Protein 7Y8K (pdb70)

Structure (mmCIF, N/CA/C/O backbone):
data_7Y8K
#
_entry.id   7Y8K
#
_cell.length_a   48.195
_cell.length_b   63.731
_cell.length_c   162.975
_cell.angle_alpha   90.000
_cell.angle_beta   90.000
_cell.angle_gamma   90.000
#
_symmetry.space_group_name_H-M   'P 2 21 21'
#
loop_
_entity.id
_entity.type
_entity.pdbx_description
1 polymer 'Beta-hydroxyacid dehydrogenase, 3-hydroxyisobutyrate dehydrogenase'
2 water water
#
loop_
_atom_site.group_PDB
_atom_site.id
_atom_site.type_symbol
_atom_site.label_atom_id
_atom_site.label_alt_id
_atom_site.label_comp_id
_atom_site.label_asym_id
_atom_site.label_entity_id
_atom_site.label_seq_id
_atom_site.pdbx_PDB_ins_code
_atom_site.Cartn_x
_atom_site.Cartn_y
_atom_site.Cartn_z
_atom_site.occupancy
_atom_site.B_iso_or_equiv
_atom_site.auth_seq_id
_atom_site.auth_comp_id
_atom_site.auth_asym_id
_atom_site.auth_atom_id
_atom_site.pdbx_PDB_model_num
ATOM 1 N N . PRO A 1 4 ? 0.455 1.798 69.955 1.00 50.06 4 PRO A N 1
ATOM 2 C CA . PRO A 1 4 ? 1.055 3.032 69.426 1.00 42.12 4 PRO A CA 1
ATOM 3 C C . PRO A 1 4 ? 0.781 4.221 70.335 1.00 35.67 4 PRO A C 1
ATOM 4 O O . PRO A 1 4 ? -0.249 4.290 71.008 1.00 34.25 4 PRO A O 1
ATOM 8 N N . ALA A 1 5 ? 1.736 5.168 70.354 1.00 32.54 5 ALA A N 1
ATOM 9 C CA . ALA A 1 5 ? 1.664 6.250 71.321 1.00 30.59 5 ALA A CA 1
ATOM 10 C C . ALA A 1 5 ? 0.695 7.331 70.844 1.00 29.31 5 ALA A C 1
ATOM 11 O O . ALA A 1 5 ? 0.519 7.531 69.637 1.00 30.72 5 ALA A O 1
ATOM 13 N N . PRO A 1 6 ? 0.019 8.013 71.765 1.00 27.65 6 PRO A N 1
ATOM 14 C CA . PRO A 1 6 ? -0.818 9.149 71.371 1.00 28.34 6 PRO A CA 1
ATOM 15 C C . PRO A 1 6 ? 0.029 10.385 71.098 1.00 27.88 6 PRO A C 1
ATOM 16 O O . PRO A 1 6 ? 1.176 10.499 71.531 1.00 27.19 6 PRO A O 1
ATOM 20 N N . LEU A 1 7 ? -0.555 11.317 70.353 1.00 30.44 7 LEU A N 1
ATOM 21 C CA . LEU A 1 7 ? 0.141 12.564 70.058 1.00 29.04 7 LEU A CA 1
ATOM 22 C C . LEU A 1 7 ? -0.869 13.609 69.601 1.00 31.45 7 LEU A C 1
ATOM 23 O O . LEU A 1 7 ? -2.020 13.305 69.275 1.00 30.27 7 LEU A O 1
ATOM 28 N N . THR A 1 8 ? -0.421 14.853 69.591 1.00 32.82 8 THR A N 1
ATOM 29 C CA . THR A 1 8 ? -1.192 15.959 69.053 1.00 27.19 8 THR A CA 1
ATOM 30 C C . THR A 1 8 ? -0.586 16.328 67.707 1.00 30.43 8 THR A C 1
ATOM 31 O O . THR A 1 8 ? 0.638 16.283 67.550 1.00 28.33 8 THR A O 1
ATOM 35 N N . LEU A 1 9 ? -1.435 16.654 66.726 1.00 25.70 9 LEU A N 1
ATOM 36 C CA . LEU A 1 9 ? -0.959 17.169 65.448 1.00 28.03 9 LEU A CA 1
ATOM 37 C C . LEU A 1 9 ? -1.641 18.497 65.157 1.00 27.07 9 LEU A C 1
ATOM 38 O O . LEU A 1 9 ? -2.860 18.614 65.297 1.00 36.30 9 LEU A O 1
ATOM 43 N N . ILE A 1 10 ? -0.851 19.487 64.781 1.00 27.39 10 ILE A N 1
ATOM 44 C CA . ILE A 1 10 ? -1.381 20.842 64.460 1.00 32.41 10 ILE A CA 1
ATOM 45 C C . ILE A 1 10 ? -0.893 21.228 63.062 1.00 34.66 10 ILE A C 1
ATOM 46 O O . ILE A 1 10 ? 0.330 21.307 62.861 1.00 28.01 10 ILE A O 1
ATOM 51 N N . GLY A 1 11 ? -1.831 21.473 62.149 1.00 35.52 11 GLY A N 1
ATOM 52 C CA . GLY A 1 11 ? -1.488 21.781 60.749 1.00 35.27 11 GLY A CA 1
ATOM 53 C C . GLY A 1 11 ? -2.074 20.740 59.825 1.00 34.55 11 GLY A C 1
ATOM 54 O O . GLY A 1 11 ? -1.556 19.631 59.838 1.00 31.00 11 GLY A O 1
ATOM 55 N N . LEU A 1 12 ? -3.081 21.105 59.031 1.00 37.77 12 LEU A N 1
ATOM 56 C CA . LEU A 1 12 ? -3.822 20.100 58.213 1.00 42.88 12 LEU A CA 1
ATOM 57 C C . LEU A 1 12 ? -3.910 20.466 56.736 1.00 47.28 12 LEU A C 1
ATOM 58 O O . LEU A 1 12 ? -5.016 20.411 56.186 1.00 52.97 12 LEU A O 1
ATOM 63 N N . GLY A 1 13 ? -2.824 20.902 56.114 1.00 43.94 13 GLY A N 1
ATOM 64 C CA . GLY A 1 13 ? -2.837 21.043 54.648 1.00 38.10 13 GLY A CA 1
ATOM 65 C C . GLY A 1 13 ? -2.616 19.656 54.058 1.00 35.43 13 GLY A C 1
ATOM 66 O O . GLY A 1 13 ? -2.644 18.688 54.806 1.00 36.79 13 GLY A O 1
ATOM 67 N N . PRO A 1 14 ? -2.394 19.499 52.742 1.00 36.04 14 PRO A N 1
ATOM 68 C CA . PRO A 1 14 ? -2.247 18.170 52.156 1.00 31.21 14 PRO A CA 1
ATOM 69 C C . PRO A 1 14 ? -1.318 17.244 52.964 1.00 35.24 14 PRO A C 1
ATOM 70 O O . PRO A 1 14 ? -1.726 16.153 53.248 1.00 37.33 14 PRO A O 1
ATOM 74 N N . MET A 1 15 ? -0.121 17.712 53.308 1.00 30.92 15 MET A N 1
ATOM 75 C CA . MET A 1 15 ? 0.845 16.932 54.106 1.00 30.18 15 MET A CA 1
ATOM 76 C C . MET A 1 15 ? 0.263 16.556 55.467 1.00 30.71 15 MET A C 1
ATOM 77 O O . MET A 1 15 ? 0.344 15.389 55.806 1.00 32.05 15 MET A O 1
ATOM 82 N N . GLY A 1 16 ? -0.287 17.515 56.205 1.00 29.77 16 GLY A N 1
ATOM 83 C CA . GLY A 1 16 ? -0.720 17.192 57.557 1.00 31.62 16 GLY A CA 1
ATOM 84 C C . GLY A 1 16 ? -1.958 16.316 57.629 1.00 35.71 16 GLY A C 1
ATOM 85 O O . GLY A 1 16 ? -2.140 15.574 58.601 1.00 33.51 16 GLY A O 1
ATOM 86 N N . GLN A 1 17 ? -2.845 16.413 56.633 1.00 36.61 17 GLN A N 1
ATOM 87 C CA . GLN A 1 17 ? -3.952 15.464 56.547 1.00 32.48 17 GLN A CA 1
ATOM 88 C C . GLN A 1 17 ? -3.440 14.054 56.292 1.00 30.00 17 GLN A C 1
ATOM 89 O O . GLN A 1 17 ? -3.926 13.094 56.899 1.00 33.98 17 GLN A O 1
ATOM 95 N N . ALA A 1 18 ? -2.447 13.910 55.409 1.00 30.93 18 ALA A N 1
ATOM 96 C CA . ALA A 1 18 ? -1.857 12.595 55.165 1.00 29.29 18 ALA A CA 1
ATOM 97 C C . ALA A 1 18 ? -1.157 12.056 56.410 1.00 29.58 18 ALA A C 1
ATOM 98 O O . ALA A 1 18 ? -1.255 10.859 56.715 1.00 27.20 18 ALA A O 1
ATOM 100 N N . MET A 1 19 ? -0.466 12.918 57.157 1.00 28.60 19 MET A N 1
ATOM 101 C CA . MET A 1 19 ? 0.154 12.469 58.400 1.00 30.56 19 MET A CA 1
ATOM 102 C C . MET A 1 19 ? -0.905 12.017 59.398 1.00 27.57 19 MET A C 1
ATOM 103 O O . MET A 1 19 ? -0.781 10.952 60.014 1.00 27.93 19 MET A O 1
ATOM 108 N N . GLY A 1 20 ? -1.964 12.802 59.549 1.00 28.67 20 GLY A N 1
ATOM 109 C CA . GLY A 1 20 ? -3.066 12.449 60.464 1.00 29.41 20 GLY A CA 1
ATOM 110 C C . GLY A 1 20 ? -3.748 11.139 60.109 1.00 30.64 20 GLY A C 1
ATOM 111 O O . GLY A 1 20 ? -3.987 10.340 61.018 1.00 31.16 20 GLY A O 1
ATOM 112 N N . ASN A 1 21 ? -4.010 10.916 58.825 1.00 29.22 21 ASN A N 1
ATOM 113 C CA . ASN A 1 21 ? -4.656 9.656 58.376 1.00 33.14 21 ASN A CA 1
ATOM 114 C C . ASN A 1 21 ? -3.703 8.484 58.602 1.00 27.64 21 ASN A C 1
ATOM 115 O O . ASN A 1 21 ? -4.177 7.455 59.038 1.00 28.61 21 ASN A O 1
ATOM 120 N N . ALA A 1 22 ? -2.408 8.688 58.379 1.00 28.61 22 ALA A N 1
ATOM 121 C CA . ALA A 1 22 ? -1.396 7.640 58.627 1.00 25.74 22 ALA A CA 1
ATOM 122 C C . ALA A 1 22 ? -1.330 7.291 60.111 1.00 26.46 22 ALA A C 1
ATOM 123 O O . ALA A 1 22 ? -1.256 6.111 60.434 1.00 30.30 22 ALA A O 1
ATOM 125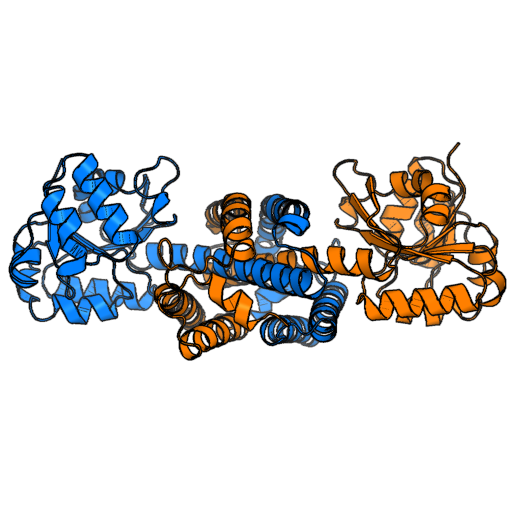 N N . LEU A 1 23 ? -1.339 8.302 60.966 1.00 22.99 23 LEU A N 1
ATOM 126 C CA . LEU A 1 23 ? -1.245 8.072 62.425 1.00 24.78 23 LEU A CA 1
ATOM 127 C C . LEU A 1 23 ? -2.471 7.280 62.890 1.00 28.17 23 LEU A C 1
ATOM 128 O O . LEU A 1 23 ? -2.285 6.263 63.563 1.00 34.46 23 LEU A O 1
ATOM 133 N N . LEU A 1 24 ? -3.668 7.689 62.477 1.00 31.18 24 LEU A N 1
ATOM 134 C CA . LEU A 1 24 ? -4.905 6.945 62.815 1.00 29.20 24 LEU A CA 1
ATOM 135 C C . LEU A 1 24 ? -4.834 5.515 62.253 1.00 32.78 24 LEU A C 1
ATOM 136 O O . LEU A 1 24 ? -5.320 4.609 62.929 1.00 33.83 24 LEU A O 1
ATOM 141 N N . ASP A 1 25 ? -4.213 5.325 61.091 1.00 30.45 25 ASP A N 1
ATOM 142 C CA . ASP A 1 25 ? -4.166 4.000 60.427 1.00 29.00 25 ASP A CA 1
ATOM 143 C C . ASP A 1 25 ? -3.332 2.993 61.232 1.00 37.40 25 ASP A C 1
ATOM 144 O O . ASP A 1 25 ? -3.664 1.803 61.165 1.00 29.66 25 ASP A O 1
ATOM 149 N N . ARG A 1 26 ? -2.314 3.458 61.965 1.00 33.91 26 ARG A N 1
ATOM 150 C CA . ARG A 1 26 ? -1.417 2.551 62.734 1.00 33.32 26 ARG A CA 1
ATOM 151 C C . ARG A 1 26 ? -1.972 2.294 64.139 1.00 35.95 26 ARG A C 1
ATOM 152 O O . ARG A 1 26 ? -1.600 1.287 64.735 1.00 40.68 26 ARG A O 1
ATOM 160 N N . GLY A 1 27 ? -2.872 3.144 64.616 1.00 38.37 27 GLY A N 1
ATOM 161 C CA . GLY A 1 27 ? -3.502 2.925 65.927 1.00 38.21 27 GLY A CA 1
ATOM 162 C C . GLY A 1 27 ? -3.229 4.049 66.902 1.00 39.31 27 GLY A C 1
ATOM 163 O O . GLY A 1 27 ? -3.491 3.860 68.101 1.00 39.82 27 GLY A O 1
ATOM 164 N N . HIS A 1 28 ? -2.769 5.193 66.401 1.00 35.22 28 HIS A N 1
ATOM 165 C CA . HIS A 1 28 ? -2.379 6.307 67.297 1.00 32.41 28 HIS A CA 1
ATOM 166 C C . HIS A 1 28 ? -3.589 7.132 67.714 1.00 28.79 28 HIS A C 1
ATOM 167 O O . HIS A 1 28 ? -4.332 7.567 66.840 1.00 27.95 28 HIS A O 1
ATOM 174 N N . GLY A 1 29 ? -3.774 7.287 69.021 1.00 30.35 29 GLY A N 1
ATOM 175 C CA . GLY A 1 29 ? -4.800 8.215 69.519 1.00 30.57 29 GLY A CA 1
ATOM 176 C C . GLY A 1 29 ? -4.392 9.611 69.108 1.00 29.70 29 GLY A C 1
ATOM 177 O O . GLY A 1 29 ? -3.383 10.081 69.602 1.00 31.91 29 GLY A O 1
ATOM 178 N N . LEU A 1 30 ? -5.154 10.239 68.226 1.00 30.02 30 LEU A N 1
ATOM 179 C CA . LEU A 1 30 ? -4.708 11.530 67.669 1.00 27.51 30 LEU A CA 1
ATOM 180 C C . LEU A 1 30 ? -5.582 12.694 68.114 1.00 33.20 30 LEU A C 1
ATOM 181 O O . LEU A 1 30 ? -6.794 12.600 67.968 1.00 32.93 30 LEU A O 1
ATOM 186 N N . THR A 1 31 ? -4.952 13.730 68.665 1.00 32.89 31 THR A N 1
ATOM 187 C CA . THR A 1 31 ? -5.651 14.982 69.021 1.00 28.19 31 THR A CA 1
ATOM 188 C C . THR A 1 31 ? -5.213 15.979 67.952 1.00 33.38 31 THR A C 1
ATOM 189 O O . THR A 1 31 ? -4.020 16.056 67.681 1.00 31.68 31 THR A O 1
ATOM 193 N N . VAL A 1 32 ? -6.156 16.633 67.293 1.00 31.11 32 VAL A N 1
ATOM 194 C CA . VAL A 1 32 ? -5.846 17.618 66.270 1.00 31.80 32 VAL A CA 1
ATOM 195 C C . VAL A 1 32 ? -6.377 18.970 66.720 1.00 33.86 32 VAL A C 1
ATOM 196 O O . VAL A 1 32 ? -7.208 19.077 67.625 1.00 32.13 32 VAL A O 1
ATOM 200 N N . TRP A 1 33 ? -5.829 20.001 66.088 1.00 36.90 33 TRP A N 1
ATOM 201 C CA . TRP A 1 33 ? -6.310 21.387 66.292 1.00 43.42 33 TRP A CA 1
ATOM 202 C C . TRP A 1 33 ? -5.955 22.166 65.029 1.00 45.32 33 TRP A C 1
ATOM 203 O O . TRP A 1 33 ? -4.818 22.021 64.544 1.00 43.72 33 TRP A O 1
ATOM 214 N N . ASN A 1 34 ? -6.901 22.940 64.513 1.00 48.24 34 ASN A N 1
ATOM 215 C CA . ASN A 1 34 ? -6.618 23.799 63.337 1.00 52.95 34 ASN A CA 1
ATOM 216 C C . ASN A 1 34 ? -7.473 25.057 63.416 1.00 49.88 34 ASN A C 1
ATOM 217 O O . ASN A 1 34 ? -8.616 24.977 63.869 1.00 49.70 34 ASN A O 1
ATOM 222 N N . ARG A 1 35 ? -6.893 26.179 63.025 1.00 57.64 35 ARG A N 1
ATOM 223 C CA . ARG A 1 35 ? -7.643 27.449 62.951 1.00 59.94 35 ARG A CA 1
ATOM 224 C C . ARG A 1 35 ? -8.928 27.203 62.165 1.00 63.38 35 ARG A C 1
ATOM 225 O O . ARG A 1 35 ? -10.008 27.488 62.707 1.00 66.20 35 ARG A O 1
ATOM 233 N N . THR A 1 36 ? -8.807 26.684 60.942 1.00 62.40 36 THR A N 1
ATOM 234 C CA . THR A 1 36 ? -10.017 26.328 60.144 1.00 63.87 36 THR A CA 1
ATOM 235 C C . THR A 1 36 ? -10.524 24.977 60.647 1.00 61.07 36 THR A C 1
ATOM 236 O O . THR A 1 36 ? -9.997 23.948 60.211 1.00 58.76 36 THR A O 1
ATOM 240 N N . ALA A 1 37 ? -11.517 24.992 61.529 1.00 58.02 37 ALA A N 1
ATOM 241 C CA . ALA A 1 37 ? -11.978 23.740 62.168 1.00 58.16 37 ALA A CA 1
ATOM 242 C C . ALA A 1 37 ? -12.529 22.756 61.138 1.00 61.17 37 ALA A C 1
ATOM 243 O O . ALA A 1 37 ? -12.395 21.552 61.379 1.00 62.24 37 ALA A O 1
ATOM 245 N N . SER A 1 38 ? -13.092 23.253 60.035 1.00 62.61 38 SER A N 1
ATOM 246 C CA . SER A 1 38 ? -13.595 22.385 58.943 1.00 61.01 38 SER A CA 1
ATOM 247 C C . SER A 1 38 ? -12.514 21.397 58.515 1.00 59.55 38 SER A C 1
ATOM 248 O O . SER A 1 38 ? -12.867 20.245 58.246 1.00 58.13 38 SER A O 1
ATOM 251 N N . ARG A 1 39 ? -11.249 21.831 58.493 1.00 63.58 39 ARG A N 1
ATOM 252 C CA . ARG A 1 39 ? -10.147 20.975 57.960 1.00 59.38 39 ARG A CA 1
ATOM 253 C C . ARG A 1 39 ? -9.865 19.746 58.838 1.00 57.24 39 ARG A C 1
ATOM 254 O O . ARG A 1 39 ? -9.145 18.850 58.368 1.00 54.59 39 ARG A O 1
ATOM 262 N N . ALA A 1 40 ? -10.430 19.689 60.038 1.00 54.03 40 ALA A N 1
ATOM 263 C CA . ALA A 1 40 ? -10.198 18.545 60.947 1.00 52.72 40 ALA A CA 1
ATOM 264 C C . ALA A 1 40 ? -11.431 17.635 61.015 1.00 54.97 40 ALA A C 1
ATOM 265 O O . ALA A 1 40 ? -11.314 16.546 61.573 1.00 48.59 40 ALA A O 1
ATOM 267 N N . ASP A 1 41 ? -12.560 18.063 60.449 1.00 55.23 41 ASP A N 1
ATOM 268 C CA . ASP A 1 41 ? -13.830 17.290 60.532 1.00 53.53 41 ASP A CA 1
ATOM 269 C C . ASP A 1 41 ? -13.654 15.825 60.116 1.00 51.36 41 ASP A C 1
ATOM 270 O O . ASP A 1 41 ? -14.067 14.949 60.876 1.00 48.97 41 ASP A O 1
ATOM 275 N N . ALA A 1 42 ? -13.077 15.584 58.947 1.00 51.18 42 ALA A N 1
ATOM 276 C CA . ALA A 1 42 ? -12.884 14.211 58.439 1.00 48.87 42 ALA A CA 1
ATOM 277 C C . ALA A 1 42 ? -12.011 13.382 59.377 1.00 54.30 42 ALA A C 1
ATOM 278 O O . ALA A 1 42 ? -12.339 12.213 59.597 1.00 51.50 42 ALA A O 1
ATOM 280 N N . LEU A 1 43 ? -10.919 13.963 59.867 1.00 52.86 43 LEU A N 1
ATOM 281 C CA . LEU A 1 43 ? -10.027 13.270 60.820 1.00 47.63 43 LEU A CA 1
ATOM 282 C C . LEU A 1 43 ? -10.825 12.926 62.078 1.00 46.20 43 LEU A C 1
ATOM 283 O O . LEU A 1 43 ? -10.692 11.807 62.540 1.00 43.30 43 LEU A O 1
ATOM 288 N N . VAL A 1 44 ? -11.640 13.853 62.572 1.00 46.91 44 VAL A N 1
ATOM 289 C CA . VAL A 1 44 ? -12.492 13.628 63.776 1.00 46.64 44 VAL A CA 1
ATOM 290 C C . VAL A 1 44 ? -13.417 12.426 63.548 1.00 45.05 44 VAL A C 1
ATOM 291 O O . VAL A 1 44 ? -13.492 11.576 64.440 1.00 38.96 44 VAL A O 1
ATOM 295 N N . GLU A 1 45 ? -14.050 12.344 62.373 1.00 51.53 45 GLU A N 1
ATOM 296 C CA . GLU A 1 45 ? -14.941 11.196 62.027 1.00 54.59 45 GLU A CA 1
ATOM 297 C C . GLU A 1 45 ? -14.099 9.940 61.870 1.00 50.10 45 GLU A C 1
ATOM 298 O O . GLU A 1 45 ? -14.597 8.871 62.224 1.00 51.38 45 GLU A O 1
ATOM 304 N N . ARG A 1 46 ? -12.850 10.086 61.428 1.00 48.81 46 ARG A N 1
ATOM 305 C CA . ARG A 1 46 ? -11.925 8.923 61.347 1.00 46.98 46 ARG A CA 1
ATOM 306 C C . ARG A 1 46 ? -11.445 8.550 62.760 1.00 43.21 46 ARG A C 1
ATOM 307 O O . ARG A 1 46 ? -10.772 7.536 62.885 1.00 46.75 46 ARG A O 1
ATOM 315 N N . GLY A 1 47 ? -11.812 9.312 63.794 1.00 47.01 47 GLY A N 1
ATOM 316 C CA . GLY A 1 47 ? -11.463 8.968 65.187 1.00 42.34 47 GLY A CA 1
ATOM 317 C C . GLY A 1 47 ? -10.654 10.027 65.928 1.00 44.56 47 GLY A C 1
ATOM 318 O O . GLY A 1 47 ? -10.442 9.833 67.130 1.00 40.00 47 GLY A O 1
ATOM 319 N N . ALA A 1 48 ? -10.251 11.114 65.272 1.00 39.12 48 ALA A N 1
ATOM 320 C CA . ALA A 1 48 ? -9.382 12.117 65.931 1.00 39.79 48 ALA A CA 1
ATOM 321 C C . ALA A 1 48 ? -10.140 12.904 67.004 1.00 40.17 48 ALA A C 1
ATOM 322 O O . ALA A 1 48 ? -11.315 13.196 66.801 1.00 39.22 48 ALA A O 1
ATOM 324 N N . VAL A 1 49 ? -9.469 13.217 68.111 1.00 37.55 49 VAL A N 1
ATOM 325 C CA . VAL A 1 49 ? -10.090 14.055 69.175 1.00 38.14 49 VAL A CA 1
ATOM 326 C C . VAL A 1 49 ? -9.872 15.524 68.832 1.00 39.25 49 VAL A C 1
ATOM 327 O O . VAL A 1 49 ? -8.728 15.976 68.881 1.00 36.00 49 VAL A O 1
ATOM 331 N N . ARG A 1 50 ? -10.938 16.222 68.468 1.00 37.33 50 ARG A N 1
ATOM 332 C CA . ARG A 1 50 ? -10.813 17.671 68.222 1.00 37.82 50 ARG A CA 1
ATOM 333 C C . ARG A 1 50 ? -10.527 18.336 69.559 1.00 40.98 50 ARG A C 1
ATOM 334 O O . ARG A 1 50 ? -11.294 18.129 70.508 1.00 40.93 50 ARG A O 1
ATOM 342 N N . ALA A 1 51 ? -9.447 19.101 69.606 1.00 38.53 51 ALA A N 1
ATOM 343 C CA . ALA A 1 51 ? -9.067 19.798 70.845 1.00 38.40 51 ALA A CA 1
ATOM 344 C C . ALA A 1 51 ? -9.848 21.104 70.960 1.00 42.02 51 ALA A C 1
ATOM 345 O O . ALA A 1 51 ? -10.032 21.774 69.927 1.00 42.54 51 ALA A O 1
ATOM 347 N N . PRO A 1 52 ? -10.302 21.473 72.177 1.00 40.16 52 PRO A N 1
ATOM 348 C CA . PRO A 1 52 ? -11.028 22.713 72.394 1.00 43.81 52 PRO A CA 1
ATOM 349 C C . PRO A 1 52 ? -10.253 23.908 71.833 1.00 46.80 52 PRO A C 1
ATOM 350 O O . PRO A 1 52 ? -10.793 24.589 70.995 1.00 46.46 52 PRO A O 1
ATOM 354 N N . ASP A 1 53 ? -9.033 24.116 72.318 1.00 40.84 53 ASP A N 1
ATOM 355 C CA . ASP A 1 53 ? -8.167 25.229 71.848 1.00 41.34 53 ASP A CA 1
ATOM 356 C C . ASP A 1 53 ? -6.716 24.740 71.705 1.00 40.12 53 ASP A C 1
ATOM 357 O O . ASP A 1 53 ? -6.462 23.573 71.992 1.00 36.69 53 ASP A O 1
ATOM 362 N N . VAL A 1 54 ? -5.805 25.625 71.301 1.00 39.93 54 VAL A N 1
ATOM 363 C CA . VAL A 1 54 ? -4.381 25.245 71.072 1.00 37.35 54 VAL A CA 1
ATOM 364 C C . VAL A 1 54 ? -3.715 24.885 72.406 1.00 34.42 54 VAL A C 1
ATOM 365 O O . VAL A 1 54 ? -2.961 23.925 72.412 1.00 39.20 54 VAL A O 1
ATOM 369 N N . ALA A 1 55 ? -4.035 25.579 73.490 1.00 31.95 55 ALA A N 1
ATOM 370 C CA . ALA A 1 55 ? -3.499 25.214 74.821 1.00 33.30 55 ALA A CA 1
ATOM 371 C C . ALA A 1 55 ? -3.941 23.802 75.206 1.00 36.24 55 ALA A C 1
ATOM 372 O O . ALA A 1 55 ? -3.095 23.041 75.659 1.00 35.85 55 ALA A O 1
ATOM 374 N N . ALA A 1 56 ? -5.215 23.480 75.037 1.00 35.06 56 ALA A N 1
ATOM 375 C CA . ALA A 1 56 ? -5.717 22.113 75.278 1.00 36.92 56 ALA A CA 1
ATOM 376 C C . ALA A 1 56 ? -4.993 21.100 74.383 1.00 31.18 56 ALA A C 1
ATOM 377 O O . ALA A 1 56 ? -4.614 20.056 74.898 1.00 31.85 56 ALA A O 1
ATOM 379 N N . ALA A 1 57 ? -4.813 21.415 73.101 1.00 34.45 57 ALA A N 1
ATOM 380 C CA . ALA A 1 57 ? -4.122 20.520 72.137 1.00 33.75 57 ALA A CA 1
ATOM 381 C C . ALA A 1 57 ? -2.687 20.237 72.587 1.00 30.33 57 ALA A C 1
ATOM 382 O O . ALA A 1 57 ? -2.291 19.085 72.578 1.00 27.81 57 ALA A O 1
ATOM 384 N N . VAL A 1 58 ? -1.976 21.271 73.015 1.00 30.77 58 VAL A N 1
ATOM 385 C CA . VAL A 1 58 ? -0.579 21.110 73.498 1.00 31.79 58 VAL A CA 1
ATOM 386 C C . VAL A 1 58 ? -0.589 20.243 74.760 1.00 33.43 58 VAL A C 1
ATOM 387 O O . VAL A 1 58 ? 0.211 19.317 74.813 1.00 31.48 58 VAL A O 1
ATOM 391 N N . ALA A 1 59 ? -1.539 20.464 75.663 1.00 35.13 59 ALA A N 1
ATOM 392 C CA . ALA A 1 59 ? -1.592 19.763 76.967 1.00 31.28 59 ALA A CA 1
ATOM 393 C C . ALA A 1 59 ? -1.944 18.281 76.843 1.00 31.12 59 ALA A C 1
ATOM 394 O O . ALA A 1 59 ? -1.473 17.518 77.678 1.00 30.34 59 ALA A O 1
ATOM 396 N N . ALA A 1 60 ? -2.724 17.904 75.835 1.00 37.39 60 ALA A N 1
ATOM 397 C CA . ALA A 1 60 ? -3.234 16.523 75.682 1.00 27.41 60 ALA A CA 1
ATOM 398 C C . ALA A 1 60 ? -2.119 15.480 75.647 1.00 35.50 60 ALA A C 1
ATOM 399 O O . ALA A 1 60 ? -2.307 14.408 76.239 1.00 32.47 60 ALA A O 1
ATOM 401 N N . ASN A 1 61 ? -1.019 15.779 74.961 1.00 35.13 61 ASN A N 1
ATOM 402 C CA . ASN A 1 61 ? 0.046 14.759 74.788 1.00 32.81 61 ASN A CA 1
ATOM 403 C C . ASN A 1 61 ? 1.448 15.344 74.982 1.00 31.79 61 ASN A C 1
ATOM 404 O O . ASN A 1 61 ? 1.620 16.550 74.803 1.00 32.54 61 ASN A O 1
ATOM 409 N N . GLU A 1 62 ? 2.413 14.487 75.277 1.00 33.06 62 GLU A N 1
ATOM 410 C CA . GLU A 1 62 ? 3.829 14.913 75.409 1.00 30.70 62 GLU A CA 1
ATOM 411 C C . GLU A 1 62 ? 4.406 15.194 74.025 1.00 29.85 62 GLU A C 1
ATOM 412 O O . GLU A 1 62 ? 5.261 16.056 73.922 1.00 37.76 62 GLU A O 1
ATOM 418 N N . LEU A 1 63 ? 3.910 14.512 73.002 1.00 29.48 63 LEU A N 1
ATOM 419 C CA . LEU A 1 63 ? 4.489 14.672 71.675 1.00 29.82 63 LEU A CA 1
ATOM 420 C C . LEU A 1 63 ? 3.535 15.502 70.830 1.00 31.31 63 LEU A C 1
ATOM 421 O O . LEU A 1 63 ? 2.369 15.127 70.644 1.00 29.49 63 LEU A O 1
ATOM 426 N N . VAL A 1 64 ? 4.027 16.638 70.343 1.00 26.18 64 VAL A N 1
ATOM 427 C CA . VAL A 1 64 ? 3.279 17.521 69.458 1.00 28.34 64 VAL A CA 1
ATOM 428 C C . VAL A 1 64 ? 4.003 17.538 68.122 1.00 27.68 64 VAL A C 1
ATOM 429 O O . VAL A 1 64 ? 5.187 17.900 68.060 1.00 25.79 64 VAL A O 1
ATOM 433 N N . VAL A 1 65 ? 3.301 17.160 67.059 1.00 21.44 65 VAL A N 1
ATOM 434 C CA . VAL A 1 65 ? 3.831 17.248 65.701 1.00 25.58 65 VAL A CA 1
ATOM 435 C C . VAL A 1 65 ? 3.214 18.465 65.024 1.00 29.99 65 VAL A C 1
ATOM 436 O O . VAL A 1 65 ? 1.989 18.674 65.084 1.00 32.58 65 VAL A O 1
ATOM 440 N N . LEU A 1 66 ? 4.061 19.284 64.401 1.00 24.29 66 LEU A N 1
ATOM 441 C CA . LEU A 1 66 ? 3.630 20.507 63.745 1.00 25.11 66 LEU A CA 1
ATOM 442 C C . LEU A 1 66 ? 3.887 20.419 62.251 1.00 26.95 66 LEU A C 1
ATOM 443 O O . LEU A 1 66 ? 4.943 19.949 61.823 1.00 23.83 66 LEU A O 1
ATOM 448 N N . SER A 1 67 ? 2.931 20.921 61.462 1.00 26.66 67 SER A N 1
ATOM 449 C CA . SER A 1 67 ? 3.022 20.913 60.000 1.00 24.90 67 SER A CA 1
ATOM 450 C C . SER A 1 67 ? 2.400 22.224 59.510 1.00 23.51 67 SER A C 1
ATOM 451 O O . SER A 1 67 ? 1.199 22.279 59.225 1.00 22.84 67 SER A O 1
ATOM 454 N N . LEU A 1 68 ? 3.221 23.277 59.423 1.00 24.68 68 LEU A N 1
ATOM 455 C CA . LEU A 1 68 ? 2.762 24.631 59.104 1.00 26.16 68 LEU A CA 1
ATOM 456 C C . LEU A 1 68 ? 3.603 25.221 57.974 1.00 26.43 68 LEU A C 1
ATOM 457 O O . LEU A 1 68 ? 4.477 24.564 57.405 1.00 26.42 68 LEU A O 1
ATOM 462 N N . THR A 1 69 ? 3.319 26.480 57.637 1.00 28.22 69 THR A N 1
ATOM 463 C CA . THR A 1 69 ? 3.969 27.101 56.486 1.00 30.38 69 THR A CA 1
ATOM 464 C C . THR A 1 69 ? 5.433 27.412 56.773 1.00 27.24 69 THR A C 1
ATOM 465 O O . THR A 1 69 ? 6.291 27.267 55.890 1.00 24.25 69 THR A O 1
ATOM 469 N N . ASP A 1 70 ? 5.737 27.814 58.004 1.00 27.66 70 ASP A N 1
ATOM 470 C CA . ASP A 1 70 ? 7.095 28.173 58.393 1.00 27.13 70 ASP A CA 1
ATOM 471 C C . ASP A 1 70 ? 7.159 28.198 59.916 1.00 26.72 70 ASP A C 1
ATOM 472 O O . ASP A 1 70 ? 6.165 27.926 60.603 1.00 25.02 70 ASP A O 1
ATOM 477 N N . TYR A 1 71 ? 8.343 28.532 60.444 1.00 25.60 71 TYR A N 1
ATOM 478 C CA . TYR A 1 71 ? 8.498 28.581 61.896 1.00 25.27 71 TYR A CA 1
ATOM 479 C C . TYR A 1 71 ? 7.833 29.813 62.500 1.00 23.84 71 TYR A C 1
ATOM 480 O O . TYR A 1 71 ? 7.427 29.768 63.664 1.00 23.77 71 TYR A O 1
ATOM 489 N N . ASP A 1 72 ? 7.675 30.897 61.738 1.00 24.05 72 ASP A N 1
ATOM 490 C CA . ASP A 1 72 ? 6.871 32.009 62.242 1.00 22.30 72 ASP A CA 1
ATOM 491 C C . ASP A 1 72 ? 5.441 31.563 62.563 1.00 31.27 72 ASP A C 1
ATOM 492 O O . ASP A 1 72 ? 4.798 32.134 63.457 1.00 28.39 72 ASP A O 1
ATOM 497 N N . ALA A 1 73 ? 4.927 30.534 61.871 1.00 28.71 73 ALA A N 1
ATOM 498 C CA . ALA A 1 73 ? 3.585 30.050 62.190 1.00 28.03 73 ALA A CA 1
ATOM 499 C C . ALA A 1 73 ? 3.547 29.276 63.504 1.00 30.04 73 ALA A C 1
ATOM 500 O O . ALA A 1 73 ? 2.486 29.198 64.129 1.00 31.99 73 ALA A O 1
ATOM 502 N N . MET A 1 74 ? 4.684 28.726 63.944 1.00 26.06 74 MET A N 1
ATOM 503 C CA . MET A 1 74 ? 4.776 28.115 65.269 1.00 21.03 74 MET A CA 1
ATOM 504 C C . MET A 1 74 ? 4.731 29.157 66.382 1.00 29.93 74 MET A C 1
ATOM 505 O O . MET A 1 74 ? 4.197 28.890 67.464 1.00 31.27 74 MET A O 1
ATOM 510 N N . TYR A 1 75 ? 5.333 30.330 66.154 1.00 31.91 75 TYR A N 1
ATOM 511 C CA . TYR A 1 75 ? 5.279 31.412 67.141 1.00 32.21 75 TYR A CA 1
ATOM 512 C C . TYR A 1 75 ? 3.869 31.977 67.260 1.00 31.27 75 TYR A C 1
ATOM 513 O O . TYR A 1 75 ? 3.412 32.302 68.363 1.00 30.32 75 TYR A O 1
ATOM 522 N N . ALA A 1 76 ? 3.171 32.106 66.131 1.00 31.27 76 ALA A N 1
ATOM 523 C CA . ALA A 1 76 ? 1.796 32.596 66.135 1.00 32.36 76 ALA A CA 1
ATOM 524 C C . ALA A 1 76 ? 0.862 31.677 66.923 1.00 34.46 76 ALA A C 1
ATOM 525 O O . ALA A 1 76 ? 0.072 32.145 67.750 1.00 36.67 76 ALA A O 1
ATOM 527 N N . LEU A 1 77 ? 0.921 30.361 66.675 1.00 34.12 77 LEU A N 1
ATOM 528 C CA . LEU A 1 77 ? -0.063 29.476 67.301 1.00 34.53 77 LEU A CA 1
ATOM 529 C C . LEU A 1 77 ? 0.320 29.091 68.720 1.00 35.27 77 LEU A C 1
ATOM 530 O O . LEU A 1 77 ? -0.546 29.012 69.596 1.00 35.35 77 LEU A O 1
ATOM 535 N N . LEU A 1 78 ? 1.596 28.838 68.977 1.00 32.85 78 LEU A N 1
ATOM 536 C CA . LEU A 1 78 ? 1.971 28.315 70.282 1.00 35.87 78 LEU A CA 1
ATOM 537 C C . LEU A 1 78 ? 2.243 29.406 71.306 1.00 39.03 78 LEU A C 1
ATOM 538 O O . LEU A 1 78 ? 2.224 29.123 72.509 1.00 38.82 78 LEU A O 1
ATOM 543 N N . GLY A 1 79 ? 2.482 30.638 70.855 1.00 37.84 79 GLY A N 1
ATOM 544 C CA . GLY A 1 79 ? 2.809 31.749 71.722 1.00 37.24 79 GLY A CA 1
ATOM 545 C C . GLY A 1 79 ? 1.813 31.977 72.841 1.00 43.92 79 GLY A C 1
ATOM 546 O O . GLY A 1 79 ? 2.187 32.088 74.016 1.00 40.46 79 GLY A O 1
ATOM 547 N N . PRO A 1 80 ? 0.503 32.063 72.495 1.00 42.35 80 PRO A N 1
ATOM 548 C CA . PRO A 1 80 ? -0.522 32.215 73.536 1.00 44.25 80 PRO A CA 1
ATOM 549 C C . PRO A 1 80 ? -0.775 30.935 74.320 1.00 44.45 80 PRO A C 1
ATOM 550 O O . PRO A 1 80 ? -1.732 30.868 75.095 1.00 46.82 80 PRO A O 1
ATOM 554 N N . ALA A 1 81 ? 0.050 29.906 74.121 1.00 39.64 81 ALA A N 1
ATOM 555 C CA . ALA A 1 81 ? -0.006 28.712 74.954 1.00 36.81 81 ALA A CA 1
ATOM 556 C C . ALA A 1 81 ? 1.384 28.321 75.422 1.00 40.63 81 ALA A C 1
ATOM 557 O O . ALA A 1 81 ? 1.636 27.146 75.694 1.00 42.42 81 ALA A O 1
ATOM 559 N N . ALA A 1 82 ? 2.284 29.308 75.531 1.00 37.03 82 ALA A N 1
ATOM 560 C CA . ALA A 1 82 ? 3.715 29.039 75.646 1.00 40.09 82 ALA A CA 1
ATOM 561 C C . ALA A 1 82 ? 4.070 28.338 76.949 1.00 46.15 82 ALA A C 1
ATOM 562 O O . ALA A 1 82 ? 5.015 27.537 76.988 1.00 39.62 82 ALA A O 1
ATOM 564 N N . ASP A 1 83 ? 3.340 28.637 78.027 1.00 50.11 83 ASP A N 1
ATOM 565 C CA . ASP A 1 83 ? 3.590 27.964 79.297 1.00 47.34 83 ASP A CA 1
ATOM 566 C C . ASP A 1 83 ? 3.154 26.507 79.245 1.00 43.73 83 ASP A C 1
ATOM 567 O O . ASP A 1 83 ? 3.713 25.671 79.960 1.00 46.38 83 ASP A O 1
ATOM 572 N N . ALA A 1 84 ? 2.171 26.180 78.405 1.00 40.62 84 ALA A N 1
ATOM 573 C CA . ALA A 1 84 ? 1.762 24.791 78.248 1.00 42.77 84 ALA A CA 1
ATOM 574 C C . ALA A 1 84 ? 2.855 23.911 77.650 1.00 37.65 84 ALA A C 1
ATOM 575 O O . ALA A 1 84 ? 2.663 22.691 77.562 1.00 37.21 84 ALA A O 1
ATOM 577 N N . LEU A 1 85 ? 3.987 24.490 77.245 1.00 37.33 85 LEU A N 1
ATOM 578 C CA . LEU A 1 85 ? 5.021 23.766 76.513 1.00 34.31 85 LEU A CA 1
ATOM 579 C C . LEU A 1 85 ? 6.051 23.106 77.416 1.00 31.55 85 LEU A C 1
ATOM 580 O O . LEU A 1 85 ? 6.907 22.365 76.917 1.00 30.46 85 LEU A O 1
ATOM 585 N N . ALA A 1 86 ? 6.018 23.382 78.715 1.00 31.10 86 ALA A N 1
ATOM 586 C CA . ALA A 1 86 ? 6.961 22.748 79.617 1.00 31.49 86 ALA A CA 1
ATOM 587 C C . ALA A 1 86 ? 6.772 21.242 79.551 1.00 30.77 86 ALA A C 1
ATOM 588 O O . ALA A 1 86 ? 5.644 20.753 79.627 1.00 27.73 86 ALA A O 1
ATOM 590 N N . GLY A 1 87 ? 7.877 20.515 79.355 1.00 31.70 87 GLY A N 1
ATOM 591 C CA . GLY A 1 87 ? 7.857 19.066 79.310 1.00 29.89 87 GLY A CA 1
ATOM 592 C C . GLY A 1 87 ? 7.406 18.456 77.998 1.00 30.12 87 GLY A C 1
ATOM 593 O O . GLY A 1 87 ? 7.314 17.223 77.909 1.00 28.64 87 GLY A O 1
ATOM 594 N N . LYS A 1 88 ? 7.105 19.269 76.990 1.00 27.87 88 LYS A N 1
ATOM 595 C CA . LYS A 1 88 ? 6.579 18.800 75.718 1.00 29.25 88 LYS A CA 1
ATOM 596 C C . LYS A 1 88 ? 7.709 18.628 74.712 1.00 29.02 88 LYS A C 1
ATOM 597 O O . LYS A 1 88 ? 8.751 19.282 74.805 1.00 28.83 88 LYS A O 1
ATOM 603 N N . VAL A 1 89 ? 7.498 17.734 73.754 1.00 25.86 89 VAL A N 1
ATOM 604 C CA . VAL A 1 89 ? 8.440 17.504 72.666 1.00 24.99 89 VAL A CA 1
ATOM 605 C C . VAL A 1 89 ? 7.744 17.948 71.393 1.00 27.27 89 VAL A C 1
ATOM 606 O O . VAL A 1 89 ? 6.716 17.376 71.005 1.00 26.18 89 VAL A O 1
ATOM 610 N N . VAL A 1 90 ? 8.282 18.989 70.765 1.00 25.86 90 VAL A N 1
ATOM 611 C CA . VAL A 1 90 ? 7.697 19.601 69.578 1.00 26.25 90 VAL A CA 1
ATOM 612 C C . VAL A 1 90 ? 8.513 19.111 68.384 1.00 28.02 90 VAL A C 1
ATOM 613 O O . VAL A 1 90 ? 9.669 19.506 68.196 1.00 26.39 90 VAL A O 1
ATOM 617 N N . VAL A 1 91 ? 7.952 18.205 67.598 1.00 24.77 91 VAL A N 1
ATOM 618 C CA . VAL A 1 91 ? 8.584 17.786 66.358 1.00 22.31 91 VAL A CA 1
ATOM 619 C C . VAL A 1 91 ? 8.007 18.660 65.257 1.00 23.49 91 VAL A C 1
ATOM 620 O O . VAL A 1 91 ? 6.840 18.512 64.883 1.00 23.11 91 VAL A O 1
ATOM 624 N N . ASN A 1 92 ? 8.814 19.601 64.767 1.00 21.29 92 ASN A N 1
ATOM 625 C CA . ASN A 1 92 ? 8.369 20.585 63.792 1.00 24.16 92 ASN A CA 1
ATOM 626 C C . ASN A 1 92 ? 8.832 20.176 62.398 1.00 25.36 92 ASN A C 1
ATOM 627 O O . ASN A 1 92 ? 10.035 20.110 62.125 1.00 22.09 92 ASN A O 1
ATOM 632 N N . LEU A 1 93 ? 7.871 19.910 61.520 1.00 23.02 93 LEU A N 1
ATOM 633 C CA . LEU A 1 93 ? 8.150 19.403 60.191 1.00 23.24 93 LEU A CA 1
ATOM 634 C C . LEU A 1 93 ? 7.981 20.472 59.144 1.00 23.21 93 LEU A C 1
ATOM 635 O O . LEU A 1 93 ? 8.092 20.181 57.954 1.00 23.94 93 LEU A O 1
ATOM 640 N N . SER A 1 94 ? 7.719 21.702 59.571 1.00 20.19 94 SER A N 1
ATOM 641 C CA . SER A 1 94 ? 7.581 22.824 58.661 1.00 21.51 94 SER A CA 1
ATOM 642 C C . SER A 1 94 ? 8.928 23.171 58.046 1.00 21.96 94 SER A C 1
ATOM 643 O O . SER A 1 94 ? 9.959 23.141 58.725 1.00 19.72 94 SER A O 1
ATOM 646 N N . SER A 1 95 ? 8.911 23.493 56.754 1.00 20.25 95 SER A N 1
ATOM 647 C CA . SER A 1 95 ? 10.091 24.015 56.082 1.00 22.31 95 SER A CA 1
ATOM 648 C C . SER A 1 95 ? 10.441 25.389 56.639 1.00 20.37 95 SER A C 1
ATOM 649 O O . SER A 1 95 ? 9.554 26.161 57.006 1.00 23.84 95 SER A O 1
ATOM 652 N N . ASP A 1 96 ? 11.741 25.663 56.760 1.00 18.24 96 ASP A N 1
ATOM 653 C CA . ASP A 1 96 ? 12.277 26.990 57.069 1.00 19.07 96 ASP A CA 1
ATOM 654 C C . ASP A 1 96 ? 13.798 26.920 56.944 1.00 19.53 96 ASP A C 1
ATOM 655 O O . ASP A 1 96 ? 14.370 25.843 56.770 1.00 18.45 96 ASP A O 1
ATOM 660 N N . THR A 1 97 ? 14.451 28.078 57.040 1.00 18.06 97 THR A N 1
ATOM 661 C CA . THR A 1 97 ? 15.910 28.095 56.997 1.00 22.30 97 THR A CA 1
ATOM 662 C C . THR A 1 97 ? 16.500 27.411 58.227 1.00 20.07 97 THR A C 1
ATOM 663 O O . THR A 1 97 ? 15.843 27.306 59.268 1.00 18.95 97 THR A O 1
ATOM 667 N N . PRO A 1 98 ? 17.747 26.923 58.118 1.00 20.86 98 PRO A N 1
ATOM 668 C CA . PRO A 1 98 ? 18.416 26.370 59.304 1.00 19.63 98 PRO A CA 1
ATOM 669 C C . PRO A 1 98 ? 18.543 27.366 60.438 1.00 21.58 98 PRO A C 1
ATOM 670 O O . PRO A 1 98 ? 18.447 26.977 61.610 1.00 23.35 98 PRO A O 1
ATOM 674 N N . GLU A 1 99 ? 18.745 28.650 60.128 1.00 23.45 99 GLU A N 1
ATOM 675 C CA . GLU A 1 99 ? 18.886 29.639 61.192 1.00 21.33 99 GLU A CA 1
ATOM 676 C C . GLU A 1 99 ? 17.558 29.873 61.907 1.00 20.30 99 GLU A C 1
ATOM 677 O O . GLU A 1 99 ? 17.522 29.961 63.140 1.00 22.23 99 GLU A O 1
ATOM 683 N N . LYS A 1 100 ? 16.456 29.984 61.157 1.00 19.69 100 LYS A N 1
ATOM 684 C CA . LYS A 1 100 ? 15.155 30.142 61.817 1.00 23.54 100 LYS A CA 1
ATOM 685 C C . LYS A 1 100 ? 14.770 28.895 62.615 1.00 20.26 100 LYS A C 1
ATOM 686 O O . LYS A 1 100 ? 14.138 29.007 63.672 1.00 19.60 100 LYS A O 1
ATOM 692 N N . THR A 1 101 ? 15.145 27.710 62.126 1.00 20.22 101 THR A N 1
ATOM 693 C CA . THR A 1 101 ? 14.900 26.471 62.863 1.00 22.20 101 THR A CA 1
ATOM 694 C C . THR A 1 101 ? 15.683 26.434 64.169 1.00 21.79 101 THR A C 1
ATOM 695 O O . THR A 1 101 ? 15.201 25.915 65.186 1.00 18.82 101 THR A O 1
ATOM 699 N N . ARG A 1 102 ? 16.923 26.934 64.141 1.00 25.27 102 ARG A N 1
ATOM 700 C CA . ARG A 1 102 ? 17.748 26.989 65.343 1.00 22.68 102 ARG A CA 1
ATOM 701 C C . ARG A 1 102 ? 17.180 27.972 66.355 1.00 21.25 102 ARG A C 1
ATOM 702 O O . ARG A 1 102 ? 17.257 27.740 67.565 1.00 26.53 102 ARG A O 1
ATOM 710 N N . ALA A 1 103 ? 16.623 29.085 65.877 1.00 22.43 103 ALA A N 1
ATOM 711 C CA . ALA A 1 103 ? 15.983 30.042 66.775 1.00 26.43 103 ALA A CA 1
ATOM 712 C C . ALA A 1 103 ? 14.678 29.484 67.346 1.00 23.72 103 ALA A C 1
ATOM 713 O O . ALA A 1 103 ? 14.411 29.615 68.548 1.00 23.74 103 ALA A O 1
ATOM 715 N N . GLY A 1 104 ? 13.844 28.876 66.497 1.00 20.18 104 GLY A N 1
ATOM 716 C CA . GLY A 1 104 ? 12.669 28.184 67.005 1.00 20.94 104 GLY A CA 1
ATOM 717 C C . GLY A 1 104 ? 13.021 27.167 68.074 1.00 22.40 104 GLY A C 1
ATOM 718 O O . GLY A 1 104 ? 12.342 27.076 69.095 1.00 20.96 104 GLY A O 1
ATOM 719 N N . ALA A 1 105 ? 14.116 26.419 67.862 1.00 23.16 105 ALA A N 1
ATOM 720 C CA . ALA A 1 105 ? 14.612 25.454 68.844 1.00 22.51 105 ALA A CA 1
ATOM 721 C C . ALA A 1 105 ? 15.005 26.118 70.160 1.00 27.14 105 ALA A C 1
ATOM 722 O O . ALA A 1 105 ? 14.736 25.574 71.239 1.00 29.00 105 ALA A O 1
ATOM 724 N N . ARG A 1 106 ? 15.674 27.272 70.097 1.00 28.20 106 ARG A N 1
ATOM 725 C CA . ARG A 1 106 ? 15.981 28.002 71.324 1.00 27.42 106 ARG A CA 1
ATOM 726 C C . ARG A 1 106 ? 14.707 28.534 71.972 1.00 29.95 106 ARG A C 1
ATOM 727 O O . ARG A 1 106 ? 14.551 28.480 73.197 1.00 28.16 106 ARG A O 1
ATOM 735 N N . TRP A 1 107 ? 13.785 29.053 71.160 1.00 25.96 107 TRP A N 1
ATOM 736 C CA . TRP A 1 107 ? 12.518 29.557 71.683 1.00 27.18 107 TRP A CA 1
ATOM 737 C C . TRP A 1 107 ? 11.705 28.457 72.364 1.00 29.93 107 TRP A C 1
ATOM 738 O O . TRP A 1 107 ? 11.076 28.695 73.399 1.00 31.92 107 TRP A O 1
ATOM 749 N N . ILE A 1 108 ? 11.689 27.252 71.791 1.00 26.21 108 ILE A N 1
ATOM 750 C CA . ILE A 1 108 ? 10.985 26.143 72.428 1.00 26.83 108 ILE A CA 1
ATOM 751 C C . ILE A 1 108 ? 11.654 25.770 73.749 1.00 28.91 108 ILE A C 1
ATOM 752 O O . ILE A 1 108 ? 10.976 25.490 74.745 1.00 27.61 108 ILE A O 1
ATOM 757 N N . ALA A 1 109 ? 12.991 25.757 73.785 1.00 31.56 109 ALA A N 1
ATOM 758 C CA . ALA A 1 109 ? 13.679 25.445 75.036 1.00 32.36 109 ALA A CA 1
ATOM 759 C C . ALA A 1 109 ? 13.426 26.513 76.100 1.00 34.09 109 ALA A C 1
ATOM 760 O O . ALA A 1 109 ? 13.411 26.199 77.298 1.00 34.74 109 ALA A O 1
ATOM 762 N N . GLU A 1 110 ? 13.228 27.768 75.675 1.00 30.55 110 GLU A N 1
ATOM 763 C CA . GLU A 1 110 ? 12.748 28.848 76.533 1.00 34.76 110 GLU A CA 1
ATOM 764 C C . GLU A 1 110 ? 11.562 28.472 77.398 1.00 36.02 110 GLU A C 1
ATOM 765 O O . GLU A 1 110 ? 11.496 28.882 78.564 1.00 37.41 110 GLU A O 1
ATOM 771 N N . HIS A 1 111 ? 10.576 27.802 76.817 1.00 33.05 111 HIS A N 1
ATOM 772 C CA . HIS A 1 111 ? 9.340 27.479 77.499 1.00 33.67 111 HIS A CA 1
ATOM 773 C C . HIS A 1 111 ? 9.364 26.049 78.030 1.00 31.77 111 HIS A C 1
ATOM 774 O O . HIS A 1 111 ? 8.312 25.466 78.297 1.00 34.13 111 HIS A O 1
ATOM 781 N N . GLY A 1 112 ? 10.559 25.489 78.212 1.00 33.72 112 GLY A N 1
ATOM 782 C CA . GLY A 1 112 ? 10.737 24.186 78.819 1.00 35.54 112 GLY A CA 1
ATOM 783 C C . GLY A 1 112 ? 10.429 23.007 77.923 1.00 34.82 112 GLY A C 1
ATOM 784 O O . GLY A 1 112 ? 10.379 21.872 78.416 1.00 37.38 112 GLY A O 1
ATOM 785 N N . GLY A 1 113 ? 10.192 23.235 76.636 1.00 32.20 113 GLY A N 1
ATOM 786 C CA . GLY A 1 113 ? 9.982 22.164 75.691 1.00 30.49 113 GLY A CA 1
ATOM 787 C C . GLY A 1 113 ? 11.279 21.723 75.040 1.00 31.91 113 GLY A C 1
ATOM 788 O O . GLY A 1 113 ? 12.377 22.147 75.404 1.00 32.25 113 GLY A O 1
ATOM 789 N N . THR A 1 114 ? 11.138 20.835 74.060 1.00 35.55 114 THR A N 1
ATOM 790 C CA . THR A 1 114 ? 12.273 20.341 73.293 1.00 29.79 114 THR A CA 1
ATOM 791 C C . THR A 1 114 ? 11.832 20.187 71.847 1.00 29.97 114 THR A C 1
ATOM 792 O O . THR A 1 114 ? 10.878 19.452 71.568 1.00 24.46 114 THR A O 1
ATOM 796 N N . LEU A 1 115 ? 12.522 20.870 70.936 1.00 28.45 115 LEU A N 1
ATOM 797 C CA . LEU A 1 115 ? 12.181 20.830 69.521 1.00 25.47 115 LEU A CA 1
ATOM 798 C C . LEU A 1 115 ? 13.079 19.843 68.775 1.00 25.33 115 LEU A C 1
ATOM 799 O O . LEU A 1 115 ? 14.305 19.865 68.917 1.00 21.86 115 LEU A O 1
ATOM 804 N N . ILE A 1 116 ? 12.450 18.963 68.007 1.00 25.20 116 ILE A N 1
ATOM 805 C CA . ILE A 1 116 ? 13.116 18.134 67.012 1.00 23.05 116 ILE A CA 1
ATOM 806 C C . ILE A 1 116 ? 12.717 18.692 65.653 1.00 26.08 116 ILE A C 1
ATOM 807 O O . ILE A 1 116 ? 11.519 18.818 65.352 1.00 22.20 116 ILE A O 1
ATOM 812 N N . ALA A 1 117 ? 13.708 19.059 64.844 1.00 21.27 117 ALA A N 1
ATOM 813 C CA . ALA A 1 117 ? 13.440 19.556 63.503 1.00 23.60 117 ALA A CA 1
ATOM 814 C C . ALA A 1 117 ? 13.302 18.383 62.537 1.00 24.37 117 ALA A C 1
ATOM 815 O O . ALA A 1 117 ? 14.101 17.447 62.577 1.00 21.93 117 ALA A O 1
ATOM 817 N N . GLY A 1 118 ? 12.306 18.448 61.667 1.00 25.64 118 GLY A N 1
ATOM 818 C CA . GLY A 1 118 ? 12.138 17.445 60.628 1.00 25.17 118 GLY A CA 1
ATOM 819 C C . GLY A 1 118 ? 11.898 18.057 59.259 1.00 25.20 118 GLY A C 1
ATOM 820 O O . GLY A 1 118 ? 11.208 19.070 59.130 1.00 24.29 118 GLY A O 1
ATOM 821 N N . GLY A 1 119 ? 12.495 17.431 58.246 1.00 25.16 119 GLY A N 1
ATOM 822 C CA . GLY A 1 119 ? 12.237 17.738 56.853 1.00 23.61 119 GLY A CA 1
ATOM 823 C C . GLY A 1 119 ? 11.808 16.477 56.122 1.00 25.19 119 GLY A C 1
ATOM 824 O O . GLY A 1 119 ? 12.607 15.560 55.903 1.00 25.37 119 GLY A O 1
ATOM 825 N N . VAL A 1 120 ? 10.537 16.414 55.765 1.00 23.54 120 VAL A N 1
ATOM 826 C CA . VAL A 1 120 ? 9.953 15.230 55.154 1.00 24.67 120 VAL A CA 1
ATOM 827 C C . VAL A 1 120 ? 10.210 15.291 53.657 1.00 27.95 120 VAL A C 1
ATOM 828 O O . VAL A 1 120 ? 9.741 16.213 52.981 1.00 26.52 120 VAL A O 1
ATOM 832 N N . THR A 1 121 ? 10.943 14.308 53.131 1.00 28.27 121 THR A N 1
ATOM 833 C CA . THR A 1 121 ? 11.397 14.362 51.745 1.00 29.17 121 THR A CA 1
ATOM 834 C C . THR A 1 121 ? 10.504 13.582 50.791 1.00 31.32 121 THR A C 1
ATOM 835 O O . THR A 1 121 ? 10.983 13.051 49.787 1.00 34.03 121 THR A O 1
ATOM 839 N N . VAL A 1 122 ? 9.209 13.497 51.069 1.00 26.47 122 VAL A N 1
ATOM 840 C CA . VAL A 1 122 ? 8.302 12.875 50.106 1.00 32.74 122 VAL A CA 1
ATOM 841 C C . VAL A 1 122 ? 7.011 13.689 50.051 1.00 30.27 122 VAL A C 1
ATOM 842 O O . VAL A 1 122 ? 6.671 14.416 50.983 1.00 30.28 122 VAL A O 1
ATOM 846 N N . PRO A 1 123 ? 6.306 13.622 48.925 1.00 31.46 123 PRO A N 1
ATOM 847 C CA . PRO A 1 123 ? 4.993 14.275 48.848 1.00 34.74 123 PRO A CA 1
ATOM 848 C C . PRO A 1 123 ? 4.019 13.635 49.824 1.00 35.80 123 PRO A C 1
ATOM 849 O O . PRO A 1 123 ? 4.326 12.579 50.405 1.00 32.30 123 PRO A O 1
ATOM 853 N N . PRO A 1 124 ? 2.845 14.245 50.061 1.00 36.13 124 PRO A N 1
ATOM 854 C CA . PRO A 1 124 ? 1.914 13.657 51.043 1.00 38.09 124 PRO A CA 1
ATOM 855 C C . PRO A 1 124 ? 1.534 12.213 50.735 1.00 38.50 124 PRO A C 1
ATOM 856 O O . PRO A 1 124 ? 1.389 11.402 51.665 1.00 34.77 124 PRO A O 1
ATOM 860 N N . SER A 1 125 ? 1.409 11.855 49.454 1.00 38.00 125 SER A N 1
ATOM 861 C CA . SER A 1 125 ? 1.110 10.475 49.097 1.00 33.33 125 SER A CA 1
ATOM 862 C C . SER A 1 125 ? 2.182 9.513 49.589 1.00 35.92 125 SER A C 1
ATOM 863 O O . SER A 1 125 ? 1.918 8.309 49.700 1.00 33.56 125 SER A O 1
ATOM 866 N N . GLY A 1 126 ? 3.383 10.020 49.888 1.00 37.74 126 GLY A N 1
ATOM 867 C CA . GLY A 1 126 ? 4.463 9.191 50.387 1.00 32.56 126 GLY A CA 1
ATOM 868 C C . GLY A 1 126 ? 4.428 8.956 51.879 1.00 34.24 126 GLY A C 1
ATOM 869 O O . GLY A 1 126 ? 5.062 8.013 52.357 1.00 32.89 126 GLY A O 1
ATOM 870 N N . ILE A 1 127 ? 3.691 9.777 52.622 1.00 34.95 127 ILE A N 1
ATOM 871 C CA . ILE A 1 127 ? 3.509 9.554 54.052 1.00 34.49 127 ILE A CA 1
ATOM 872 C C . ILE A 1 127 ? 2.999 8.141 54.287 1.00 34.92 127 ILE A C 1
ATOM 873 O O . ILE A 1 127 ? 1.943 7.757 53.767 1.00 34.04 127 ILE A O 1
ATOM 878 N N . GLY A 1 128 ? 3.741 7.365 55.075 1.00 35.71 128 GLY A N 1
ATOM 879 C CA . GLY A 1 128 ? 3.326 6.022 55.433 1.00 38.08 128 GLY A CA 1
ATOM 880 C C . GLY A 1 128 ? 3.806 4.934 54.503 1.00 38.37 128 GLY A C 1
ATOM 881 O O . GLY A 1 128 ? 3.280 3.818 54.552 1.00 43.08 128 GLY A O 1
ATOM 882 N N . SER A 1 129 ? 4.789 5.218 53.660 1.00 38.64 129 SER A N 1
ATOM 883 C CA . SER A 1 129 ? 5.221 4.292 52.631 1.00 36.05 129 SER A CA 1
ATOM 884 C C . SER A 1 129 ? 6.704 3.987 52.788 1.00 34.48 129 SER A C 1
ATOM 885 O O . SER A 1 129 ? 7.463 4.830 53.275 1.00 33.67 129 SER A O 1
ATOM 888 N N . PRO A 1 130 ? 7.145 2.789 52.394 1.00 35.45 130 PRO A N 1
ATOM 889 C CA . PRO A 1 130 ? 8.548 2.414 52.634 1.00 34.42 130 PRO A CA 1
ATOM 890 C C . PRO A 1 130 ? 9.524 3.387 52.017 1.00 31.57 130 PRO A C 1
ATOM 891 O O . PRO A 1 130 ? 10.624 3.574 52.547 1.00 31.84 130 PRO A O 1
ATOM 895 N N . GLU A 1 131 ? 9.133 4.026 50.915 1.00 30.31 131 GLU A N 1
ATOM 896 C CA . GLU A 1 131 ? 9.980 5.016 50.262 1.00 33.00 131 GLU A CA 1
ATOM 897 C C . GLU A 1 131 ? 10.099 6.286 51.084 1.00 34.55 131 GLU A C 1
ATOM 898 O O . GLU A 1 131 ? 11.089 7.019 50.953 1.00 35.02 131 GLU A O 1
ATOM 904 N N . SER A 1 132 ? 9.101 6.571 51.915 1.00 33.55 132 SER A N 1
ATOM 905 C CA . SER A 1 132 ? 9.069 7.825 52.651 1.00 30.23 132 SER A CA 1
ATOM 906 C C . SER A 1 132 ? 10.297 7.959 53.538 1.00 34.47 132 SER A C 1
ATOM 907 O O . SER A 1 132 ? 10.799 6.978 54.104 1.00 29.59 132 SER A O 1
ATOM 910 N N . SER A 1 133 ? 10.803 9.186 53.625 1.00 32.88 133 SER A N 1
ATOM 911 C CA . SER A 1 133 ? 11.909 9.487 54.513 1.00 28.91 133 SER A CA 1
ATOM 912 C C . SER A 1 133 ? 11.752 10.911 55.017 1.00 27.10 133 SER A C 1
ATOM 913 O O . SER A 1 133 ? 10.914 11.680 54.535 1.00 29.44 133 SER A O 1
ATOM 916 N N . ALA A 1 134 ? 12.567 11.242 56.013 1.00 27.53 134 ALA A N 1
ATOM 917 C CA . ALA A 1 134 ? 12.608 12.573 56.588 1.00 25.44 134 ALA A CA 1
ATOM 918 C C . ALA A 1 134 ? 13.903 12.715 57.374 1.00 28.19 134 ALA A C 1
ATOM 919 O O . ALA A 1 134 ? 14.315 11.792 58.089 1.00 30.53 134 ALA A O 1
ATOM 921 N N . PHE A 1 135 ? 14.557 13.857 57.195 1.00 28.19 135 PHE A N 1
ATOM 922 C CA . PHE A 1 135 ? 15.700 14.211 58.022 1.00 23.99 135 PHE A CA 1
ATOM 923 C C . PHE A 1 135 ? 15.200 14.642 59.390 1.00 25.10 135 PHE A C 1
ATOM 924 O O . PHE A 1 135 ? 14.130 15.252 59.508 1.00 26.24 135 PHE A O 1
ATOM 932 N N . TYR A 1 136 ? 15.958 14.299 60.427 1.00 20.78 136 TYR A N 1
ATOM 933 C CA . TYR A 1 136 ? 15.628 14.716 61.782 1.00 22.75 136 TYR A CA 1
ATOM 934 C C . TYR A 1 136 ? 16.897 15.178 62.474 1.00 21.82 136 TYR A C 1
ATOM 935 O O . TYR A 1 136 ? 17.964 14.599 62.265 1.00 26.36 136 TYR A O 1
ATOM 944 N N . SER A 1 137 ? 16.781 16.233 63.278 1.00 21.52 137 SER A N 1
ATOM 945 C CA . SER A 1 137 ? 17.910 16.716 64.060 1.00 26.91 137 SER A CA 1
ATOM 946 C C . SER A 1 137 ? 17.379 17.524 65.236 1.00 24.27 137 SER A C 1
ATOM 947 O O . SER A 1 137 ? 16.217 17.941 65.258 1.00 27.03 137 SER A O 1
ATOM 950 N N . GLY A 1 138 ? 18.262 17.754 66.203 1.00 25.28 138 GLY A N 1
ATOM 951 C CA . GLY A 1 138 ? 17.884 18.172 67.533 1.00 24.16 138 GLY A CA 1
ATOM 952 C C . GLY A 1 138 ? 18.356 17.147 68.549 1.00 27.08 138 GLY A C 1
ATOM 953 O O . GLY A 1 138 ? 19.013 16.155 68.202 1.00 26.41 138 GLY A O 1
ATOM 954 N N . PRO A 1 139 ? 18.014 17.359 69.821 1.00 27.86 139 PRO A N 1
ATOM 955 C CA . PRO A 1 139 ? 18.493 16.474 70.895 1.00 33.63 139 PRO A CA 1
ATOM 956 C C . PRO A 1 139 ? 18.171 15.000 70.650 1.00 29.35 139 PRO A C 1
ATOM 957 O O . PRO A 1 139 ? 17.018 14.625 70.448 1.00 26.51 139 PRO A O 1
ATOM 961 N N . SER A 1 140 ? 19.211 14.162 70.714 1.00 31.20 140 SER A N 1
ATOM 962 C CA . SER A 1 140 ? 19.093 12.762 70.312 1.00 30.54 140 SER A CA 1
ATOM 963 C C . SER A 1 140 ? 18.135 11.999 71.210 1.00 31.47 140 SER A C 1
ATOM 964 O O . SER A 1 140 ? 17.306 11.227 70.721 1.00 33.69 140 SER A O 1
ATOM 967 N N . ALA A 1 141 ? 18.255 12.172 72.533 1.00 36.24 141 ALA A N 1
ATOM 968 C CA . ALA A 1 141 ? 17.381 11.434 73.447 1.00 34.42 141 ALA A CA 1
ATOM 969 C C . ALA A 1 141 ? 15.916 11.761 73.185 1.00 31.87 141 ALA A C 1
ATOM 970 O O . ALA A 1 141 ? 15.057 10.868 73.191 1.00 34.22 141 ALA A O 1
ATOM 972 N N . ALA A 1 142 ? 15.617 13.039 72.937 1.00 34.30 142 ALA A N 1
ATOM 973 C CA . ALA A 1 142 ? 14.253 13.443 72.607 1.00 33.05 142 ALA A CA 1
ATOM 974 C C . ALA A 1 142 ? 13.772 12.775 71.326 1.00 28.51 142 ALA A C 1
ATOM 975 O O . ALA A 1 142 ? 12.586 12.464 71.189 1.00 31.29 142 ALA A O 1
ATOM 977 N N . PHE A 1 143 ? 14.673 12.563 70.372 1.00 29.04 143 PHE A N 1
ATOM 978 C CA . PHE A 1 143 ? 14.311 11.924 69.112 1.00 26.85 143 PHE A CA 1
ATOM 979 C C . PHE A 1 143 ? 14.172 10.413 69.279 1.00 29.58 143 PHE A C 1
ATOM 980 O O . PHE A 1 143 ? 13.221 9.804 68.779 1.00 31.16 143 PHE A O 1
ATOM 988 N N . GLU A 1 144 ? 15.128 9.782 69.950 1.00 30.82 144 GLU A N 1
ATOM 989 C CA . GLU A 1 144 ? 15.020 8.347 70.152 1.00 30.81 144 GLU A CA 1
ATOM 990 C C . GLU A 1 144 ? 13.746 8.003 70.912 1.00 31.50 144 GLU A C 1
ATOM 991 O O . GLU A 1 144 ? 13.082 7.003 70.608 1.00 28.36 144 GLU A O 1
ATOM 997 N N . ARG A 1 145 ? 13.358 8.852 71.867 1.00 32.44 145 ARG A N 1
ATOM 998 C CA . ARG A 1 145 ? 12.156 8.581 72.654 1.00 35.29 145 ARG A CA 1
ATOM 999 C C . ARG A 1 145 ? 10.920 8.441 71.769 1.00 32.55 145 ARG A C 1
ATOM 1000 O O . ARG A 1 145 ? 10.100 7.535 71.972 1.00 32.15 145 ARG A O 1
ATOM 1008 N N . HIS A 1 146 ? 10.777 9.313 70.771 1.00 28.29 146 HIS A N 1
ATOM 1009 C CA . HIS A 1 146 ? 9.582 9.339 69.935 1.00 30.65 146 HIS A CA 1
ATOM 1010 C C . HIS A 1 146 ? 9.835 8.849 68.512 1.00 30.66 146 HIS A C 1
ATOM 1011 O O . HIS A 1 146 ? 8.981 9.040 67.641 1.00 30.30 146 HIS A O 1
ATOM 1018 N N . ARG A 1 147 ? 10.986 8.223 68.260 1.00 30.43 147 ARG A N 1
ATOM 1019 C CA . ARG A 1 147 ? 11.320 7.740 66.922 1.00 31.38 147 ARG A CA 1
ATOM 1020 C C . ARG A 1 147 ? 10.264 6.775 66.385 1.00 35.09 147 ARG A C 1
ATOM 1021 O O . ARG A 1 147 ? 9.853 6.874 65.223 1.00 32.03 147 ARG A O 1
ATOM 1029 N N . GLU A 1 148 ? 9.837 5.813 67.214 1.00 32.04 148 GLU A N 1
ATOM 1030 C CA . GLU A 1 148 ? 8.880 4.811 66.759 1.00 31.56 148 GLU A CA 1
ATOM 1031 C C . GLU A 1 148 ? 7.580 5.454 66.295 1.00 32.84 148 GLU A C 1
ATOM 1032 O O . GLU A 1 148 ? 6.967 4.991 65.327 1.00 35.94 148 GLU A O 1
ATOM 1038 N N . THR A 1 149 ? 7.137 6.523 66.965 1.00 31.49 149 THR A N 1
ATOM 1039 C CA . THR A 1 149 ? 6.010 7.277 66.433 1.00 31.19 149 THR A CA 1
ATOM 1040 C C . THR A 1 149 ? 6.358 7.859 65.072 1.00 32.73 149 THR A C 1
ATOM 1041 O O . THR A 1 149 ? 5.570 7.763 64.126 1.00 28.47 149 THR A O 1
ATOM 1045 N N . LEU A 1 150 ? 7.551 8.442 64.948 1.00 28.97 150 LEU A N 1
ATOM 1046 C CA . LEU A 1 150 ? 7.931 9.083 63.697 1.00 29.60 150 LEU A CA 1
ATOM 1047 C C . LEU A 1 150 ? 8.017 8.084 62.550 1.00 30.56 150 LEU A C 1
ATOM 1048 O O . LEU A 1 150 ? 7.685 8.425 61.409 1.00 33.42 150 LEU A O 1
ATOM 1053 N N . ARG A 1 151 ? 8.446 6.848 62.830 1.00 32.38 151 ARG A N 1
ATOM 1054 C CA . ARG A 1 151 ? 8.531 5.818 61.796 1.00 33.05 151 ARG A CA 1
ATOM 1055 C C . ARG A 1 151 ? 7.170 5.472 61.218 1.00 31.51 151 ARG A C 1
ATOM 1056 O O . ARG A 1 151 ? 7.093 4.887 60.132 1.00 33.39 151 ARG A O 1
ATOM 1064 N N . THR A 1 152 ? 6.095 5.809 61.922 1.00 30.98 152 THR A N 1
ATOM 1065 C CA . THR A 1 152 ? 4.774 5.658 61.337 1.00 33.08 152 THR A CA 1
ATOM 1066 C C . THR A 1 152 ? 4.606 6.566 60.120 1.00 32.19 152 THR A C 1
ATOM 1067 O O . THR A 1 152 ? 3.961 6.176 59.139 1.00 33.34 152 THR A O 1
ATOM 1071 N N . LEU A 1 153 ? 5.212 7.757 60.140 1.00 32.35 153 LEU A N 1
ATOM 1072 C CA . LEU A 1 153 ? 5.066 8.675 59.015 1.00 29.30 153 LEU A CA 1
ATOM 1073 C C . LEU A 1 153 ? 6.080 8.378 57.916 1.00 30.92 153 LEU A C 1
ATOM 1074 O O . LEU A 1 153 ? 5.703 8.198 56.756 1.00 30.93 153 LEU A O 1
ATOM 1079 N N . THR A 1 154 ? 7.372 8.338 58.260 1.00 33.52 154 THR A N 1
ATOM 1080 C CA . THR A 1 154 ? 8.451 8.060 57.313 1.00 30.53 154 THR A CA 1
ATOM 1081 C C . THR A 1 154 ? 9.557 7.257 57.995 1.00 30.26 154 THR A C 1
ATOM 1082 O O . THR A 1 154 ? 9.652 7.225 59.222 1.00 32.28 154 THR A O 1
ATOM 1086 N N . ARG A 1 155 ? 10.414 6.622 57.183 1.00 27.59 155 ARG A N 1
ATOM 1087 C CA . ARG A 1 155 ? 11.713 6.173 57.682 1.00 33.22 155 ARG A CA 1
ATOM 1088 C C . ARG A 1 155 ? 12.490 7.371 58.224 1.00 29.74 155 ARG A C 1
ATOM 1089 O O . ARG A 1 155 ? 12.444 8.458 57.651 1.00 29.82 155 ARG A O 1
ATOM 1097 N N . THR A 1 156 ? 13.213 7.178 59.328 1.00 29.86 156 THR A N 1
ATOM 1098 C CA . THR A 1 156 ? 13.918 8.273 59.979 1.00 25.76 156 THR A CA 1
ATOM 1099 C C . THR A 1 156 ? 15.377 8.293 59.557 1.00 28.81 156 THR A C 1
ATOM 1100 O O . THR A 1 156 ? 15.990 7.243 59.353 1.00 37.27 156 THR A O 1
ATOM 1104 N N . ASP A 1 157 ? 15.928 9.507 59.420 1.00 26.36 157 ASP A N 1
ATOM 1105 C CA . ASP A 1 157 ? 17.322 9.752 59.014 1.00 28.93 157 ASP A CA 1
ATOM 1106 C C . ASP A 1 157 ? 17.817 10.855 59.950 1.00 29.40 157 ASP A C 1
ATOM 1107 O O . ASP A 1 157 ? 17.772 12.043 59.626 1.00 25.15 157 ASP A O 1
ATOM 1112 N N . TYR A 1 158 ? 18.264 10.439 61.139 1.00 25.96 158 TYR A N 1
ATOM 1113 C CA . TYR A 1 158 ? 18.758 11.397 62.156 1.00 26.47 158 TYR A CA 1
ATOM 1114 C C . TYR A 1 158 ? 20.098 11.966 61.689 1.00 31.47 158 TYR A C 1
ATOM 1115 O O . TYR A 1 158 ? 21.040 11.211 61.450 1.00 27.66 158 TYR A O 1
ATOM 1124 N N . ARG A 1 159 ? 20.163 13.280 61.589 1.00 28.69 159 ARG A N 1
ATOM 1125 C CA . ARG A 1 159 ? 21.377 13.898 61.019 1.00 26.30 159 ARG A CA 1
ATOM 1126 C C . ARG A 1 159 ? 22.332 14.328 62.131 1.00 29.56 159 ARG A C 1
ATOM 1127 O O . ARG A 1 159 ? 23.528 14.438 61.852 1.00 28.65 159 ARG A O 1
ATOM 1135 N N . GLY A 1 160 ? 21.819 14.514 63.343 1.00 28.12 160 GLY A N 1
ATOM 1136 C CA . GLY A 1 160 ? 22.673 14.991 64.442 1.00 30.19 160 GLY A CA 1
ATOM 1137 C C . GLY A 1 160 ? 22.022 15.953 65.424 1.00 30.01 160 GLY A C 1
ATOM 1138 O O . GLY A 1 160 ? 20.831 16.174 65.325 1.00 25.70 160 GLY A O 1
ATOM 1139 N N . GLU A 1 161 ? 22.817 16.534 66.327 1.00 32.27 161 GLU A N 1
ATOM 1140 C CA . GLU A 1 161 ? 22.282 17.399 67.420 1.00 32.50 161 GLU A CA 1
ATOM 1141 C C . GLU A 1 161 ? 21.856 18.780 66.933 1.00 27.76 161 GLU A C 1
ATOM 1142 O O . GLU A 1 161 ? 20.983 19.353 67.565 1.00 31.28 161 GLU A O 1
ATOM 1148 N N . ASP A 1 162 ? 22.468 19.282 65.871 1.00 25.90 162 ASP A N 1
ATOM 1149 C CA . ASP A 1 162 ? 22.169 20.641 65.359 1.00 22.20 162 ASP A CA 1
ATOM 1150 C C . ASP A 1 162 ? 20.745 20.663 64.797 1.00 26.14 162 ASP A C 1
ATOM 1151 O O . ASP A 1 162 ? 20.527 20.045 63.775 1.00 23.62 162 ASP A O 1
ATOM 1156 N N . PRO A 1 163 ? 19.818 21.443 65.394 1.00 23.58 163 PRO A N 1
ATOM 1157 C CA . PRO A 1 163 ? 18.447 21.544 64.887 1.00 24.96 163 PRO A CA 1
ATOM 1158 C C . PRO A 1 163 ? 18.394 22.015 63.419 1.00 23.67 163 PRO A C 1
ATOM 1159 O O . PRO A 1 163 ? 17.483 21.660 62.755 1.00 22.51 163 PRO A O 1
ATOM 1163 N N . GLY A 1 164 ? 19.416 22.718 62.946 1.00 20.25 164 GLY A N 1
ATOM 1164 C CA . GLY A 1 164 ? 19.455 23.210 61.561 1.00 18.42 164 GLY A CA 1
ATOM 1165 C C . GLY A 1 164 ? 19.802 22.159 60.521 1.00 18.49 164 GLY A C 1
ATOM 1166 O O . GLY A 1 164 ? 19.496 22.410 59.376 1.00 22.00 164 GLY A O 1
ATOM 1167 N N . LEU A 1 165 ? 20.438 21.047 60.892 1.00 19.67 165 LEU A N 1
ATOM 1168 C CA . LEU A 1 165 ? 20.880 20.033 59.925 1.00 22.86 165 LEU A CA 1
ATOM 1169 C C . LEU A 1 165 ? 19.720 19.460 59.112 1.00 19.03 165 LEU A C 1
ATOM 1170 O O . LEU A 1 165 ? 19.820 19.315 57.888 1.00 19.22 165 LEU A O 1
ATOM 1175 N N . ALA A 1 166 ? 18.627 19.079 59.782 1.00 19.94 166 ALA A N 1
ATOM 1176 C CA . ALA A 1 166 ? 17.458 18.592 59.049 1.00 19.55 166 ALA A CA 1
ATOM 1177 C C . ALA A 1 166 ? 16.945 19.652 58.077 1.00 20.24 166 ALA A C 1
ATOM 1178 O O . ALA A 1 166 ? 16.582 19.350 56.929 1.00 18.78 166 ALA A O 1
ATOM 1180 N N . ALA A 1 167 ? 16.928 20.907 58.522 1.00 19.58 167 ALA A N 1
ATOM 1181 C CA . ALA A 1 167 ? 16.489 22.001 57.667 1.00 19.14 167 ALA A CA 1
ATOM 1182 C C . ALA A 1 167 ? 17.451 22.205 56.496 1.00 20.95 167 ALA A C 1
ATOM 1183 O O . ALA A 1 167 ? 17.020 22.337 55.340 1.00 21.52 167 ALA A O 1
ATOM 1185 N N . LEU A 1 168 ? 18.764 22.203 56.766 1.00 15.87 168 LEU A N 1
ATOM 1186 C CA . LEU A 1 168 ? 19.730 22.409 55.687 1.00 16.47 168 LEU A CA 1
ATOM 1187 C C . LEU A 1 168 ? 19.573 21.349 54.606 1.00 16.52 168 LEU A C 1
ATOM 1188 O O . LEU A 1 168 ? 19.520 21.671 53.412 1.00 16.23 168 LEU A O 1
ATOM 1193 N N . MET A 1 169 ? 19.505 20.069 55.013 1.00 16.24 169 MET A N 1
ATOM 1194 C CA . MET A 1 169 ? 19.402 18.979 54.044 1.00 14.80 169 MET A CA 1
ATOM 1195 C C . MET A 1 169 ? 18.058 18.977 53.319 1.00 16.92 169 MET A C 1
ATOM 1196 O O . MET A 1 169 ? 18.001 18.644 52.131 1.00 19.75 169 MET A O 1
ATOM 1201 N N . TYR A 1 170 ? 16.963 19.304 54.015 1.00 12.47 170 TYR A N 1
ATOM 1202 C CA . TYR A 1 170 ? 15.682 19.481 53.331 1.00 15.93 170 TYR A CA 1
ATOM 1203 C C . TYR A 1 170 ? 15.729 20.597 52.280 1.00 17.52 170 TYR A C 1
ATOM 1204 O O . TYR A 1 170 ? 15.155 20.455 51.191 1.00 17.98 170 TYR A O 1
ATOM 1213 N N . GLN A 1 171 ? 16.367 21.731 52.585 1.00 16.34 171 GLN A N 1
ATOM 1214 C CA . GLN A 1 171 ? 16.431 22.794 51.575 1.00 15.19 171 GLN A CA 1
ATOM 1215 C C . GLN A 1 171 ? 17.311 22.384 50.401 1.00 14.64 171 GLN A C 1
ATOM 1216 O O . GLN A 1 171 ? 16.978 22.660 49.243 1.00 14.44 171 GLN A O 1
ATOM 1222 N N . ILE A 1 172 ? 18.461 21.765 50.695 1.00 13.85 172 ILE A N 1
ATOM 1223 C CA . ILE A 1 172 ? 19.365 21.268 49.660 1.00 16.71 172 ILE A CA 1
ATOM 1224 C C . ILE A 1 172 ? 18.629 20.366 48.669 1.00 18.43 172 ILE A C 1
ATOM 1225 O O . ILE A 1 172 ? 18.854 20.436 47.452 1.00 19.26 172 ILE A O 1
ATOM 1230 N N . GLY A 1 173 ? 17.738 19.504 49.163 1.00 14.41 173 GLY A N 1
ATOM 1231 C CA . GLY A 1 173 ? 16.9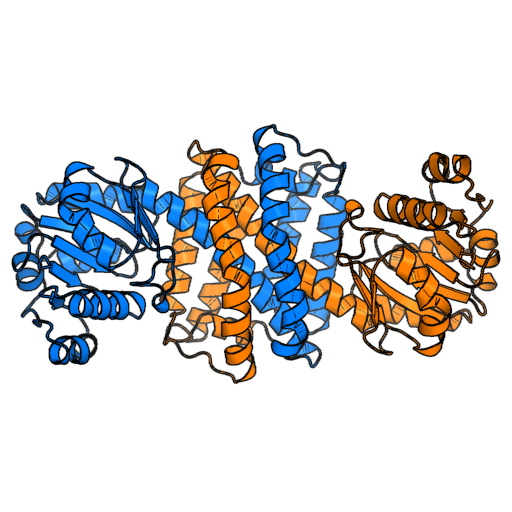68 18.680 48.248 1.00 14.94 173 GLY A CA 1
ATOM 1232 C C . GLY A 1 173 ? 15.917 19.458 47.489 1.00 19.86 173 GLY A C 1
ATOM 1233 O O . GLY A 1 173 ? 15.677 19.189 46.305 1.00 18.43 173 GLY A O 1
ATOM 1234 N N . MET A 1 174 ? 15.300 20.451 48.148 1.00 16.91 174 MET A N 1
ATOM 1235 C CA . MET A 1 174 ? 14.197 21.185 47.556 1.00 13.22 174 MET A CA 1
ATOM 1236 C C . MET A 1 174 ? 14.681 22.040 46.404 1.00 15.20 174 MET A C 1
ATOM 1237 O O . MET A 1 174 ? 14.001 22.152 45.380 1.00 16.16 174 MET A O 1
ATOM 1242 N N . VAL A 1 175 ? 15.862 22.645 46.540 1.00 13.83 175 VAL A N 1
ATOM 1243 C CA . VAL A 1 175 ? 16.323 23.497 45.447 1.00 16.91 175 VAL A CA 1
ATOM 1244 C C . VAL A 1 175 ? 16.648 22.671 44.200 1.00 15.70 175 VAL A C 1
ATOM 1245 O O . VAL A 1 175 ? 16.511 23.153 43.072 1.00 16.02 175 VAL A O 1
ATOM 1249 N N . MET A 1 176 ? 17.046 21.412 44.363 1.00 17.99 176 MET A N 1
ATOM 1250 C CA . MET A 1 176 ? 17.144 20.539 43.201 1.00 14.06 176 MET A CA 1
ATOM 1251 C C . MET A 1 176 ? 15.750 20.235 42.635 1.00 13.96 176 MET A C 1
ATOM 1252 O O . MET A 1 176 ? 15.527 20.266 41.417 1.00 9.81 176 MET A O 1
ATOM 1257 N N . PHE A 1 177 ? 14.789 19.961 43.508 1.00 16.34 177 PHE A N 1
ATOM 1258 C CA . PHE A 1 177 ? 13.456 19.608 43.024 1.00 13.77 177 PHE A CA 1
ATOM 1259 C C . PHE A 1 177 ? 12.862 20.740 42.217 1.00 13.45 177 PHE A C 1
ATOM 1260 O O . PHE A 1 177 ? 12.495 20.566 41.045 1.00 14.76 177 PHE A O 1
ATOM 1268 N N . TRP A 1 178 ? 12.745 21.916 42.847 1.00 14.71 178 TRP A N 1
ATOM 1269 C CA . TRP A 1 178 ? 12.071 23.044 42.209 1.00 16.82 178 TRP A CA 1
ATOM 1270 C C . TRP A 1 178 ? 12.715 23.381 40.878 1.00 16.18 178 TRP A C 1
ATOM 1271 O O . TRP A 1 178 ? 12.023 23.585 39.872 1.00 17.37 178 TRP A O 1
ATOM 1282 N N . ASN A 1 179 ? 14.042 23.419 40.844 1.00 13.64 179 ASN A N 1
ATOM 1283 C CA . ASN A 1 179 ? 14.760 23.823 39.607 1.00 13.61 179 ASN A CA 1
ATOM 1284 C C . ASN A 1 179 ? 14.487 22.811 38.489 1.00 15.31 179 ASN A C 1
ATOM 1285 O O . ASN A 1 179 ? 14.189 23.244 37.391 1.00 22.98 179 ASN A O 1
ATOM 1290 N N . ALA A 1 180 ? 14.577 21.529 38.782 1.00 13.75 180 ALA A N 1
ATOM 1291 C CA . ALA A 1 180 ? 14.278 20.478 37.786 1.00 17.35 180 ALA A CA 1
ATOM 1292 C C . ALA A 1 180 ? 12.839 20.613 37.270 1.00 15.43 180 ALA A C 1
ATOM 1293 O O . ALA A 1 180 ? 12.639 20.534 36.078 1.00 17.39 180 ALA A O 1
ATOM 1295 N N . MET A 1 181 ? 11.894 20.809 38.177 1.00 16.54 181 MET A N 1
ATOM 1296 C CA . MET A 1 181 ? 10.464 20.928 37.805 1.00 17.67 181 MET A CA 1
ATOM 1297 C C . MET A 1 181 ? 10.219 22.203 36.998 1.00 16.27 181 MET A C 1
ATOM 1298 O O . MET A 1 181 ? 9.356 22.181 36.141 1.00 18.38 181 MET A O 1
ATOM 1303 N N . LEU A 1 182 ? 10.964 23.253 37.292 1.00 14.89 182 LEU A N 1
ATOM 1304 C CA . LEU A 1 182 ? 10.829 24.521 36.541 1.00 18.12 182 LEU A CA 1
ATOM 1305 C C . LEU A 1 182 ? 11.359 24.291 35.122 1.00 17.83 182 LEU A C 1
ATOM 1306 O O . LEU A 1 182 ? 10.739 24.786 34.202 1.00 16.41 182 LEU A O 1
ATOM 1311 N N . GLY A 1 183 ? 12.449 23.543 34.974 1.00 17.31 183 GLY A N 1
ATOM 1312 C CA . GLY A 1 183 ? 12.913 23.188 33.621 1.00 17.58 183 GLY A CA 1
ATOM 1313 C C . GLY A 1 183 ? 11.823 22.443 32.868 1.00 15.42 183 GLY A C 1
ATOM 1314 O O . GLY A 1 183 ? 11.606 22.774 31.719 1.00 17.35 183 GLY A O 1
ATOM 1315 N N . TYR A 1 184 ? 11.152 21.501 33.523 1.00 14.94 184 TYR A N 1
ATOM 1316 C CA . TYR A 1 184 ? 10.043 20.714 32.924 1.00 14.80 184 TYR A CA 1
ATOM 1317 C C . TYR A 1 184 ? 8.863 21.627 32.552 1.00 17.54 184 TYR A C 1
ATOM 1318 O O . TYR A 1 184 ? 8.352 21.472 31.473 1.00 16.09 184 TYR A O 1
ATOM 1327 N N . TRP A 1 185 ? 8.479 22.537 33.448 1.00 15.55 185 TRP A N 1
ATOM 1328 C CA . TRP A 1 185 ? 7.397 23.517 33.166 1.00 17.58 185 TRP A CA 1
ATOM 1329 C C . TRP A 1 185 ? 7.736 24.277 31.875 1.00 18.84 185 TRP A C 1
ATOM 1330 O O . TRP A 1 185 ? 6.865 24.413 31.038 1.00 18.07 185 TRP A O 1
ATOM 1341 N N . GLN A 1 186 ? 8.994 24.701 31.743 1.00 14.35 186 GLN A N 1
ATOM 1342 C CA . GLN A 1 186 ? 9.432 25.480 30.565 1.00 15.41 186 GLN A CA 1
ATOM 1343 C C . GLN A 1 186 ? 9.309 24.607 29.319 1.00 13.76 186 GLN A C 1
ATOM 1344 O O . GLN A 1 186 ? 8.821 25.096 28.319 1.00 17.73 186 GLN A O 1
ATOM 1350 N N . ALA A 1 187 ? 9.735 23.360 29.417 1.00 18.80 187 ALA A N 1
ATOM 1351 C CA . ALA A 1 187 ? 9.664 22.414 28.289 1.00 16.86 187 ALA A CA 1
ATOM 1352 C C . ALA A 1 187 ? 8.203 22.184 27.888 1.00 15.01 187 ALA A C 1
ATOM 1353 O O . ALA A 1 187 ? 7.945 22.168 26.696 1.00 16.79 187 ALA A O 1
ATOM 1355 N N . VAL A 1 188 ? 7.308 22.067 28.863 1.00 16.38 188 VAL A N 1
ATOM 1356 C CA . VAL A 1 188 ? 5.857 21.831 28.602 1.00 16.97 188 VAL A CA 1
ATOM 1357 C C . VAL A 1 188 ? 5.261 23.066 27.915 1.00 16.49 188 VAL A C 1
ATOM 1358 O O . VAL A 1 188 ? 4.554 22.899 26.948 1.00 17.53 188 VAL A O 1
ATOM 1362 N N . ALA A 1 189 ? 5.635 24.254 28.371 1.00 17.76 189 ALA A N 1
ATOM 1363 C CA . ALA A 1 189 ? 5.196 25.509 27.730 1.00 17.91 189 ALA A CA 1
ATOM 1364 C C . ALA A 1 189 ? 5.695 25.567 26.278 1.00 22.47 189 ALA A C 1
ATOM 1365 O O . ALA A 1 189 ? 4.881 25.808 25.408 1.00 21.60 189 ALA A O 1
ATOM 1367 N N . LEU A 1 190 ? 6.983 25.312 26.055 1.00 18.09 190 LEU A N 1
ATOM 1368 C CA . LEU A 1 190 ? 7.581 25.304 24.694 1.00 19.00 190 LEU A CA 1
ATOM 1369 C C . LEU A 1 190 ? 6.879 24.271 23.817 1.00 19.90 190 LEU A C 1
ATOM 1370 O O . LEU A 1 190 ? 6.590 24.584 22.669 1.00 23.78 190 LEU A O 1
ATOM 1375 N N . ALA A 1 191 ? 6.609 23.092 24.363 1.00 15.96 191 ALA A N 1
ATOM 1376 C CA . ALA A 1 191 ? 5.913 22.033 23.608 1.00 19.66 191 ALA A CA 1
ATOM 1377 C C . ALA A 1 191 ? 4.486 22.477 23.263 1.00 20.97 191 ALA A C 1
ATOM 1378 O O . ALA A 1 191 ? 4.100 22.321 22.112 1.00 16.19 191 ALA A O 1
ATOM 1380 N N . ASP A 1 192 ? 3.759 22.998 24.253 1.00 21.52 192 ASP A N 1
ATOM 1381 C CA . ASP A 1 192 ? 2.373 23.495 24.035 1.00 25.19 192 ASP A CA 1
ATOM 1382 C C . ASP A 1 192 ? 2.416 24.552 22.947 1.00 25.28 192 ASP A C 1
ATOM 1383 O O . ASP A 1 192 ? 1.574 24.498 22.054 1.00 29.09 192 ASP A O 1
ATOM 1388 N N . ALA A 1 193 ? 3.379 25.464 23.057 1.00 23.06 193 ALA A N 1
ATOM 1389 C CA . ALA A 1 193 ? 3.479 26.548 22.087 1.00 25.90 193 ALA A CA 1
ATOM 1390 C C . ALA A 1 193 ? 3.643 26.023 20.675 1.00 25.43 193 ALA A C 1
ATOM 1391 O O . ALA A 1 193 ? 3.315 26.717 19.703 1.00 26.55 193 ALA A O 1
ATOM 1393 N N . ASN A 1 194 ? 4.186 24.825 20.536 1.00 20.20 194 ASN A N 1
ATOM 1394 C CA . ASN A 1 194 ? 4.429 24.253 19.227 1.00 25.10 194 ASN A CA 1
ATOM 1395 C C . ASN A 1 194 ? 3.539 23.047 18.961 1.00 22.92 194 ASN A C 1
ATOM 1396 O O . ASN A 1 194 ? 3.885 22.189 18.144 1.00 25.45 194 ASN A O 1
ATOM 1401 N N . GLY A 1 195 ? 2.390 22.969 19.629 1.00 25.69 195 GLY A N 1
ATOM 1402 C CA . GLY A 1 195 ? 1.400 21.960 19.302 1.00 20.55 195 GLY A CA 1
ATOM 1403 C C . GLY A 1 195 ? 1.662 20.580 19.862 1.00 25.66 195 GLY A C 1
ATOM 1404 O O . GLY A 1 195 ? 1.166 19.593 19.312 1.00 21.14 195 GLY A O 1
ATOM 1405 N N . LEU A 1 196 ? 2.425 20.480 20.949 1.00 22.16 196 LEU A N 1
ATOM 1406 C CA . LEU A 1 196 ? 2.739 19.211 21.588 1.00 20.54 196 LEU A CA 1
ATOM 1407 C C . LEU A 1 196 ? 2.232 19.230 23.018 1.00 20.82 196 LEU A C 1
ATOM 1408 O O . LEU A 1 196 ? 2.417 20.220 23.733 1.00 24.69 196 LEU A O 1
ATOM 1413 N N . LYS A 1 197 ? 1.586 18.146 23.429 1.00 24.97 197 LYS A N 1
ATOM 1414 C CA . LYS A 1 197 ? 1.172 18.020 24.815 1.00 22.60 197 LYS A CA 1
ATOM 1415 C C . LYS A 1 197 ? 2.359 17.613 25.674 1.00 21.73 197 LYS A C 1
ATOM 1416 O O . LYS A 1 197 ? 3.415 17.228 25.175 1.00 21.06 197 LYS A O 1
ATOM 1422 N N . ALA A 1 198 ? 2.180 17.710 26.990 1.00 19.31 198 ALA A N 1
ATOM 1423 C CA . ALA A 1 198 ? 3.185 17.154 27.886 1.00 24.27 198 ALA A CA 1
ATOM 1424 C C . ALA A 1 198 ? 3.412 15.679 27.575 1.00 26.44 198 ALA A C 1
ATOM 1425 O O . ALA A 1 198 ? 4.551 15.194 27.624 1.00 21.61 198 ALA A O 1
ATOM 1427 N N . ALA A 1 199 ? 2.335 14.966 27.222 1.00 20.72 199 ALA A N 1
ATOM 1428 C CA . ALA A 1 199 ? 2.433 13.547 26.908 1.00 24.75 199 ALA A CA 1
ATOM 1429 C C . ALA A 1 199 ? 3.380 13.287 25.744 1.00 22.72 199 ALA A C 1
ATOM 1430 O O . ALA A 1 199 ? 4.015 12.229 25.691 1.00 22.82 199 ALA A O 1
ATOM 1432 N N . ASP A 1 200 ? 3.483 14.227 24.801 1.00 20.30 200 ASP A N 1
ATOM 1433 C CA . ASP A 1 200 ? 4.341 14.009 23.645 1.00 21.92 200 ASP A CA 1
ATOM 1434 C C . ASP A 1 200 ? 5.817 14.161 23.984 1.00 22.73 200 ASP A C 1
ATOM 1435 O O . ASP A 1 200 ? 6.649 13.460 23.403 1.00 26.98 200 ASP A O 1
ATOM 1440 N N . ILE A 1 201 ? 6.169 15.066 24.903 1.00 23.24 201 ILE A N 1
ATOM 1441 C CA . ILE A 1 201 ? 7.574 15.226 25.280 1.00 24.18 201 ILE A CA 1
ATOM 1442 C C . ILE A 1 201 ? 7.941 14.391 26.496 1.00 21.20 201 ILE A C 1
ATOM 1443 O O . ILE A 1 201 ? 9.124 14.337 26.865 1.00 19.76 201 ILE A O 1
ATOM 1448 N N . LEU A 1 202 ? 6.970 13.721 27.115 1.00 21.84 202 LEU A N 1
ATOM 1449 C CA . LEU A 1 202 ? 7.262 12.938 28.312 1.00 23.32 202 LEU A CA 1
ATOM 1450 C C . LEU A 1 202 ? 8.352 11.887 28.103 1.00 21.55 202 LEU A C 1
ATOM 1451 O O . LEU A 1 202 ? 9.180 11.718 29.014 1.00 23.95 202 LEU A O 1
ATOM 1456 N N . PRO A 1 203 ? 8.433 11.175 26.973 1.00 21.58 203 PRO A N 1
ATOM 1457 C CA . PRO A 1 203 ? 9.549 10.216 26.813 1.00 23.06 203 PRO A CA 1
ATOM 1458 C C . PRO A 1 203 ? 10.940 10.853 26.825 1.00 19.66 203 PRO A C 1
ATOM 1459 O O . PRO A 1 203 ? 11.846 10.362 27.517 1.00 18.89 203 PRO A O 1
ATOM 1463 N N . HIS A 1 204 ? 11.145 11.930 26.076 1.00 20.13 204 HIS A N 1
ATOM 1464 C CA . HIS A 1 204 ? 12.441 12.608 26.125 1.00 20.93 204 HIS A CA 1
ATOM 1465 C C . HIS A 1 204 ? 12.688 13.224 27.501 1.00 18.35 204 HIS A C 1
ATOM 1466 O O . HIS A 1 204 ? 13.794 13.116 28.052 1.00 19.63 204 HIS A O 1
ATOM 1473 N N . ALA A 1 205 ? 11.663 13.857 28.077 1.00 18.94 205 ALA A N 1
ATOM 1474 C CA . ALA A 1 205 ? 11.794 14.474 29.395 1.00 22.54 205 ALA A CA 1
ATOM 1475 C C . ALA A 1 205 ? 12.212 13.452 30.445 1.00 22.05 205 ALA A C 1
ATOM 1476 O O . ALA A 1 205 ? 13.116 13.710 31.255 1.00 22.99 205 ALA A O 1
ATOM 1478 N N . SER A 1 206 ? 11.562 12.281 30.445 1.00 21.81 206 SER A N 1
ATOM 1479 C CA . SER A 1 206 ? 11.924 11.208 31.371 1.00 20.64 206 SER A CA 1
ATOM 1480 C C . SER A 1 206 ? 13.335 10.696 31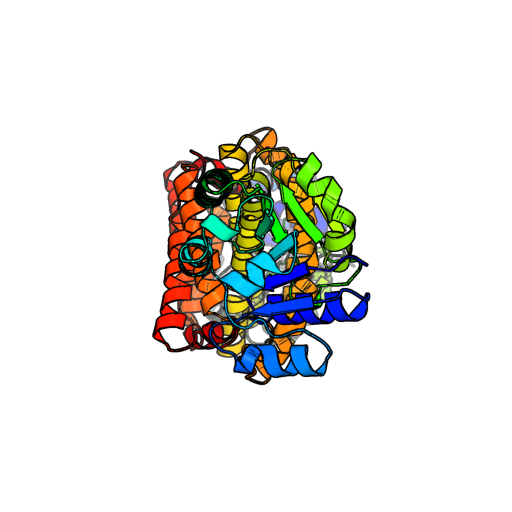.112 1.00 21.16 206 SER A C 1
ATOM 1481 O O . SER A 1 206 ? 14.089 10.435 32.056 1.00 21.44 206 SER A O 1
ATOM 1484 N N . ASP A 1 207 ? 13.682 10.489 29.840 1.00 21.31 207 ASP A N 1
ATOM 1485 C CA . ASP A 1 207 ? 15.047 10.131 29.463 1.00 20.85 207 ASP A CA 1
ATOM 1486 C C . ASP A 1 207 ? 16.048 11.110 30.052 1.00 21.27 207 ASP A C 1
ATOM 1487 O O . ASP A 1 207 ? 17.015 10.717 30.710 1.00 22.08 207 ASP A O 1
ATOM 1492 N N . THR A 1 208 ? 15.801 12.402 29.847 1.00 23.11 208 THR A N 1
ATOM 1493 C CA . THR A 1 208 ? 16.697 13.441 30.339 1.00 18.52 208 THR A CA 1
ATOM 1494 C C . THR A 1 208 ? 16.852 13.366 31.849 1.00 19.68 208 THR A C 1
ATOM 1495 O O . THR A 1 208 ? 17.974 13.358 32.364 1.00 19.35 208 THR A O 1
ATOM 1499 N N . VAL A 1 209 ? 15.741 13.280 32.585 1.00 18.70 209 VAL A N 1
ATOM 1500 C CA . VAL A 1 209 ? 15.907 13.268 34.035 1.00 18.55 209 VAL A CA 1
ATOM 1501 C C . VAL A 1 209 ? 16.522 11.963 34.494 1.00 19.13 209 VAL A C 1
ATOM 1502 O O . VAL A 1 209 ? 17.135 11.916 35.560 1.00 19.54 209 VAL A O 1
ATOM 1506 N N . ALA A 1 210 ? 16.338 10.876 33.739 1.00 21.23 210 ALA A N 1
ATOM 1507 C CA . ALA A 1 210 ? 16.881 9.586 34.152 1.00 21.27 210 ALA A CA 1
ATOM 1508 C C . ALA A 1 210 ? 18.397 9.522 33.983 1.00 21.96 210 ALA A C 1
ATOM 1509 O O . ALA A 1 210 ? 19.043 8.663 34.589 1.00 25.00 210 ALA A O 1
ATOM 1511 N N . SER A 1 211 ? 18.978 10.406 33.171 1.00 22.34 211 SER A N 1
ATOM 1512 C CA . SER A 1 211 ? 20.428 10.451 33.019 1.00 22.94 211 SER A CA 1
ATOM 1513 C C . SER A 1 211 ? 21.101 11.275 34.102 1.00 23.55 211 SER A C 1
ATOM 1514 O O . SER A 1 211 ? 22.327 11.216 34.227 1.00 22.36 211 SER A O 1
ATOM 1517 N N . LEU A 1 212 ? 20.327 12.002 34.905 1.00 20.88 212 LEU A N 1
ATOM 1518 C CA . LEU A 1 212 ? 20.918 12.922 35.873 1.00 23.09 212 LEU A CA 1
ATOM 1519 C C . LEU A 1 212 ? 21.795 12.261 36.933 1.00 21.44 212 LEU A C 1
ATOM 1520 O O . LEU A 1 212 ? 22.862 12.830 37.236 1.00 19.20 212 LEU A O 1
ATOM 1525 N N . PRO A 1 213 ? 21.431 11.111 37.540 1.00 24.72 213 PRO A N 1
ATOM 1526 C CA . PRO A 1 213 ? 22.333 10.515 38.549 1.00 18.74 213 PRO A CA 1
ATOM 1527 C C . PRO A 1 213 ? 23.761 10.348 38.074 1.00 18.19 213 PRO A C 1
ATOM 1528 O O . PRO A 1 213 ? 24.683 10.670 38.830 1.00 18.71 213 PRO A O 1
ATOM 1532 N N . GLY A 1 214 ? 23.972 9.872 36.844 1.00 17.64 214 GLY A N 1
ATOM 1533 C CA . GLY A 1 214 ? 25.327 9.731 36.337 1.00 17.61 214 GLY A CA 1
ATOM 1534 C C . GLY A 1 214 ? 26.046 11.063 36.260 1.00 22.77 214 GLY A C 1
ATOM 1535 O O . GLY A 1 214 ? 27.247 11.150 36.534 1.00 18.13 214 GLY A O 1
ATOM 1536 N N . PHE A 1 215 ? 25.313 12.123 35.893 1.00 18.24 215 PHE A N 1
ATOM 1537 C CA . PHE A 1 215 ? 25.883 13.465 35.841 1.00 16.59 215 PHE A CA 1
ATOM 1538 C C . PHE A 1 215 ? 26.170 13.994 37.241 1.00 20.16 215 PHE A C 1
ATOM 1539 O O . PHE A 1 215 ? 27.202 14.649 37.470 1.00 18.73 215 PHE A O 1
ATOM 1547 N N . LEU A 1 216 ? 25.256 13.731 38.183 1.00 16.20 216 LEU A N 1
ATOM 1548 C CA . LEU A 1 216 ? 25.489 14.059 39.588 1.00 17.73 216 LEU A CA 1
ATOM 1549 C C . LEU A 1 216 ? 26.787 13.449 40.090 1.00 17.12 216 LEU A C 1
ATOM 1550 O O . LEU A 1 216 ? 27.574 14.106 40.775 1.00 19.42 216 LEU A O 1
ATOM 1555 N N . ARG A 1 217 ? 26.995 12.168 39.822 1.00 19.99 217 ARG A N 1
ATOM 1556 C CA . ARG A 1 217 ? 28.182 11.441 40.343 1.00 22.17 217 ARG A CA 1
ATOM 1557 C C . ARG A 1 217 ? 29.463 11.968 39.684 1.00 19.30 217 ARG A C 1
ATOM 1558 O O . ARG A 1 217 ? 30.436 12.195 40.390 1.00 21.18 217 ARG A O 1
ATOM 1566 N N . PHE A 1 218 ? 29.423 12.163 38.382 1.00 19.39 218 PHE A N 1
ATOM 1567 C CA . PHE A 1 218 ? 30.591 12.681 37.632 1.00 22.15 218 PHE A CA 1
ATOM 1568 C C . PHE A 1 218 ? 31.056 14.015 38.206 1.00 24.46 218 PHE A C 1
ATOM 1569 O O . PHE A 1 218 ? 32.235 14.126 38.554 1.00 20.69 218 PHE A O 1
ATOM 1577 N N . TYR A 1 219 ? 30.129 14.959 38.336 1.00 15.37 219 TYR A N 1
ATOM 1578 C CA . TYR A 1 219 ? 30.496 16.327 38.753 1.00 16.97 219 TYR A CA 1
ATOM 1579 C C . TYR A 1 219 ? 30.761 16.391 40.254 1.00 17.52 219 TYR A C 1
ATOM 1580 O O . TYR A 1 219 ? 31.461 17.267 40.661 1.00 22.06 219 TYR A O 1
ATOM 1589 N N . ALA A 1 220 ? 30.279 15.422 41.012 1.00 20.98 220 ALA A N 1
ATOM 1590 C CA . ALA A 1 220 ? 30.552 15.388 42.466 1.00 22.58 220 ALA A CA 1
ATOM 1591 C C . ALA A 1 220 ? 32.046 15.186 42.732 1.00 23.78 220 ALA A C 1
ATOM 1592 O O . ALA A 1 220 ? 32.608 15.953 43.506 1.00 25.72 220 ALA A O 1
ATOM 1594 N N . ASP A 1 221 ? 32.643 14.179 42.100 1.00 25.33 221 ASP A N 1
ATOM 1595 C CA . ASP A 1 221 ? 34.077 13.868 42.345 1.00 24.94 221 ASP A CA 1
ATOM 1596 C C . ASP A 1 221 ? 34.924 15.023 41.809 1.00 27.26 221 ASP A C 1
ATOM 1597 O O . ASP A 1 221 ? 35.808 15.465 42.523 1.00 27.35 221 ASP A O 1
ATOM 1602 N N . ARG A 1 222 ? 34.560 15.543 40.648 1.00 23.58 222 ARG A N 1
ATOM 1603 C CA . ARG A 1 222 ? 35.306 16.663 40.033 1.00 18.80 222 ARG A CA 1
ATOM 1604 C C . ARG A 1 222 ? 35.216 17.904 40.921 1.00 23.13 222 ARG A C 1
ATOM 1605 O O . ARG A 1 222 ? 36.267 18.434 41.245 1.00 27.76 222 ARG A O 1
ATOM 1613 N N . ILE A 1 223 ? 34.014 18.317 41.315 1.00 21.47 223 ILE A N 1
ATOM 1614 C CA . ILE A 1 223 ? 33.867 19.565 42.119 1.00 21.46 223 ILE A CA 1
ATOM 1615 C C . ILE A 1 223 ? 34.654 19.409 43.426 1.00 22.57 223 ILE A C 1
ATOM 1616 O O . ILE A 1 223 ? 35.393 20.323 43.767 1.00 22.65 223 ILE A O 1
ATOM 1621 N N . ASP A 1 224 ? 34.537 18.257 44.079 1.00 21.39 224 ASP A N 1
ATOM 1622 C CA . ASP A 1 224 ? 35.200 18.037 45.389 1.00 23.16 224 ASP A CA 1
ATOM 1623 C C . ASP A 1 224 ? 36.726 18.096 45.257 1.00 28.37 224 ASP A C 1
ATOM 1624 O O . ASP A 1 224 ? 37.364 18.447 46.241 1.00 26.03 224 ASP A O 1
ATOM 1629 N N . THR A 1 225 ? 37.271 17.715 44.100 1.00 28.14 225 THR A N 1
ATOM 1630 C CA . THR A 1 225 ? 38.733 17.753 43.825 1.00 25.98 225 THR A CA 1
ATOM 1631 C C . THR A 1 225 ? 39.133 19.107 43.206 1.00 24.36 225 THR A C 1
ATOM 1632 O O . THR A 1 225 ? 40.322 19.293 42.964 1.00 24.38 225 THR A O 1
ATOM 1636 N N . GLY A 1 226 ? 38.173 20.001 42.942 1.00 25.37 226 GLY A N 1
ATOM 1637 C CA . GLY A 1 226 ? 38.451 21.296 42.293 1.00 21.35 226 GLY A CA 1
ATOM 1638 C C . GLY A 1 226 ? 38.699 21.173 40.797 1.00 24.39 226 GLY A C 1
ATOM 1639 O O . GLY A 1 226 ? 39.244 22.112 40.224 1.00 21.19 226 GLY A O 1
ATOM 1640 N N . HIS A 1 227 ? 38.298 20.052 40.199 1.00 20.12 227 HIS A N 1
ATOM 1641 C CA . HIS A 1 227 ? 38.469 19.819 38.751 1.00 17.08 227 HIS A CA 1
ATOM 1642 C C . HIS A 1 227 ? 37.322 20.469 37.981 1.00 20.76 227 HIS A C 1
ATOM 1643 O O . HIS A 1 227 ? 36.275 19.841 37.871 1.00 21.55 227 HIS A O 1
ATOM 1650 N N . HIS A 1 228 ? 37.537 21.678 37.492 1.00 19.44 228 HIS A N 1
ATOM 1651 C CA . HIS A 1 228 ? 36.560 22.332 36.591 1.00 19.46 228 HIS A CA 1
ATOM 1652 C C . HIS A 1 228 ? 37.190 22.418 35.183 1.00 22.82 228 HIS A C 1
ATOM 1653 O O . HIS A 1 228 ? 36.876 23.349 34.479 1.00 18.71 228 HIS A O 1
ATOM 1660 N N . GLY A 1 229 ? 38.016 21.437 34.785 1.00 22.35 229 GLY A N 1
ATOM 1661 C CA . GLY A 1 229 ? 38.638 21.488 33.478 1.00 19.43 229 GLY A CA 1
ATOM 1662 C C . GLY A 1 229 ? 37.648 21.229 32.366 1.00 20.89 229 GLY A C 1
ATOM 1663 O O . GLY A 1 229 ? 36.624 20.580 32.554 1.00 23.13 229 GLY A O 1
ATOM 1664 N N . GLY A 1 230 ? 37.973 21.732 31.174 1.00 21.15 230 GLY A N 1
ATOM 1665 C CA . GLY A 1 230 ? 37.044 21.684 30.055 1.00 23.13 230 GLY A CA 1
ATOM 1666 C C . GLY A 1 230 ? 37.127 20.471 29.150 1.00 23.56 230 GLY A C 1
ATOM 1667 O O . GLY A 1 230 ? 36.902 20.586 27.946 1.00 23.23 230 GLY A O 1
ATOM 1668 N N . ASP A 1 231 ? 37.429 19.295 29.696 1.00 22.98 231 ASP A N 1
ATOM 1669 C CA . ASP A 1 231 ? 37.713 18.163 28.822 1.00 23.21 231 ASP A CA 1
ATOM 1670 C C . ASP A 1 231 ? 36.453 17.490 28.294 1.00 25.57 231 ASP A C 1
ATOM 1671 O O . ASP A 1 231 ? 36.510 16.827 27.256 1.00 26.57 231 ASP A O 1
ATOM 1676 N N . VAL A 1 232 ? 35.315 17.650 28.956 1.00 23.16 232 VAL A N 1
ATOM 1677 C CA . VAL A 1 232 ? 34.083 17.075 28.438 1.00 26.88 232 VAL A CA 1
ATOM 1678 C C . VAL A 1 232 ? 33.046 18.123 28.074 1.00 23.83 232 VAL A C 1
ATOM 1679 O O . VAL A 1 232 ? 32.138 17.813 27.288 1.00 25.06 232 VAL A O 1
ATOM 1683 N N . ASP A 1 233 ? 33.152 19.348 28.584 1.00 22.00 233 ASP A N 1
ATOM 1684 C CA . ASP A 1 233 ? 32.216 20.418 28.256 1.00 22.93 233 ASP A CA 1
ATOM 1685 C C . ASP A 1 233 ? 32.911 21.751 28.477 1.00 23.94 233 ASP A C 1
ATOM 1686 O O . ASP A 1 233 ? 33.883 21.847 29.232 1.00 26.07 233 ASP A O 1
ATOM 1691 N N . ARG A 1 234 ? 32.422 22.777 27.786 1.00 17.61 234 ARG A N 1
ATOM 1692 C CA . ARG A 1 234 ? 32.973 24.115 27.892 1.00 21.91 234 ARG A CA 1
ATOM 1693 C C . ARG A 1 234 ? 31.849 25.099 28.181 1.00 18.47 234 ARG A C 1
ATOM 1694 O O . ARG A 1 234 ? 30.874 25.154 27.431 1.00 17.85 234 ARG A O 1
ATOM 1702 N N . LEU A 1 235 ? 31.994 25.870 29.261 1.00 17.18 235 LEU A N 1
ATOM 1703 C CA . LEU A 1 235 ? 31.095 26.981 29.569 1.00 21.79 235 LEU A CA 1
ATOM 1704 C C . LEU A 1 235 ? 30.686 27.777 28.338 1.00 22.29 235 LEU A C 1
ATOM 1705 O O . LEU A 1 235 ? 29.510 28.129 28.181 1.00 23.50 235 LEU A O 1
ATOM 1710 N N . ALA A 1 236 ? 31.652 28.074 27.463 1.00 21.52 236 ALA A N 1
ATOM 1711 C CA . ALA A 1 236 ? 31.342 28.778 26.219 1.00 21.07 236 ALA A CA 1
ATOM 1712 C C . ALA A 1 236 ? 30.226 28.086 25.439 1.00 22.37 236 ALA A C 1
ATOM 1713 O O . ALA A 1 236 ? 29.350 28.746 24.867 1.00 22.31 236 ALA A O 1
ATOM 1715 N N . MET A 1 237 ? 30.249 26.753 25.397 1.00 24.43 237 MET A N 1
ATOM 1716 C CA . MET A 1 237 ? 29.186 26.006 24.734 1.00 22.34 237 MET A CA 1
ATOM 1717 C C . MET A 1 237 ? 27.921 25.982 25.582 1.00 25.46 237 MET A C 1
ATOM 1718 O O . MET A 1 237 ? 26.806 26.004 25.048 1.00 21.75 237 MET A O 1
ATOM 1723 N N . GLY A 1 238 ? 28.070 25.884 26.901 1.00 25.37 238 GLY A N 1
ATOM 1724 C CA . GLY A 1 238 ? 26.897 25.940 27.754 1.00 22.78 238 GLY A CA 1
ATOM 1725 C C . GLY A 1 238 ? 26.163 27.257 27.607 1.00 23.00 238 GLY A C 1
ATOM 1726 O O . GLY A 1 238 ? 24.933 27.287 27.488 1.00 22.66 238 GLY A O 1
ATOM 1727 N N . THR A 1 239 ? 26.914 28.366 27.590 1.00 22.64 239 THR A N 1
ATOM 1728 C CA . THR A 1 239 ? 26.309 29.685 27.407 1.00 18.72 239 THR A CA 1
ATOM 1729 C C . THR A 1 239 ? 25.580 29.783 26.075 1.00 22.58 239 THR A C 1
ATOM 1730 O O . THR A 1 239 ? 24.453 30.296 26.009 1.00 19.60 239 THR A O 1
ATOM 1734 N N . ALA A 1 240 ? 26.212 29.309 25.002 1.00 20.60 240 ALA A N 1
ATOM 1735 C CA . ALA A 1 240 ? 25.544 29.279 23.712 1.00 18.39 240 ALA A CA 1
ATOM 1736 C C . ALA A 1 240 ? 24.230 28.519 23.812 1.00 22.97 240 ALA A C 1
ATOM 1737 O O . ALA A 1 240 ? 23.207 28.935 23.251 1.00 23.12 240 ALA A O 1
ATOM 1739 N N . SER A 1 241 ? 24.232 27.428 24.574 1.00 20.90 241 SER A N 1
ATOM 1740 C CA . SER A 1 241 ? 23.063 26.565 24.640 1.00 21.43 241 SER A CA 1
ATOM 1741 C C . SER A 1 241 ? 21.927 27.224 25.416 1.00 20.18 241 SER A C 1
ATOM 1742 O O . SER A 1 241 ? 20.758 27.133 25.016 1.00 19.26 241 SER A O 1
ATOM 1745 N N . VAL A 1 242 ? 22.237 27.867 26.546 1.00 17.38 242 VAL A N 1
ATOM 1746 C CA . VAL A 1 242 ? 21.175 28.519 27.301 1.00 18.67 242 VAL A CA 1
ATOM 1747 C C . VAL A 1 242 ? 20.687 29.768 26.582 1.00 20.11 242 VAL A C 1
ATOM 1748 O O . VAL A 1 242 ? 19.545 30.186 26.787 1.00 16.94 242 VAL A O 1
ATOM 1752 N N . GLU A 1 243 ? 21.504 30.346 25.699 1.00 17.42 243 GLU A N 1
ATOM 1753 C CA . GLU A 1 243 ? 21.027 31.446 24.866 1.00 21.90 243 GLU A CA 1
ATOM 1754 C C . GLU A 1 243 ? 20.054 30.950 23.806 1.00 22.12 243 GLU A C 1
ATOM 1755 O O . GLU A 1 243 ? 19.012 31.578 23.565 1.00 21.87 243 GLU A O 1
ATOM 1761 N N . HIS A 1 244 ? 20.367 29.818 23.174 1.00 22.04 244 HIS A N 1
ATOM 1762 C CA . HIS A 1 244 ? 19.450 29.235 22.191 1.00 21.19 244 HIS A CA 1
ATOM 1763 C C . HIS A 1 244 ? 18.126 28.822 22.824 1.00 21.00 244 HIS A C 1
ATOM 1764 O O . HIS A 1 244 ? 17.090 28.843 22.149 1.00 22.15 244 HIS A O 1
ATOM 1771 N N . ILE A 1 245 ? 18.139 28.393 24.087 1.00 20.14 245 ILE A N 1
ATOM 1772 C CA . ILE A 1 245 ? 16.886 28.058 24.761 1.00 24.55 245 ILE A CA 1
ATOM 1773 C C . ILE A 1 245 ? 16.070 29.322 25.019 1.00 20.06 245 ILE A C 1
ATOM 1774 O O . ILE A 1 245 ? 14.853 29.363 24.797 1.00 18.41 245 ILE A O 1
ATOM 1779 N N . LEU A 1 246 ? 16.736 30.361 25.516 1.00 20.75 246 LEU A N 1
ATOM 1780 C CA . LEU A 1 246 ? 16.093 31.652 25.723 1.00 21.22 246 LEU A CA 1
ATOM 1781 C C . LEU A 1 246 ? 15.434 32.142 24.446 1.00 21.46 246 LEU A C 1
ATOM 1782 O O . LEU A 1 246 ? 14.266 32.549 24.456 1.00 26.22 246 LEU A O 1
ATOM 1787 N N . HIS A 1 247 ? 16.147 32.073 23.322 1.00 21.08 247 HIS A N 1
ATOM 1788 C CA . HIS A 1 247 ? 15.582 32.648 22.105 1.00 23.97 247 HIS A CA 1
ATOM 1789 C C . HIS A 1 247 ? 14.563 31.723 21.464 1.00 24.29 247 HIS A C 1
ATOM 1790 O O . HIS A 1 247 ? 13.597 32.203 20.853 1.00 21.80 247 HIS A O 1
ATOM 1797 N N . THR A 1 248 ? 14.744 30.407 21.625 1.00 24.62 248 THR A N 1
ATOM 1798 C CA . THR A 1 248 ? 13.708 29.444 21.247 1.00 20.73 248 THR A CA 1
ATOM 1799 C C . THR A 1 248 ? 12.404 29.728 21.974 1.00 18.11 248 THR A C 1
ATOM 1800 O O . THR A 1 248 ? 11.331 29.748 21.364 1.00 21.77 248 THR A O 1
ATOM 1804 N N . MET A 1 249 ? 12.476 29.886 23.296 1.00 15.85 249 MET A N 1
ATOM 1805 C CA . MET A 1 249 ? 11.284 30.180 24.083 1.00 24.30 249 MET A CA 1
ATOM 1806 C C . MET A 1 249 ? 10.660 31.515 23.680 1.00 26.01 249 MET A C 1
ATOM 1807 O O . MET A 1 249 ? 9.432 31.629 23.562 1.00 24.69 249 MET A O 1
ATOM 1812 N N . ALA A 1 250 ? 11.486 32.546 23.500 1.00 24.82 250 ALA A N 1
ATOM 1813 C CA . ALA A 1 250 ? 10.965 33.834 23.054 1.00 27.72 250 ALA A CA 1
ATOM 1814 C C . ALA A 1 250 ? 10.266 33.709 21.704 1.00 30.69 250 ALA A C 1
ATOM 1815 O O . ALA A 1 250 ? 9.191 34.292 21.494 1.00 27.80 250 ALA A O 1
ATOM 1817 N N . ASP A 1 251 ? 10.856 32.940 20.780 1.00 30.01 251 ASP A N 1
ATOM 1818 C CA . ASP A 1 251 ? 10.283 32.821 19.445 1.00 29.22 251 ASP A CA 1
ATOM 1819 C C . ASP A 1 251 ? 8.920 32.158 19.482 1.00 27.04 251 ASP A C 1
ATOM 1820 O O . ASP A 1 251 ? 8.063 32.460 18.646 1.00 29.27 251 ASP A O 1
ATOM 1825 N N . SER A 1 252 ? 8.699 31.257 20.437 1.00 26.95 252 SER A N 1
ATOM 1826 C CA . SER A 1 252 ? 7.444 30.526 20.535 1.00 30.94 252 SER A CA 1
ATOM 1827 C C . SER A 1 252 ? 6.415 31.196 21.442 1.00 29.66 252 SER A C 1
ATOM 1828 O O . SER A 1 252 ? 5.340 30.618 21.657 1.00 25.92 252 SER A O 1
ATOM 1831 N N . GLY A 1 253 ? 6.721 32.370 21.997 1.00 24.85 253 GLY A N 1
ATOM 1832 C CA . GLY A 1 253 ? 5.771 33.095 22.821 1.00 28.67 253 GLY A CA 1
ATOM 1833 C C . GLY A 1 253 ? 5.752 32.720 24.287 1.00 27.17 253 GLY A C 1
ATOM 1834 O O . GLY A 1 253 ? 4.850 33.162 25.014 1.00 28.20 253 GLY A O 1
ATOM 1835 N N . VAL A 1 254 ? 6.716 31.936 24.743 1.00 24.13 254 VAL A N 1
ATOM 1836 C CA . VAL A 1 254 ? 6.794 31.498 26.132 1.00 20.84 254 VAL A CA 1
ATOM 1837 C C . VAL A 1 254 ? 7.412 32.610 26.974 1.00 19.84 254 VAL A C 1
ATOM 1838 O O . VAL A 1 254 ? 8.310 33.326 26.512 1.00 21.98 254 VAL A O 1
ATOM 1842 N N . ASP A 1 255 ? 6.918 32.785 28.204 1.00 17.89 255 ASP A N 1
ATOM 1843 C CA . ASP A 1 255 ? 7.562 33.710 29.135 1.00 22.68 255 ASP A CA 1
ATOM 1844 C C . ASP A 1 255 ? 9.058 33.427 29.222 1.00 21.60 255 ASP A C 1
ATOM 1845 O O . ASP A 1 255 ? 9.479 32.269 29.216 1.00 22.11 255 ASP A O 1
ATOM 1850 N N . THR A 1 256 ? 9.873 34.492 29.303 1.00 21.14 256 THR A N 1
ATOM 1851 C CA . THR A 1 256 ? 11.325 34.329 29.250 1.00 25.63 256 THR A CA 1
ATOM 1852 C C . THR A 1 256 ? 12.053 34.748 30.527 1.00 24.81 256 THR A C 1
ATOM 1853 O O . THR A 1 256 ? 13.284 34.691 30.551 1.00 23.12 256 THR A O 1
ATOM 1857 N N . ALA A 1 257 ? 11.340 35.131 31.598 1.00 22.17 257 ALA A N 1
ATOM 1858 C CA . ALA A 1 257 ? 12.015 35.542 32.828 1.00 20.23 257 ALA A CA 1
ATOM 1859 C C . ALA A 1 257 ? 12.977 34.463 33.344 1.00 20.56 257 ALA A C 1
ATOM 1860 O O . ALA A 1 257 ? 14.092 34.772 33.786 1.00 19.29 257 ALA A O 1
ATOM 1862 N N . LEU A 1 258 ? 12.559 33.189 33.303 1.00 21.08 258 LEU A N 1
ATOM 1863 C CA . LEU A 1 258 ? 13.407 32.117 33.829 1.00 20.89 258 LEU A CA 1
ATOM 1864 C C . LEU A 1 258 ? 14.621 31.853 32.945 1.00 15.62 258 LEU A C 1
ATOM 1865 O O . LEU A 1 258 ? 15.741 31.734 33.483 1.00 17.17 258 LEU A O 1
ATOM 1870 N N . PRO A 1 259 ? 14.496 31.726 31.617 1.00 17.59 259 PRO A N 1
ATOM 1871 C CA . PRO A 1 259 ? 15.711 31.551 30.809 1.00 18.96 259 PRO A CA 1
ATOM 1872 C C . PRO A 1 259 ? 16.612 32.766 30.820 1.00 21.13 259 PRO A C 1
ATOM 1873 O O . PRO A 1 259 ? 17.829 32.598 30.677 1.00 18.76 259 PRO A O 1
ATOM 1877 N N . GLU A 1 260 ? 16.061 33.981 30.988 1.00 19.38 260 GLU A N 1
ATOM 1878 C CA . GLU A 1 260 ? 16.915 35.171 31.069 1.00 24.24 260 GLU A CA 1
ATOM 1879 C C . GLU A 1 260 ? 17.844 35.101 32.274 1.00 22.21 260 GLU A C 1
ATOM 1880 O O . GLU A 1 260 ? 19.042 35.394 32.171 1.00 24.54 260 GLU A O 1
ATOM 1886 N N . ALA A 1 261 ? 17.298 34.736 33.436 1.00 21.90 261 ALA A N 1
ATOM 1887 C CA . ALA A 1 261 ? 18.125 34.543 34.619 1.00 18.29 261 ALA A CA 1
ATOM 1888 C C . ALA A 1 261 ? 19.198 33.496 34.373 1.00 19.14 261 ALA A C 1
ATOM 1889 O O . ALA A 1 261 ? 20.348 33.660 34.809 1.00 15.60 261 ALA A O 1
ATOM 1891 N N . VAL A 1 262 ? 18.845 32.414 33.669 1.00 20.33 262 VAL A N 1
ATOM 1892 C CA . VAL A 1 262 ? 19.819 31.362 33.377 1.00 20.43 262 VAL A CA 1
ATOM 1893 C C . VAL A 1 262 ? 20.941 31.903 32.493 1.00 22.27 262 VAL A C 1
ATOM 1894 O O . VAL A 1 262 ? 22.130 31.747 32.803 1.00 19.95 262 VAL A O 1
ATOM 1898 N N . VAL A 1 263 ? 20.578 32.562 31.389 1.00 19.74 263 VAL A N 1
ATOM 1899 C CA . VAL A 1 263 ? 21.583 33.196 30.543 1.00 23.02 263 VAL A CA 1
ATOM 1900 C C . VAL A 1 263 ? 22.415 34.175 31.358 1.00 23.91 263 VAL A C 1
ATOM 1901 O O . VAL A 1 263 ? 23.646 34.196 31.256 1.00 24.16 263 VAL A O 1
ATOM 1905 N N . ALA A 1 264 ? 21.763 34.976 32.207 1.00 23.86 264 ALA A N 1
ATOM 1906 C CA . ALA A 1 264 ? 22.493 35.958 33.004 1.00 21.56 264 ALA A CA 1
ATOM 1907 C C . ALA A 1 264 ? 23.580 35.298 33.839 1.00 23.13 264 ALA A C 1
ATOM 1908 O O . ALA A 1 264 ? 24.665 35.866 34.032 1.00 22.41 264 ALA A O 1
ATOM 1910 N N . PHE A 1 265 ? 23.311 34.093 34.333 1.00 20.56 265 PHE A N 1
ATOM 1911 C CA . PHE A 1 265 ? 24.242 33.426 35.234 1.00 23.46 265 PHE A CA 1
ATOM 1912 C C . PHE A 1 265 ? 25.437 32.856 34.471 1.00 23.90 265 PHE A C 1
ATOM 1913 O O . PHE A 1 265 ? 26.576 32.897 34.958 1.00 21.81 265 PHE A O 1
ATOM 1921 N N . PHE A 1 266 ? 25.200 32.338 33.265 1.00 22.14 266 PHE A N 1
ATOM 1922 C CA . PHE A 1 266 ? 26.298 31.800 32.474 1.00 22.87 266 PHE A CA 1
ATOM 1923 C C . PHE A 1 266 ? 27.216 32.915 32.004 1.00 23.14 266 PHE A C 1
ATOM 1924 O O . PHE A 1 266 ? 28.447 32.792 32.070 1.00 20.02 266 PHE A O 1
ATOM 1932 N N . ARG A 1 267 ? 26.631 34.018 31.542 1.00 22.61 267 ARG A N 1
ATOM 1933 C CA . ARG A 1 267 ? 27.437 35.157 31.124 1.00 22.81 267 ARG A CA 1
ATOM 1934 C C . ARG A 1 267 ? 28.308 35.662 32.266 1.00 19.13 267 ARG A C 1
ATOM 1935 O O . ARG A 1 267 ? 29.414 36.157 32.030 1.00 19.47 267 ARG A O 1
ATOM 1943 N N . ARG A 1 268 ? 27.841 35.519 33.511 1.00 15.10 268 ARG A N 1
ATOM 1944 C CA . ARG A 1 268 ? 28.682 35.857 34.649 1.00 18.87 268 ARG A CA 1
ATOM 1945 C C . ARG A 1 268 ? 29.903 34.945 34.726 1.00 23.92 268 ARG A C 1
ATOM 1946 O O . ARG A 1 268 ? 31.011 35.408 35.028 1.00 16.83 268 ARG A O 1
ATOM 1954 N N . GLY A 1 269 ? 29.724 33.650 34.456 1.00 20.90 269 GLY A N 1
ATOM 1955 C CA . GLY A 1 269 ? 30.867 32.753 34.405 1.00 19.82 269 GLY A CA 1
ATOM 1956 C C . GLY A 1 269 ? 31.800 33.073 33.255 1.00 19.90 269 GLY A C 1
ATOM 1957 O O . GLY A 1 269 ? 33.024 32.967 33.388 1.00 21.97 269 GLY A O 1
ATOM 1958 N N . MET A 1 270 ? 31.239 33.472 32.110 1.00 22.05 270 MET A N 1
ATOM 1959 C CA . MET A 1 270 ? 32.069 33.974 31.018 1.00 24.11 270 MET A CA 1
ATOM 1960 C C . MET A 1 270 ? 32.873 35.194 31.464 1.00 25.56 270 MET A C 1
ATOM 1961 O O . MET A 1 270 ? 34.068 35.299 31.171 1.00 21.01 270 MET A O 1
ATOM 1966 N N . ALA A 1 271 ? 32.232 36.121 32.183 1.00 25.27 271 ALA A N 1
ATOM 1967 C CA . ALA A 1 271 ? 32.942 37.298 32.666 1.00 19.62 271 ALA A CA 1
ATOM 1968 C C . ALA A 1 271 ? 34.029 36.919 33.650 1.00 25.32 271 ALA A C 1
ATOM 1969 O O . ALA A 1 271 ? 35.065 37.591 33.719 1.00 23.37 271 ALA A O 1
ATOM 1971 N N . ALA A 1 272 ? 33.824 35.844 34.410 1.00 20.75 272 ALA A N 1
ATOM 1972 C CA . ALA A 1 272 ? 34.821 35.437 35.387 1.00 20.54 272 ALA A CA 1
ATOM 1973 C C . ALA A 1 272 ? 36.025 34.762 34.750 1.00 21.44 272 ALA A C 1
ATOM 1974 O O . ALA A 1 272 ? 36.966 34.419 35.471 1.00 22.78 272 ALA A O 1
ATOM 1976 N N . GLY A 1 273 ? 36.023 34.566 33.435 1.00 20.91 273 GLY A N 1
ATOM 1977 C CA . GLY A 1 273 ? 37.125 33.906 32.773 1.00 25.89 273 GLY A CA 1
ATOM 1978 C C . GLY A 1 273 ? 36.978 32.415 32.552 1.00 25.08 273 GLY A C 1
ATOM 1979 O O . GLY A 1 273 ? 37.972 31.762 32.236 1.00 19.14 273 GLY A O 1
ATOM 1980 N N . TYR A 1 274 ? 35.770 31.854 32.674 1.00 22.82 274 TYR A N 1
ATOM 1981 C CA . TYR A 1 274 ? 35.598 30.404 32.742 1.00 22.83 274 TYR A CA 1
ATOM 1982 C C . TYR A 1 274 ? 35.235 29.769 31.398 1.00 20.58 274 TYR A C 1
ATOM 1983 O O . TYR A 1 274 ? 34.915 28.572 31.357 1.00 20.14 274 TYR A O 1
ATOM 1992 N N . ALA A 1 275 ? 35.335 30.534 30.303 1.00 20.99 275 ALA A N 1
ATOM 1993 C CA . ALA A 1 275 ? 34.907 30.085 28.977 1.00 19.47 275 ALA A CA 1
ATOM 1994 C C . ALA A 1 275 ? 35.388 28.684 28.644 1.00 21.62 275 ALA A C 1
ATOM 1995 O O . ALA A 1 275 ? 34.642 27.882 28.068 1.00 19.26 275 ALA A O 1
ATOM 1997 N N . GLU A 1 276 ? 36.644 28.390 28.948 1.00 17.99 276 GLU A N 1
ATOM 1998 C CA . GLU A 1 276 ? 37.238 27.119 28.568 1.00 25.60 276 GLU A CA 1
ATOM 1999 C C . GLU A 1 276 ? 37.049 26.055 29.628 1.00 24.78 276 GLU A C 1
ATOM 2000 O O . GLU A 1 276 ? 37.334 24.882 29.367 1.00 23.17 276 GLU A O 1
ATOM 2006 N N . ASN A 1 277 ? 36.605 26.445 30.816 1.00 21.93 277 ASN A N 1
ATOM 2007 C CA . ASN A 1 277 ? 36.396 25.497 31.886 1.00 19.02 277 ASN A CA 1
ATOM 2008 C C . ASN A 1 277 ? 35.069 24.779 31.693 1.00 23.97 277 ASN A C 1
ATOM 2009 O O . ASN A 1 277 ? 34.282 25.068 30.784 1.00 21.58 277 ASN A O 1
ATOM 2014 N N . SER A 1 278 ? 34.825 23.821 32.571 1.00 25.44 278 SER A N 1
ATOM 2015 C CA . SER A 1 278 ? 33.514 23.217 32.653 1.00 21.73 278 SER A CA 1
ATOM 2016 C C . SER A 1 278 ? 32.504 24.224 33.189 1.00 20.45 278 SER A C 1
ATOM 2017 O O . SER A 1 278 ? 32.842 25.151 33.939 1.00 18.88 278 SER A O 1
ATOM 2020 N N . PHE A 1 279 ? 31.245 24.041 32.798 1.00 18.50 279 PHE A N 1
ATOM 2021 C CA . PHE A 1 279 ? 30.210 24.833 33.449 1.00 17.95 279 PHE A CA 1
ATOM 2022 C C . PHE A 1 279 ? 30.102 24.528 34.934 1.00 16.41 279 PHE A C 1
ATOM 2023 O O . PHE A 1 279 ? 29.511 25.324 35.659 1.00 17.45 279 PHE A O 1
ATOM 2031 N N . SER A 1 280 ? 30.712 23.443 35.424 1.00 17.02 280 SER A N 1
ATOM 2032 C CA . SER A 1 280 ? 30.826 23.263 36.870 1.00 16.17 280 SER A CA 1
ATOM 2033 C C . SER A 1 280 ? 31.605 24.388 37.532 1.00 16.88 280 SER A C 1
ATOM 2034 O O . SER A 1 280 ? 31.498 24.579 38.748 1.00 14.62 280 SER A O 1
ATOM 2037 N N . SER A 1 281 ? 32.408 25.118 36.768 1.00 16.61 281 SER A N 1
ATOM 2038 C CA . SER A 1 281 ? 33.173 26.280 37.282 1.00 18.26 281 SER A CA 1
ATOM 2039 C C . SER A 1 281 ? 32.253 27.305 37.962 1.00 20.76 281 SER A C 1
ATOM 2040 O O . SER A 1 281 ? 32.735 28.040 38.802 1.00 22.35 281 SER A O 1
ATOM 2043 N N . MET A 1 282 ? 30.972 27.307 37.618 1.00 17.91 282 MET A N 1
ATOM 2044 C CA . MET A 1 282 ? 30.024 28.313 38.168 1.00 22.75 282 MET A CA 1
ATOM 2045 C C . MET A 1 282 ? 29.667 28.033 39.641 1.00 22.00 282 MET A C 1
ATOM 2046 O O . MET A 1 282 ? 29.167 28.951 40.278 1.00 20.35 282 MET A O 1
ATOM 2051 N N . VAL A 1 283 ? 29.941 26.831 40.163 1.00 19.04 283 VAL A N 1
ATOM 2052 C CA . VAL A 1 283 ? 29.798 26.558 41.625 1.00 17.39 283 VAL A CA 1
ATOM 2053 C C . VAL A 1 283 ? 30.732 27.513 42.388 1.00 19.92 283 VAL A C 1
ATOM 2054 O O . VAL A 1 283 ? 30.351 27.982 43.435 1.00 21.09 283 VAL A O 1
ATOM 2058 N N . GLU A 1 284 ? 31.908 27.799 41.834 1.00 22.87 284 GLU A N 1
ATOM 2059 C CA . GLU A 1 284 ? 32.880 28.729 42.463 1.00 22.86 284 GLU A CA 1
ATOM 2060 C C . GLU A 1 284 ? 32.280 30.133 42.526 1.00 24.98 284 GLU A C 1
ATOM 2061 O O . GLU A 1 284 ? 32.532 30.827 43.502 1.00 26.03 284 GLU A O 1
ATOM 2067 N N . LEU A 1 285 ? 31.501 30.505 41.523 1.00 23.23 285 LEU A N 1
ATOM 2068 C CA . LEU A 1 285 ? 30.811 31.814 41.547 1.00 26.74 285 LEU A CA 1
ATOM 2069 C C . LEU A 1 285 ? 29.744 31.817 42.648 1.00 24.18 285 LEU A C 1
ATOM 2070 O O . LEU A 1 285 ? 29.590 32.846 43.295 1.00 21.22 285 LEU A O 1
ATOM 2075 N N . LEU A 1 286 ? 29.074 30.685 42.848 1.00 22.68 286 LEU A N 1
ATOM 2076 C CA . LEU A 1 286 ? 27.969 30.581 43.835 1.00 27.01 286 LEU A CA 1
ATOM 2077 C C . LEU A 1 286 ? 28.531 30.504 45.257 1.00 24.51 286 LEU A C 1
ATOM 2078 O O . LEU A 1 286 ? 27.833 30.877 46.162 1.00 22.20 286 LEU A O 1
ATOM 2083 N N . LYS A 1 287 ? 29.776 30.067 45.422 1.00 26.79 287 LYS A N 1
ATOM 2084 C CA . LYS A 1 287 ? 30.346 29.839 46.775 1.00 26.74 287 LYS A CA 1
ATOM 2085 C C . LYS A 1 287 ? 30.533 31.141 47.563 1.00 27.40 287 LYS A C 1
ATOM 2086 O O . LYS A 1 287 ? 30.587 32.213 46.953 1.00 25.08 287 LYS A O 1
ATOM 2092 N N . LYS A 1 288 ? 30.632 31.019 48.887 1.00 28.98 288 LYS A N 1
ATOM 2093 C CA . LYS A 1 288 ? 30.857 32.202 49.761 1.00 34.24 288 LYS A CA 1
ATOM 2094 C C . LYS A 1 288 ? 32.247 32.809 49.493 1.00 31.32 288 LYS A C 1
ATOM 2095 O O . LYS A 1 288 ? 32.312 34.005 49.215 1.00 28.02 288 LYS A O 1
ATOM 2101 N N . ARG B 1 3 ? 27.417 -1.724 2.809 1.00 36.22 3 ARG B N 1
ATOM 2102 C CA . ARG B 1 3 ? 28.786 -1.168 2.912 1.00 39.28 3 ARG B CA 1
ATOM 2103 C C . ARG B 1 3 ? 28.688 0.288 3.393 1.00 36.08 3 ARG B C 1
ATOM 2104 O O . ARG B 1 3 ? 27.939 1.063 2.786 1.00 35.73 3 ARG B O 1
ATOM 2112 N N . PRO B 1 4 ? 29.415 0.664 4.463 1.00 36.18 4 PRO B N 1
ATOM 2113 C CA . PRO B 1 4 ? 29.352 2.009 5.012 1.00 30.01 4 PRO B CA 1
ATOM 2114 C C . PRO B 1 4 ? 29.572 3.061 3.919 1.00 32.69 4 PRO B C 1
ATOM 2115 O O . PRO B 1 4 ? 30.477 2.912 3.145 1.00 33.76 4 PRO B O 1
ATOM 2119 N N . ALA B 1 5 ? 28.714 4.072 3.883 1.00 30.54 5 ALA B N 1
ATOM 2120 C CA . ALA B 1 5 ? 28.795 5.131 2.860 1.00 30.14 5 ALA B CA 1
ATOM 2121 C C . ALA B 1 5 ? 29.902 6.131 3.178 1.00 27.32 5 ALA B C 1
ATOM 2122 O O . ALA B 1 5 ? 30.300 6.255 4.333 1.00 25.94 5 ALA B O 1
ATOM 2124 N N . PRO B 1 6 ? 30.461 6.805 2.164 1.00 29.58 6 PRO B N 1
ATOM 2125 C CA . PRO B 1 6 ? 31.438 7.850 2.431 1.00 28.82 6 PRO B CA 1
ATOM 2126 C C . PRO B 1 6 ? 30.761 9.183 2.792 1.00 30.41 6 PRO B C 1
ATOM 2127 O O . PRO B 1 6 ? 29.642 9.399 2.407 1.00 30.81 6 PRO B O 1
ATOM 2131 N N . LEU B 1 7 ? 31.476 10.045 3.501 1.00 30.13 7 LEU B N 1
ATOM 2132 C CA . LEU B 1 7 ? 30.864 11.322 3.954 1.00 29.42 7 LEU B CA 1
ATOM 2133 C C . LEU B 1 7 ? 31.893 12.397 4.308 1.00 29.76 7 LEU B C 1
ATOM 2134 O O . LEU B 1 7 ? 33.062 12.076 4.535 1.00 28.01 7 LEU B O 1
ATOM 2139 N N . THR B 1 8 ? 31.428 13.635 4.332 1.00 27.78 8 THR B N 1
ATOM 2140 C CA . THR B 1 8 ? 32.292 14.761 4.729 1.00 27.82 8 THR B CA 1
ATOM 2141 C C . THR B 1 8 ? 31.905 15.204 6.141 1.00 28.87 8 THR B C 1
ATOM 2142 O O . THR B 1 8 ? 30.705 15.245 6.428 1.00 31.55 8 THR B O 1
ATOM 2146 N N . LEU B 1 9 ? 32.889 15.496 6.983 1.00 27.88 9 LEU B N 1
ATOM 2147 C CA . LEU B 1 9 ? 32.637 16.023 8.342 1.00 28.48 9 LEU B CA 1
ATOM 2148 C C . LEU B 1 9 ? 33.367 17.362 8.524 1.00 28.78 9 LEU B C 1
ATOM 2149 O O . LEU B 1 9 ? 34.595 17.357 8.526 1.00 24.90 9 LEU B O 1
ATOM 2154 N N . ILE B 1 10 ? 32.611 18.439 8.652 1.00 24.96 10 ILE B N 1
ATOM 2155 C CA . ILE B 1 10 ? 33.166 19.793 8.924 1.00 33.65 10 ILE B CA 1
ATOM 2156 C C . ILE B 1 10 ? 32.816 20.151 10.375 1.00 34.83 10 ILE B C 1
ATOM 2157 O O . ILE B 1 10 ? 31.658 19.943 10.771 1.00 27.63 10 ILE B O 1
ATOM 2162 N N . GLY B 1 11 ? 33.779 20.669 11.133 1.00 30.35 11 GLY B N 1
ATOM 2163 C CA . GLY B 1 11 ? 33.556 20.928 12.560 1.00 28.43 11 GLY B CA 1
ATOM 2164 C C . GLY B 1 11 ? 34.264 19.883 13.383 1.00 33.68 11 GLY B C 1
ATOM 2165 O O . GLY B 1 11 ? 33.647 18.859 13.656 1.00 31.93 11 GLY B O 1
ATOM 2166 N N . LEU B 1 12 ? 35.518 20.141 13.761 1.00 37.82 12 LEU B N 1
ATOM 2167 C CA . LEU B 1 12 ? 36.329 19.120 14.471 1.00 36.33 12 LEU B CA 1
ATOM 2168 C C . LEU B 1 12 ? 36.539 19.492 15.934 1.00 39.74 12 LEU B C 1
ATOM 2169 O O . LEU B 1 12 ? 37.655 19.317 16.442 1.00 32.37 12 LEU B O 1
ATOM 2174 N N . GLY B 1 13 ? 35.483 20.004 16.565 1.00 33.10 13 GLY B N 1
ATOM 2175 C CA . GLY B 1 13 ? 35.537 20.207 18.018 1.00 33.48 13 GLY B CA 1
ATOM 2176 C C . GLY B 1 13 ? 35.223 18.896 18.716 1.00 32.65 13 GLY B C 1
ATOM 2177 O O . GLY B 1 13 ? 34.976 17.927 18.017 1.00 34.14 13 GLY B O 1
ATOM 2178 N N . PRO B 1 14 ? 35.160 18.825 20.058 1.00 31.47 14 PRO B N 1
ATOM 2179 C CA . PRO B 1 14 ? 34.974 17.545 20.752 1.00 31.89 14 PRO B CA 1
ATOM 2180 C C . PRO B 1 14 ? 33.919 16.616 20.115 1.00 32.82 14 PRO B C 1
ATOM 2181 O O . PRO B 1 14 ? 34.225 15.473 19.886 1.00 33.35 14 PRO B O 1
ATOM 2185 N N . MET B 1 15 ? 32.723 17.131 19.852 1.00 30.03 15 MET B N 1
ATOM 2186 C CA . MET B 1 15 ? 31.637 16.336 19.240 1.00 26.03 15 MET B CA 1
ATOM 2187 C C . MET B 1 15 ? 32.096 15.831 17.875 1.00 26.98 15 MET B C 1
ATOM 2188 O O . MET B 1 15 ? 32.000 14.640 17.655 1.00 30.15 15 MET B O 1
ATOM 2193 N N . GLY B 1 16 ? 32.615 16.716 17.027 1.00 27.26 16 GLY B N 1
ATOM 2194 C CA . GLY B 1 16 ? 33.117 16.334 15.699 1.00 25.14 16 GLY B CA 1
ATOM 2195 C C . GLY B 1 16 ? 34.196 15.276 15.789 1.00 29.11 16 GLY B C 1
ATOM 2196 O O . GLY B 1 16 ? 34.143 14.338 15.017 1.00 28.28 16 GLY B O 1
ATOM 2197 N N . GLN B 1 17 ? 35.125 15.431 16.724 1.00 30.05 17 GLN B N 1
ATOM 2198 C CA . GLN B 1 17 ? 36.198 14.429 16.931 1.00 33.37 17 GLN B CA 1
ATOM 2199 C C . GLN B 1 17 ? 35.554 13.082 17.248 1.00 30.19 17 GLN B C 1
ATOM 2200 O O . GLN B 1 17 ? 35.957 12.097 16.632 1.00 31.18 17 GLN B O 1
ATOM 2206 N N . ALA B 1 18 ? 34.588 13.069 18.171 1.00 29.42 18 ALA B N 1
ATOM 2207 C CA . ALA B 1 18 ? 33.916 11.807 18.555 1.00 28.04 18 ALA B CA 1
ATOM 2208 C C . ALA B 1 18 ? 33.198 11.210 17.338 1.00 27.21 18 ALA B C 1
ATOM 2209 O O . ALA B 1 18 ? 33.322 10.009 17.114 1.00 25.32 18 ALA B O 1
ATOM 2211 N N . MET B 1 19 ? 32.523 12.050 16.556 1.00 26.45 19 MET B N 1
ATOM 2212 C CA . MET B 1 19 ? 31.750 11.557 15.393 1.00 26.26 19 MET B CA 1
ATOM 2213 C C . MET B 1 19 ? 32.704 10.967 14.348 1.00 28.84 19 MET B C 1
ATOM 2214 O O . MET B 1 19 ? 32.450 9.863 13.899 1.00 23.62 19 MET B O 1
ATOM 2219 N N . GLY B 1 20 ? 33.760 11.701 13.999 1.00 25.81 20 GLY B N 1
ATOM 2220 C CA . GLY B 1 20 ? 34.758 11.204 13.040 1.00 28.18 20 GLY B CA 1
ATOM 2221 C C . GLY B 1 20 ? 35.327 9.864 13.469 1.00 27.02 20 GLY B C 1
ATOM 2222 O O . GLY B 1 20 ? 35.400 8.990 12.634 1.00 29.54 20 GLY B O 1
ATOM 2223 N N . ASN B 1 21 ? 35.679 9.732 14.744 1.00 25.58 21 ASN B N 1
ATOM 2224 C CA . ASN B 1 21 ? 36.253 8.467 15.274 1.00 26.93 21 ASN B CA 1
ATOM 2225 C C . ASN B 1 21 ? 35.239 7.325 15.157 1.00 27.63 21 ASN B C 1
ATOM 2226 O O . ASN B 1 21 ? 35.646 6.248 14.767 1.00 26.36 21 ASN B O 1
ATOM 2231 N N . ALA B 1 22 ? 33.963 7.594 15.423 1.00 25.79 22 ALA B N 1
ATOM 2232 C CA . ALA B 1 22 ? 32.910 6.560 15.299 1.00 24.89 22 ALA B CA 1
ATOM 2233 C C . ALA B 1 22 ? 32.746 6.113 13.841 1.00 26.39 22 ALA B C 1
ATOM 2234 O O . ALA B 1 22 ? 32.658 4.913 13.599 1.00 26.27 22 ALA B O 1
ATOM 2236 N N . LEU B 1 23 ? 32.719 7.068 12.920 1.00 26.17 23 LEU B N 1
ATOM 2237 C CA . LEU B 1 23 ? 32.596 6.753 11.474 1.00 26.66 23 LEU B CA 1
ATOM 2238 C C . LEU B 1 23 ? 33.819 5.948 11.018 1.00 25.42 23 LEU B C 1
ATOM 2239 O O . LEU B 1 23 ? 33.628 4.924 10.378 1.00 26.38 23 LEU B O 1
ATOM 2244 N N . LEU B 1 24 ? 35.013 6.402 11.363 1.00 20.71 24 LEU B N 1
ATOM 2245 C CA . LEU B 1 24 ? 36.249 5.656 11.043 1.00 25.80 24 LEU B CA 1
ATOM 2246 C C . LEU B 1 24 ? 36.228 4.240 11.657 1.00 25.01 24 LEU B C 1
ATOM 2247 O O . LEU B 1 24 ? 36.577 3.310 10.955 1.00 28.33 24 LEU B O 1
ATOM 2252 N N . ASP B 1 25 ? 35.808 4.092 12.912 1.00 24.32 25 ASP B N 1
ATOM 2253 C CA . ASP B 1 25 ? 35.762 2.764 13.580 1.00 25.58 25 ASP B CA 1
ATOM 2254 C C . ASP B 1 25 ? 34.898 1.801 12.761 1.00 25.43 25 ASP B C 1
ATOM 2255 O O . ASP B 1 25 ? 35.190 0.613 12.779 1.00 25.84 25 ASP B O 1
ATOM 2260 N N . ARG B 1 26 ? 33.881 2.314 12.060 1.00 22.79 26 ARG B N 1
ATOM 2261 C CA . ARG B 1 26 ? 32.969 1.442 11.273 1.00 26.48 26 ARG B CA 1
ATOM 2262 C C . ARG B 1 26 ? 33.399 1.336 9.793 1.00 28.32 26 ARG B C 1
ATOM 2263 O O . ARG B 1 26 ? 32.744 0.589 9.062 1.00 28.33 26 ARG B O 1
ATOM 2271 N N . GLY B 1 27 ? 34.489 1.991 9.400 1.00 26.52 27 GLY B N 1
ATOM 2272 C CA . GLY B 1 27 ? 35.009 1.853 8.023 1.00 27.50 27 GLY B CA 1
ATOM 2273 C C . GLY B 1 27 ? 34.398 2.817 7.022 1.00 33.74 27 GLY B C 1
ATOM 2274 O O . GLY B 1 27 ? 34.535 2.565 5.824 1.00 35.51 27 GLY B O 1
ATOM 2275 N N . HIS B 1 28 ? 33.726 3.861 7.491 1.00 28.09 28 HIS B N 1
ATOM 2276 C CA . HIS B 1 28 ? 33.210 4.913 6.590 1.00 30.32 28 HIS B CA 1
ATOM 2277 C C . HIS B 1 28 ? 34.369 5.688 5.949 1.00 30.19 28 HIS B C 1
ATOM 2278 O O . HIS B 1 28 ? 35.331 6.016 6.669 1.00 24.18 28 HIS B O 1
ATOM 2285 N N . GLY B 1 29 ? 34.263 5.966 4.644 1.00 28.42 29 GLY B N 1
ATOM 2286 C CA . GLY B 1 29 ? 35.245 6.830 3.964 1.00 33.25 29 GLY B CA 1
ATOM 2287 C C . GLY B 1 29 ? 35.049 8.251 4.429 1.00 25.94 29 GLY B C 1
ATOM 2288 O O . GLY B 1 29 ? 34.095 8.878 3.994 1.00 30.48 29 GLY B O 1
ATOM 2289 N N . LEU B 1 30 ? 35.944 8.737 5.260 1.00 25.27 30 LEU B N 1
ATOM 2290 C CA . LEU B 1 30 ? 35.721 10.051 5.891 1.00 27.04 30 LEU B CA 1
ATOM 2291 C C . LEU B 1 30 ? 36.551 11.172 5.273 1.00 33.64 30 LEU B C 1
ATOM 2292 O O . LEU B 1 30 ? 37.775 11.024 5.185 1.00 31.85 30 LEU B O 1
ATOM 2297 N N . THR B 1 31 ? 35.881 12.234 4.858 1.00 24.77 31 THR B N 1
ATOM 2298 C CA . THR B 1 31 ? 36.585 13.446 4.395 1.00 29.36 31 THR B CA 1
ATOM 2299 C C . THR B 1 31 ? 36.367 14.507 5.491 1.00 27.78 31 THR B C 1
ATOM 2300 O O . THR B 1 31 ? 35.228 14.714 5.885 1.00 24.73 31 THR B O 1
ATOM 2304 N N . VAL B 1 32 ? 37.441 15.099 5.986 1.00 23.33 32 VAL B N 1
ATOM 2305 C CA . VAL B 1 32 ? 37.324 16.071 7.103 1.00 25.45 32 VAL B CA 1
ATOM 2306 C C . VAL B 1 32 ? 37.817 17.458 6.698 1.00 31.73 32 VAL B C 1
ATOM 2307 O O . VAL B 1 32 ? 38.630 17.564 5.772 1.00 28.01 32 VAL B O 1
ATOM 2311 N N . TRP B 1 33 ? 37.283 18.473 7.358 1.00 34.53 33 TRP B N 1
ATOM 2312 C CA . TRP B 1 33 ? 37.741 19.863 7.148 1.00 37.09 33 TRP B CA 1
ATOM 2313 C C . TRP B 1 33 ? 37.395 20.643 8.410 1.00 38.91 33 TRP B C 1
ATOM 2314 O O . TRP B 1 33 ? 36.379 20.333 9.045 1.00 38.98 33 TRP B O 1
ATOM 2325 N N . ASN B 1 34 ? 38.228 21.612 8.748 1.00 41.03 34 ASN B N 1
ATOM 2326 C CA . ASN B 1 34 ? 37.992 22.441 9.952 1.00 43.40 34 ASN B CA 1
ATOM 2327 C C . ASN B 1 34 ? 38.628 23.812 9.733 1.00 45.83 34 ASN B C 1
ATOM 2328 O O . ASN B 1 34 ? 39.513 23.915 8.868 1.00 45.01 34 ASN B O 1
ATOM 2333 N N . ARG B 1 35 ? 38.168 24.823 10.469 1.00 45.56 35 ARG B N 1
ATOM 2334 C CA . ARG B 1 35 ? 38.814 26.154 10.390 1.00 49.20 35 ARG B CA 1
ATOM 2335 C C . ARG B 1 35 ? 40.283 25.923 10.710 1.00 45.62 35 ARG B C 1
ATOM 2336 O O . ARG B 1 35 ? 41.079 26.328 9.918 1.00 43.79 35 ARG B O 1
ATOM 2344 N N . THR B 1 36 ? 40.577 25.253 11.815 1.00 50.61 36 THR B N 1
ATOM 2345 C CA . THR B 1 36 ? 41.960 24.921 12.215 1.00 49.74 36 THR B CA 1
ATOM 2346 C C . THR B 1 36 ? 42.258 23.510 11.717 1.00 49.54 36 THR B C 1
ATOM 2347 O O . THR B 1 36 ? 41.573 22.581 12.144 1.00 48.44 36 THR B O 1
ATOM 2351 N N . ALA B 1 37 ? 43.277 23.366 10.878 1.00 47.82 37 ALA B N 1
ATOM 2352 C CA . ALA B 1 37 ? 43.591 22.058 10.270 1.00 45.18 37 ALA B CA 1
ATOM 2353 C C . ALA B 1 37 ? 44.204 21.088 11.288 1.00 47.13 37 ALA B C 1
ATOM 2354 O O . ALA B 1 37 ? 44.105 19.879 11.065 1.00 46.65 37 ALA B O 1
ATOM 2356 N N . SER B 1 38 ? 44.778 21.596 12.378 1.00 46.09 38 SER B N 1
ATOM 2357 C CA . SER B 1 38 ? 45.404 20.747 13.424 1.00 42.66 38 SER B CA 1
ATOM 2358 C C . SER B 1 38 ? 44.374 19.830 14.092 1.00 44.49 38 SER B C 1
ATOM 2359 O O . SER B 1 38 ? 44.765 18.784 14.616 1.00 40.19 38 SER B O 1
ATOM 2362 N N . ARG B 1 39 ? 43.111 20.239 14.102 1.00 42.25 39 ARG B N 1
ATOM 2363 C CA . ARG B 1 39 ? 42.079 19.460 14.820 1.00 42.66 39 ARG B CA 1
ATOM 2364 C C . ARG B 1 39 ? 41.766 18.189 14.029 1.00 41.90 39 ARG B C 1
ATOM 2365 O O . ARG B 1 39 ? 41.252 17.284 14.637 1.00 42.42 39 ARG B O 1
ATOM 2373 N N . ALA B 1 40 ? 42.127 18.122 12.748 1.00 42.37 40 ALA B N 1
ATOM 2374 C CA . ALA B 1 40 ? 41.931 16.905 11.934 1.00 36.80 40 ALA B CA 1
ATOM 2375 C C . ALA B 1 40 ? 43.123 15.967 12.048 1.00 39.16 40 ALA B C 1
ATOM 2376 O O . ALA B 1 40 ? 42.998 14.856 11.547 1.00 38.05 40 ALA B O 1
ATOM 2378 N N . ASP B 1 41 ? 44.200 16.385 12.707 1.00 38.59 41 ASP B N 1
ATOM 2379 C CA . ASP B 1 41 ? 45.463 15.596 12.740 1.00 37.95 41 ASP B CA 1
ATOM 2380 C C . ASP B 1 41 ? 45.240 14.133 13.151 1.00 36.82 41 ASP B C 1
ATOM 2381 O O . ASP B 1 41 ? 45.564 13.253 12.356 1.00 32.80 41 ASP B O 1
ATOM 2386 N N . ALA B 1 42 ? 44.718 13.900 14.348 1.00 30.53 42 ALA B N 1
ATOM 2387 C CA . ALA B 1 42 ? 44.471 12.526 14.830 1.00 36.32 42 ALA B CA 1
ATOM 2388 C C . ALA B 1 42 ? 43.635 11.726 13.811 1.00 37.15 42 ALA B C 1
ATOM 2389 O O . ALA B 1 42 ? 44.000 10.588 13.519 1.00 37.70 42 ALA B O 1
ATOM 2391 N N . LEU B 1 43 ? 42.568 12.315 13.290 1.00 34.54 43 LEU B N 1
ATOM 2392 C CA . LEU B 1 43 ? 41.672 11.626 12.326 1.00 36.45 43 LEU B CA 1
ATOM 2393 C C . LEU B 1 43 ? 42.405 11.305 11.012 1.00 35.67 43 LEU B C 1
ATOM 2394 O O . LEU B 1 43 ? 42.254 10.196 10.530 1.00 33.35 43 LEU B O 1
ATOM 2399 N N . VAL B 1 44 ? 43.145 12.263 10.460 1.00 37.55 44 VAL B N 1
ATOM 2400 C CA . VAL B 1 44 ? 43.913 12.035 9.202 1.00 38.14 44 VAL B CA 1
ATOM 2401 C C . VAL B 1 44 ? 44.886 10.871 9.417 1.00 37.19 44 VAL B C 1
ATOM 2402 O O . VAL B 1 44 ? 44.927 10.003 8.549 1.00 37.84 44 VAL B O 1
ATOM 2406 N N . GLU B 1 45 ? 45.583 10.842 10.554 1.00 33.99 45 GLU B N 1
ATOM 2407 C CA . GLU B 1 45 ? 46.516 9.734 10.878 1.00 39.21 45 GLU B CA 1
ATOM 2408 C C . GLU B 1 45 ? 45.770 8.397 10.890 1.00 42.94 45 GLU B C 1
ATOM 2409 O O . GLU B 1 45 ? 46.354 7.403 10.444 1.00 37.90 45 GLU B O 1
ATOM 2415 N N . ARG B 1 46 ? 44.533 8.392 11.394 1.00 39.89 46 ARG B N 1
ATOM 2416 C CA . ARG B 1 46 ? 43.729 7.152 11.471 1.00 36.27 46 ARG B CA 1
ATOM 2417 C C . ARG B 1 46 ? 43.246 6.767 10.068 1.00 34.19 46 ARG B C 1
ATOM 2418 O O . ARG B 1 46 ? 42.934 5.600 9.890 1.00 36.26 46 ARG B O 1
ATOM 2426 N N . GLY B 1 47 ? 43.212 7.709 9.128 1.00 30.02 47 GLY B N 1
ATOM 2427 C CA . GLY B 1 47 ? 42.811 7.410 7.745 1.00 32.81 47 GLY B CA 1
ATOM 2428 C C . GLY B 1 47 ? 41.774 8.351 7.151 1.00 33.78 47 GLY B C 1
ATOM 2429 O O . GLY B 1 47 ? 41.279 8.037 6.063 1.00 30.91 47 GLY B O 1
ATOM 2430 N N . ALA B 1 48 ? 41.443 9.445 7.829 1.00 30.03 48 ALA B N 1
ATOM 2431 C CA . ALA B 1 48 ? 40.533 10.445 7.233 1.00 35.98 48 ALA B CA 1
ATOM 2432 C C . ALA B 1 48 ? 41.269 11.271 6.166 1.00 37.84 48 ALA B C 1
ATOM 2433 O O . ALA B 1 48 ? 42.415 11.665 6.397 1.00 36.12 48 ALA B O 1
ATOM 2435 N N . VAL B 1 49 ? 40.635 11.474 5.018 1.00 36.82 49 VAL B N 1
ATOM 2436 C CA . VAL B 1 49 ? 41.223 12.340 3.957 1.00 35.15 49 VAL B CA 1
ATOM 2437 C C . VAL B 1 49 ? 40.959 13.798 4.326 1.00 31.41 49 VAL B C 1
ATOM 2438 O O . VAL B 1 49 ? 39.798 14.174 4.476 1.00 33.44 49 VAL B O 1
ATOM 2442 N N . ARG B 1 50 ? 42.021 14.568 4.492 1.00 32.06 50 ARG B N 1
ATOM 2443 C CA . ARG B 1 50 ? 41.863 16.005 4.791 1.00 36.23 50 ARG B CA 1
ATOM 2444 C C . ARG B 1 50 ? 41.574 16.736 3.488 1.00 39.75 50 ARG B C 1
ATOM 2445 O O . ARG B 1 50 ? 42.456 16.812 2.687 1.00 40.45 50 ARG B O 1
ATOM 2453 N N . ALA B 1 51 ? 40.380 17.283 3.317 1.00 39.30 51 ALA B N 1
ATOM 2454 C CA . ALA B 1 51 ? 40.119 18.106 2.118 1.00 38.18 51 ALA B CA 1
ATOM 2455 C C . ALA B 1 51 ? 40.943 19.401 2.206 1.00 40.71 51 ALA B C 1
ATOM 2456 O O . ALA B 1 51 ? 41.038 19.977 3.301 1.00 37.45 51 ALA B O 1
ATOM 2458 N N . PRO B 1 52 ? 41.537 19.883 1.097 1.00 37.88 52 PRO B N 1
ATOM 2459 C CA . PRO B 1 52 ? 42.365 21.084 1.140 1.00 41.45 52 PRO B CA 1
ATOM 2460 C C . PRO B 1 52 ? 41.555 22.360 1.440 1.00 39.54 52 PRO B C 1
ATOM 2461 O O . PRO B 1 52 ? 42.130 23.307 1.914 1.00 35.76 52 PRO B O 1
ATOM 2465 N N . ASP B 1 53 ? 40.252 22.335 1.167 1.00 39.95 53 ASP B N 1
ATOM 2466 C CA . ASP B 1 53 ? 39.385 23.522 1.382 1.00 40.20 53 ASP B CA 1
ATOM 2467 C C . ASP B 1 53 ? 37.926 23.082 1.539 1.00 38.65 53 ASP B C 1
ATOM 2468 O O . ASP B 1 53 ? 37.588 21.974 1.125 1.00 36.16 53 ASP B O 1
ATOM 2473 N N . VAL B 1 54 ? 37.089 23.970 2.065 1.00 36.69 54 VAL B N 1
ATOM 2474 C CA . VAL B 1 54 ? 35.654 23.637 2.293 1.00 40.56 54 VAL B CA 1
ATOM 2475 C C . VAL B 1 54 ? 34.962 23.290 0.960 1.00 38.83 54 VAL B C 1
ATOM 2476 O O . VAL B 1 54 ? 34.038 22.479 0.995 1.00 34.02 54 VAL B O 1
ATOM 2480 N N . ALA B 1 55 ? 35.404 23.875 -0.161 1.00 35.10 55 ALA B N 1
ATOM 2481 C CA . ALA B 1 55 ? 34.730 23.633 -1.457 1.00 37.55 55 ALA B CA 1
ATOM 2482 C C . ALA B 1 55 ? 34.917 22.172 -1.862 1.00 38.29 55 ALA B C 1
ATOM 2483 O O . ALA B 1 55 ? 33.942 21.564 -2.304 1.00 35.95 55 ALA B O 1
ATOM 2485 N N . ALA B 1 56 ? 36.121 21.641 -1.667 1.00 42.24 56 ALA B N 1
ATOM 2486 C CA . ALA B 1 56 ? 36.441 20.235 -1.982 1.00 38.15 56 ALA B CA 1
ATOM 2487 C C . ALA B 1 56 ? 35.762 19.301 -0.989 1.00 34.13 56 ALA B C 1
ATOM 2488 O O . ALA B 1 56 ? 35.354 18.231 -1.399 1.00 30.57 56 ALA B O 1
ATOM 2490 N N . ALA B 1 57 ? 35.730 19.695 0.280 1.00 35.26 57 ALA B N 1
ATOM 2491 C CA . ALA B 1 57 ? 35.056 18.893 1.319 1.00 34.20 57 ALA B CA 1
ATOM 2492 C C . ALA B 1 57 ? 33.600 18.676 0.909 1.00 40.25 57 ALA B C 1
ATOM 2493 O O . ALA B 1 57 ? 33.195 17.520 0.802 1.00 35.56 57 ALA B O 1
ATOM 2495 N N . VAL B 1 58 ? 32.889 19.760 0.608 1.00 33.75 58 VAL B N 1
ATOM 2496 C CA . VAL B 1 58 ? 31.468 19.662 0.174 1.00 34.92 58 VAL B CA 1
ATOM 2497 C C . VAL B 1 58 ? 31.369 18.844 -1.121 1.00 35.29 58 VAL B C 1
ATOM 2498 O O . VAL B 1 58 ? 30.401 18.115 -1.271 1.00 36.50 58 VAL B O 1
ATOM 2502 N N . ALA B 1 59 ? 32.376 18.914 -1.980 1.00 38.71 59 ALA B N 1
ATOM 2503 C CA . ALA B 1 59 ? 32.348 18.218 -3.284 1.00 36.74 59 ALA B CA 1
ATOM 2504 C C . ALA B 1 59 ? 32.696 16.736 -3.134 1.00 37.10 59 ALA B C 1
ATOM 2505 O O . ALA B 1 59 ? 32.343 15.972 -4.035 1.00 35.99 59 ALA B O 1
ATOM 2507 N N . ALA B 1 60 ? 33.336 16.356 -2.037 1.00 34.05 60 ALA B N 1
ATOM 2508 C CA . ALA B 1 60 ? 33.814 14.961 -1.886 1.00 37.43 60 ALA B CA 1
ATOM 2509 C C . ALA B 1 60 ? 32.658 13.967 -1.811 1.00 36.44 60 ALA B C 1
ATOM 2510 O O . ALA B 1 60 ? 32.857 12.850 -2.284 1.00 38.94 60 ALA B O 1
ATOM 2512 N N . A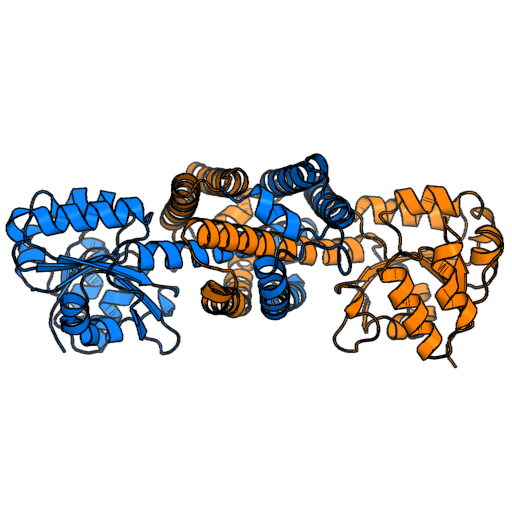SN B 1 61 ? 31.519 14.366 -1.242 1.00 31.38 61 ASN B N 1
ATOM 2513 C CA . ASN B 1 61 ? 30.406 13.413 -1.038 1.00 29.47 61 ASN B CA 1
ATOM 2514 C C . ASN B 1 61 ? 29.035 14.077 -1.084 1.00 33.84 61 ASN B C 1
ATOM 2515 O O . ASN B 1 61 ? 28.962 15.297 -0.962 1.00 37.01 61 ASN B O 1
ATOM 2520 N N . GLU B 1 62 ? 27.995 13.267 -1.196 1.00 30.90 62 GLU B N 1
ATOM 2521 C CA . GLU B 1 62 ? 26.610 13.786 -1.130 1.00 35.74 62 GLU B CA 1
ATOM 2522 C C . GLU B 1 62 ? 26.291 14.171 0.317 1.00 37.86 62 GLU B C 1
ATOM 2523 O O . GLU B 1 62 ? 25.582 15.153 0.502 1.00 33.18 62 GLU B O 1
ATOM 2529 N N . LEU B 1 63 ? 26.810 13.425 1.291 1.00 28.63 63 LEU B N 1
ATOM 2530 C CA . LEU B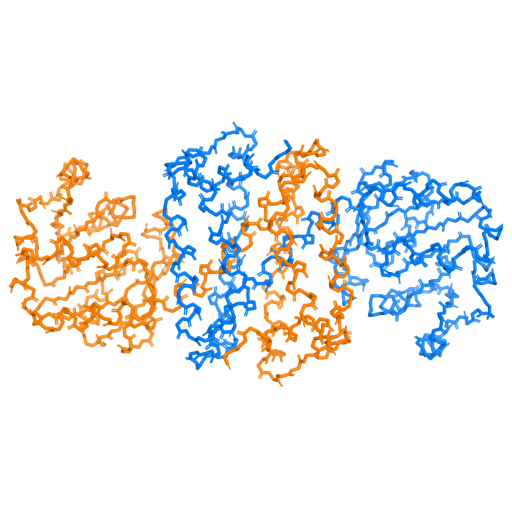 1 63 ? 26.450 13.702 2.703 1.00 29.30 63 LEU B CA 1
ATOM 2531 C C . LEU B 1 63 ? 27.498 14.605 3.354 1.00 30.27 63 LEU B C 1
ATOM 2532 O O . LEU B 1 63 ? 28.658 14.204 3.433 1.00 28.72 63 LEU B O 1
ATOM 2537 N N . VAL B 1 64 ? 27.079 15.799 3.774 1.00 31.42 64 VAL B N 1
ATOM 2538 C CA . VAL B 1 64 ? 27.982 16.741 4.489 1.00 27.06 64 VAL B CA 1
ATOM 2539 C C . VAL B 1 64 ? 27.467 16.869 5.922 1.00 28.18 64 VAL B C 1
ATOM 2540 O O . VAL B 1 64 ? 26.339 17.312 6.101 1.00 31.24 64 VAL B O 1
ATOM 2544 N N . VAL B 1 65 ? 28.259 16.420 6.883 1.00 28.17 65 VAL B N 1
ATOM 2545 C CA . VAL B 1 65 ? 27.869 16.492 8.319 1.00 30.32 65 VAL B CA 1
ATOM 2546 C C . VAL B 1 65 ? 28.557 17.693 8.986 1.00 29.78 65 VAL B C 1
ATOM 2547 O O . VAL B 1 65 ? 29.782 17.787 8.906 1.00 25.90 65 VAL B O 1
ATOM 2551 N N . LEU B 1 66 ? 27.766 18.579 9.595 1.00 23.84 66 LEU B N 1
ATOM 2552 C CA . LEU B 1 66 ? 28.325 19.754 10.307 1.00 25.63 66 LEU B CA 1
ATOM 2553 C C . LEU B 1 66 ? 28.173 19.654 11.832 1.00 24.60 66 LEU B C 1
ATOM 2554 O O . LEU B 1 66 ? 27.068 19.354 12.287 1.00 20.87 66 LEU B O 1
ATOM 2559 N N . SER B 1 67 ? 29.259 19.907 12.572 1.00 24.56 67 SER B N 1
ATOM 2560 C CA . SER B 1 67 ? 29.220 20.002 14.051 1.00 27.88 67 SER B CA 1
ATOM 2561 C C . SER B 1 67 ? 29.872 21.333 14.432 1.00 26.37 67 SER B C 1
ATOM 2562 O O . SER B 1 67 ? 31.053 21.346 14.759 1.00 27.52 67 SER B O 1
ATOM 2565 N N . LEU B 1 68 ? 29.094 22.406 14.390 1.00 30.21 68 LEU B N 1
ATOM 2566 C CA . LEU B 1 68 ? 29.586 23.764 14.725 1.00 28.85 68 LEU B CA 1
ATOM 2567 C C . LEU B 1 68 ? 28.769 24.380 15.862 1.00 30.18 68 LEU B C 1
ATOM 2568 O O . LEU B 1 68 ? 27.807 23.755 16.317 1.00 31.07 68 LEU B O 1
ATOM 2573 N N . THR B 1 69 ? 29.144 25.583 16.291 1.00 29.89 69 THR B N 1
ATOM 2574 C CA . THR B 1 69 ? 28.490 26.248 17.441 1.00 32.36 69 THR B CA 1
ATOM 2575 C C . THR B 1 69 ? 27.031 26.561 17.141 1.00 34.08 69 THR B C 1
ATOM 2576 O O . THR B 1 69 ? 26.178 26.279 17.997 1.00 33.38 69 THR B O 1
ATOM 2580 N N . ASP B 1 70 ? 26.777 27.122 15.965 1.00 32.25 70 ASP B N 1
ATOM 2581 C CA . ASP B 1 70 ? 25.411 27.551 15.610 1.00 28.44 70 ASP B CA 1
ATOM 2582 C C . ASP B 1 70 ? 25.252 27.491 14.090 1.00 31.81 70 ASP B C 1
ATOM 2583 O O . ASP B 1 70 ? 26.109 26.903 13.422 1.00 33.36 70 ASP B O 1
ATOM 2588 N N . TYR B 1 71 ? 24.204 28.122 13.575 1.00 33.05 71 TYR B N 1
ATOM 2589 C CA . TYR B 1 71 ? 23.947 28.132 12.118 1.00 27.90 71 TYR B CA 1
ATOM 2590 C C . TYR B 1 71 ? 24.704 29.307 11.514 1.00 29.58 71 TYR B C 1
ATOM 2591 O O . TYR B 1 71 ? 25.120 29.193 10.373 1.00 30.06 71 TYR B O 1
ATOM 2600 N N . ASP B 1 72 ? 24.859 30.397 12.266 1.00 30.78 72 ASP B N 1
ATOM 2601 C CA . ASP B 1 72 ? 25.696 31.535 11.804 1.00 32.71 72 ASP B CA 1
ATOM 2602 C C . ASP B 1 72 ? 27.051 30.995 11.359 1.00 28.05 72 ASP B C 1
ATOM 2603 O O . ASP B 1 72 ? 27.528 31.407 10.307 1.00 30.88 72 ASP B O 1
ATOM 2608 N N . ALA B 1 73 ? 27.605 30.071 12.128 1.00 27.47 73 ALA B N 1
ATOM 2609 C CA . ALA B 1 73 ? 28.884 29.416 11.778 1.00 31.68 73 ALA B CA 1
ATOM 2610 C C . ALA B 1 73 ? 28.801 28.713 10.419 1.00 31.77 73 ALA B C 1
ATOM 2611 O O . ALA B 1 73 ? 29.752 28.856 9.647 1.00 39.61 73 ALA B O 1
ATOM 2613 N N . MET B 1 74 ? 27.707 28.018 10.131 1.00 29.29 74 MET B N 1
ATOM 2614 C CA . MET B 1 74 ? 27.550 27.365 8.809 1.00 34.18 74 MET B CA 1
ATOM 2615 C C . MET B 1 74 ? 27.711 28.404 7.700 1.00 36.06 74 MET B C 1
ATOM 2616 O O . MET B 1 74 ? 28.534 28.188 6.815 1.00 32.75 74 MET B O 1
ATOM 2621 N N . TYR B 1 75 ? 26.936 29.482 7.763 1.00 32.87 75 TYR B N 1
ATOM 2622 C CA . TYR B 1 75 ? 26.979 30.520 6.702 1.00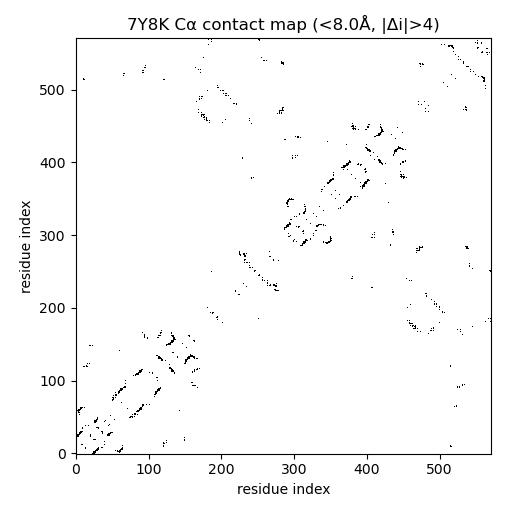 36.00 75 TYR B CA 1
ATOM 2623 C C . TYR B 1 75 ? 28.413 31.009 6.480 1.00 37.28 75 TYR B C 1
ATOM 2624 O O . TYR B 1 75 ? 28.813 31.158 5.327 1.00 33.54 75 TYR B O 1
ATOM 2633 N N . ALA B 1 76 ? 29.148 31.235 7.566 1.00 38.86 76 ALA B N 1
ATOM 2634 C CA . ALA B 1 76 ? 30.513 31.801 7.509 1.00 37.99 76 ALA B CA 1
ATOM 2635 C C . ALA B 1 76 ? 31.532 30.851 6.866 1.00 39.89 76 ALA B C 1
ATOM 2636 O O . ALA B 1 76 ? 32.427 31.365 6.186 1.00 39.47 76 ALA B O 1
ATOM 2638 N N . LEU B 1 77 ? 31.395 29.540 7.060 1.00 36.45 77 LEU B N 1
ATOM 2639 C CA . LEU B 1 77 ? 32.391 28.559 6.564 1.00 37.94 77 LEU B CA 1
ATOM 2640 C C . LEU B 1 77 ? 31.935 27.928 5.242 1.00 39.77 77 LEU B C 1
ATOM 2641 O O . LEU B 1 77 ? 32.806 27.639 4.443 1.00 41.14 77 LEU B O 1
ATOM 2646 N N . LEU B 1 78 ? 30.628 27.806 5.007 1.00 35.78 78 LEU B N 1
ATOM 2647 C CA . LEU B 1 78 ? 30.094 27.206 3.753 1.00 35.83 78 LEU B CA 1
ATOM 2648 C C . LEU B 1 78 ? 29.865 28.284 2.694 1.00 40.10 78 LEU B C 1
ATOM 2649 O O . LEU B 1 78 ? 29.370 27.937 1.628 1.00 44.29 78 LEU B O 1
ATOM 2654 N N . GLY B 1 79 ? 30.211 29.532 2.992 1.00 41.96 79 GLY B N 1
ATOM 2655 C CA . GLY B 1 79 ? 30.113 30.630 2.014 1.00 44.37 79 GLY B CA 1
ATOM 2656 C C . GLY B 1 79 ? 30.970 30.349 0.796 1.00 46.73 79 GLY B C 1
ATOM 2657 O O . GLY B 1 79 ? 30.429 30.411 -0.304 1.00 44.19 79 GLY B O 1
ATOM 2658 N N . PRO B 1 80 ? 32.291 30.107 0.931 1.00 43.93 80 PRO B N 1
ATOM 2659 C CA . PRO B 1 80 ? 33.102 29.694 -0.219 1.00 46.38 80 PRO B CA 1
ATOM 2660 C C . PRO B 1 80 ? 32.585 28.450 -0.947 1.00 43.16 80 PRO B C 1
ATOM 2661 O O . PRO B 1 80 ? 32.710 28.417 -2.138 1.00 45.89 80 PRO B O 1
ATOM 2665 N N . ALA B 1 81 ? 32.000 27.498 -0.224 1.00 46.02 81 ALA B N 1
ATOM 2666 C CA . ALA B 1 81 ? 31.518 26.222 -0.799 1.00 45.55 81 ALA B CA 1
ATOM 2667 C C . ALA B 1 81 ? 30.082 26.342 -1.291 1.00 46.07 81 ALA B C 1
ATOM 2668 O O . ALA B 1 81 ? 29.511 25.310 -1.648 1.00 43.71 81 ALA B O 1
ATOM 2670 N N . ALA B 1 82 ? 29.554 27.563 -1.376 1.00 49.47 82 ALA B N 1
ATOM 2671 C CA . ALA B 1 82 ? 28.134 27.785 -1.724 1.00 50.88 82 ALA B CA 1
ATOM 2672 C C . ALA B 1 82 ? 27.724 27.095 -3.017 1.00 50.97 82 ALA B C 1
ATOM 2673 O O . ALA B 1 82 ? 26.584 26.622 -3.067 1.00 50.86 82 ALA B O 1
ATOM 2675 N N . ASP B 1 83 ? 28.614 27.039 -4.006 1.00 46.81 83 ASP B N 1
ATOM 2676 C CA . ASP B 1 83 ? 28.211 26.520 -5.336 1.00 48.76 83 ASP B CA 1
ATOM 2677 C C . ASP B 1 83 ? 28.184 24.992 -5.326 1.00 48.98 83 ASP B C 1
ATOM 2678 O O . ASP B 1 83 ? 27.280 24.431 -5.965 1.00 47.14 83 ASP B O 1
ATOM 2683 N N . ALA B 1 84 ? 29.112 24.358 -4.604 1.00 48.90 84 ALA B N 1
ATOM 2684 C CA . ALA B 1 84 ? 29.202 22.882 -4.579 1.00 45.02 84 ALA B CA 1
ATOM 2685 C C . ALA B 1 84 ? 28.014 22.272 -3.850 1.00 41.15 84 ALA B C 1
ATOM 2686 O O . ALA B 1 84 ? 27.809 21.074 -4.012 1.00 45.16 84 ALA B O 1
ATOM 2688 N N . LEU B 1 85 ? 27.249 23.066 -3.112 1.00 41.43 85 LEU B N 1
ATOM 2689 C CA . LEU B 1 85 ? 26.130 22.534 -2.291 1.00 39.54 85 LEU B CA 1
ATOM 2690 C C . LEU B 1 85 ? 25.010 21.960 -3.166 1.00 41.41 85 LEU B C 1
ATOM 2691 O O . LEU B 1 85 ? 24.116 21.335 -2.610 1.00 37.86 85 LEU B O 1
ATOM 2696 N N . ALA B 1 86 ? 25.084 22.145 -4.480 1.00 39.33 86 ALA B N 1
ATOM 2697 C CA . ALA B 1 86 ? 24.013 21.677 -5.381 1.00 39.86 86 ALA B CA 1
ATOM 2698 C C . ALA B 1 86 ? 23.865 20.154 -5.319 1.00 39.67 86 ALA B C 1
ATOM 2699 O O . ALA B 1 86 ? 24.841 19.457 -5.617 1.00 42.10 86 ALA B O 1
ATOM 2701 N N . GLY B 1 87 ? 22.683 19.682 -4.924 1.00 36.74 87 GLY B N 1
ATOM 2702 C CA . GLY B 1 87 ? 22.398 18.230 -4.882 1.00 42.27 87 GLY B CA 1
ATOM 2703 C C . GLY B 1 87 ? 22.929 17.541 -3.627 1.00 42.81 87 GLY B C 1
ATOM 2704 O O . GLY B 1 87 ? 22.833 16.315 -3.550 1.00 37.78 87 GLY B O 1
ATOM 2705 N N . LYS B 1 88 ? 23.454 18.310 -2.680 1.00 41.16 88 LYS B N 1
ATOM 2706 C CA . LYS B 1 88 ? 24.089 17.703 -1.488 1.00 38.29 88 LYS B CA 1
ATOM 2707 C C . LYS B 1 88 ? 23.116 17.640 -0.315 1.00 37.42 88 LYS B C 1
ATOM 2708 O O . LYS B 1 88 ? 22.221 18.496 -0.231 1.00 31.29 88 LYS B O 1
ATOM 2714 N N . VAL B 1 89 ? 23.285 16.631 0.530 1.00 28.87 89 VAL B N 1
ATOM 2715 C CA . VAL B 1 89 ? 22.471 16.536 1.760 1.00 32.26 89 VAL B CA 1
ATOM 2716 C C . VAL B 1 89 ? 23.346 17.043 2.905 1.00 30.94 89 VAL B C 1
ATOM 2717 O O . VAL B 1 89 ? 24.336 16.387 3.218 1.00 33.52 89 VAL B O 1
ATOM 2721 N N . VAL B 1 90 ? 22.986 18.185 3.479 1.00 31.30 90 VAL B N 1
ATOM 2722 C CA . VAL B 1 90 ? 23.765 18.786 4.600 1.00 31.08 90 VAL B CA 1
ATOM 2723 C C . VAL B 1 90 ? 23.081 18.473 5.942 1.00 31.43 90 VAL B C 1
ATOM 2724 O O . VAL B 1 90 ? 22.021 19.048 6.226 1.00 29.07 90 VAL B O 1
ATOM 2728 N N . VAL B 1 91 ? 23.660 17.550 6.709 1.00 27.76 91 VAL B N 1
ATOM 2729 C CA . VAL B 1 91 ? 23.092 17.178 8.033 1.00 26.08 91 VAL B CA 1
ATOM 2730 C C . VAL B 1 91 ? 23.750 18.051 9.100 1.00 27.55 91 VAL B C 1
ATOM 2731 O O . VAL B 1 91 ? 24.889 17.782 9.479 1.00 24.05 91 VAL B O 1
ATOM 2735 N N . ASN B 1 92 ? 23.024 19.079 9.535 1.00 32.50 92 ASN B N 1
ATOM 2736 C CA . ASN B 1 92 ? 23.555 20.023 10.546 1.00 27.47 92 ASN B CA 1
ATOM 2737 C C . ASN B 1 92 ? 23.171 19.533 11.942 1.00 28.50 92 ASN B C 1
ATOM 2738 O O . ASN B 1 92 ? 21.990 19.552 12.273 1.00 20.94 92 ASN B O 1
ATOM 2743 N N . LEU B 1 93 ? 24.175 19.141 12.718 1.00 26.21 93 LEU B N 1
ATOM 2744 C CA . LEU B 1 93 ? 23.967 18.651 14.103 1.00 26.94 93 LEU B CA 1
ATOM 2745 C C . LEU B 1 93 ? 24.327 19.780 15.069 1.00 26.53 93 LEU B C 1
ATOM 2746 O O . LEU B 1 93 ? 24.649 19.494 16.222 1.00 32.01 93 LEU B O 1
ATOM 2751 N N . SER B 1 94 ? 24.220 21.010 14.599 1.00 25.11 94 SER B N 1
ATOM 2752 C CA . SER B 1 94 ? 24.550 22.194 15.418 1.00 30.74 94 SER B CA 1
ATOM 2753 C C . SER B 1 94 ? 23.319 22.683 16.201 1.00 26.84 94 SER B C 1
ATOM 2754 O O . SER B 1 94 ? 22.243 22.788 15.619 1.00 23.02 94 SER B O 1
ATOM 2757 N N . SER B 1 95 ? 23.510 22.962 17.489 1.00 26.80 95 SER B N 1
ATOM 2758 C CA . SER B 1 95 ? 22.408 23.521 18.308 1.00 28.30 95 SER B CA 1
ATOM 2759 C C . SER B 1 95 ? 22.051 24.918 17.825 1.00 27.02 95 SER B C 1
ATOM 2760 O O . SER B 1 95 ? 22.971 25.671 17.504 1.00 26.69 95 SER B O 1
ATOM 2763 N N . ASP B 1 96 ? 20.761 25.198 17.796 1.00 23.58 96 ASP B N 1
ATOM 2764 C CA . ASP B 1 96 ? 20.256 26.543 17.444 1.00 24.45 96 ASP B CA 1
ATOM 2765 C C . ASP B 1 96 ? 18.738 26.591 17.631 1.00 23.39 96 ASP B C 1
ATOM 2766 O O . ASP B 1 96 ? 18.142 25.562 17.930 1.00 22.64 96 ASP B O 1
ATOM 2771 N N . THR B 1 97 ? 18.167 27.776 17.484 1.00 23.13 97 THR B N 1
ATOM 2772 C CA . THR B 1 97 ? 16.707 27.976 17.570 1.00 25.50 97 THR B CA 1
ATOM 2773 C C . THR B 1 97 ? 16.012 27.306 16.386 1.00 23.72 97 THR B C 1
ATOM 2774 O O . THR B 1 97 ? 16.626 27.222 15.330 1.00 24.74 97 THR B O 1
ATOM 2778 N N . PRO B 1 98 ? 14.769 26.821 16.536 1.00 25.94 98 PRO B N 1
ATOM 2779 C CA . PRO B 1 98 ? 13.992 26.301 15.409 1.00 26.91 98 PRO B CA 1
ATOM 2780 C C . PRO B 1 98 ? 13.898 27.285 14.231 1.00 26.04 98 PRO B C 1
ATOM 2781 O O . PRO B 1 98 ? 13.978 26.857 13.131 1.00 28.31 98 PRO B O 1
ATOM 2785 N N . GLU B 1 99 ? 13.776 28.571 14.517 1.00 25.83 99 GLU B N 1
ATOM 2786 C CA . GLU B 1 99 ? 13.643 29.603 13.449 1.00 27.31 99 GLU B CA 1
ATOM 2787 C C . GLU B 1 99 ? 14.958 29.737 12.679 1.00 26.95 99 GLU B C 1
ATOM 2788 O O . GLU B 1 99 ? 14.905 29.824 11.467 1.00 26.58 99 GLU B O 1
ATOM 2794 N N . LYS B 1 100 ? 16.083 29.759 13.391 1.00 26.12 100 LYS B N 1
ATOM 2795 C CA . LYS B 1 100 ? 17.415 29.842 12.744 1.00 25.35 100 LYS B CA 1
ATOM 2796 C C . LYS B 1 100 ? 17.693 28.548 11.971 1.00 28.85 100 LYS B C 1
ATOM 2797 O O . LYS B 1 100 ? 18.265 28.626 10.896 1.00 27.57 100 LYS B O 1
ATOM 2803 N N . THR B 1 101 ? 17.234 27.415 12.499 1.00 30.82 101 THR B N 1
ATOM 2804 C CA . THR B 1 101 ? 17.402 26.113 11.820 1.00 28.03 101 THR B CA 1
ATOM 2805 C C . THR B 1 101 ? 16.602 26.153 10.513 1.00 29.36 101 THR B C 1
ATOM 2806 O O . THR B 1 101 ? 17.134 25.725 9.491 1.00 27.93 101 THR B O 1
ATOM 2810 N N . ARG B 1 102 ? 15.386 26.680 10.570 1.00 26.84 102 ARG B N 1
ATOM 2811 C CA . ARG B 1 102 ? 14.525 26.787 9.367 1.00 29.24 102 ARG B CA 1
ATOM 2812 C C . ARG B 1 102 ? 15.183 27.714 8.340 1.00 33.68 102 ARG B C 1
ATOM 2813 O O . ARG B 1 102 ? 15.224 27.341 7.186 1.00 35.88 102 ARG B O 1
ATOM 2821 N N . ALA B 1 103 ? 15.680 28.873 8.766 1.00 31.15 103 ALA B N 1
ATOM 2822 C CA . ALA B 1 103 ? 16.350 29.829 7.855 1.00 34.61 103 ALA B CA 1
ATOM 2823 C C . ALA B 1 103 ? 17.584 29.201 7.192 1.00 35.90 103 ALA B C 1
ATOM 2824 O O . ALA B 1 103 ? 17.812 29.484 6.022 1.00 36.57 103 ALA B O 1
ATOM 2826 N N . GLY B 1 104 ? 18.353 28.399 7.924 1.00 36.50 104 GLY B N 1
ATOM 2827 C CA . GLY B 1 104 ? 19.492 27.686 7.323 1.00 33.50 104 GLY B CA 1
ATOM 2828 C C . GLY B 1 104 ? 19.022 26.678 6.303 1.00 35.99 104 GLY B C 1
ATOM 2829 O O . GLY B 1 104 ? 19.739 26.448 5.338 1.00 33.69 104 GLY B O 1
ATOM 2830 N N . ALA B 1 105 ? 17.846 26.100 6.528 1.00 33.93 105 ALA B N 1
ATOM 2831 C CA . ALA B 1 105 ? 17.275 25.160 5.548 1.00 37.13 105 ALA B CA 1
ATOM 2832 C C . ALA B 1 105 ? 16.931 25.939 4.278 1.00 39.25 105 ALA B C 1
ATOM 2833 O O . ALA B 1 105 ? 17.322 25.500 3.200 1.00 40.14 105 ALA B O 1
ATOM 2835 N N . ARG B 1 106 ? 16.285 27.088 4.432 1.00 36.03 106 ARG B N 1
ATOM 2836 C CA . ARG B 1 106 ? 15.970 27.950 3.269 1.00 39.75 106 ARG B CA 1
ATOM 2837 C C . ARG B 1 106 ? 17.265 28.298 2.538 1.00 38.72 106 ARG B C 1
ATOM 2838 O O . ARG B 1 106 ? 17.258 28.253 1.304 1.00 41.54 106 ARG B O 1
ATOM 2846 N N . TRP B 1 107 ? 18.329 28.594 3.279 1.00 36.24 107 TRP B N 1
ATOM 2847 C CA . TRP B 1 107 ? 19.626 28.965 2.670 1.00 36.52 107 TRP B CA 1
ATOM 2848 C C . TRP B 1 107 ? 20.138 27.805 1.821 1.00 37.55 107 TRP B C 1
ATOM 2849 O O . TRP B 1 107 ? 20.388 28.027 0.651 1.00 38.72 107 TRP B O 1
ATOM 2860 N N . ILE B 1 108 ? 20.271 26.619 2.408 1.00 38.52 108 ILE B N 1
ATOM 2861 C CA . ILE B 1 108 ? 20.816 25.420 1.691 1.00 38.04 108 ILE B CA 1
ATOM 2862 C C . ILE B 1 108 ? 19.968 25.109 0.447 1.00 37.66 108 ILE B C 1
ATOM 2863 O O . ILE B 1 108 ? 20.550 24.837 -0.599 1.00 35.56 108 ILE B O 1
ATOM 2868 N N . ALA B 1 109 ? 18.646 25.208 0.558 1.00 34.92 109 ALA B N 1
ATOM 2869 C CA . ALA B 1 109 ? 17.768 25.017 -0.615 1.00 37.05 109 ALA B CA 1
ATOM 2870 C C . ALA B 1 109 ? 18.073 26.067 -1.693 1.00 42.89 109 ALA B C 1
ATOM 2871 O O . ALA B 1 109 ? 18.085 25.682 -2.868 1.00 43.65 109 ALA B O 1
ATOM 2873 N N . GLU B 1 110 ? 18.314 27.328 -1.315 1.00 40.67 110 GLU B N 1
ATOM 2874 C CA . GLU B 1 110 ? 18.684 28.394 -2.287 1.00 42.05 110 GLU B CA 1
ATOM 2875 C C . GLU B 1 110 ? 19.993 28.039 -3.012 1.00 45.63 110 GLU B C 1
ATOM 2876 O O . GLU B 1 110 ? 20.234 28.598 -4.090 1.00 46.84 110 GLU B O 1
ATOM 2882 N N . HIS B 1 111 ? 20.804 27.146 -2.459 1.00 42.37 111 HIS B N 1
ATOM 2883 C CA . HIS B 1 111 ? 22.036 26.702 -3.162 1.00 42.16 111 HIS B CA 1
ATOM 2884 C C . HIS B 1 111 ? 21.870 25.305 -3.791 1.00 42.86 111 HIS B C 1
ATOM 2885 O O . HIS B 1 111 ? 22.892 24.683 -4.079 1.00 42.92 111 HIS B O 1
ATOM 2892 N N . GLY B 1 112 ? 20.643 24.823 -3.972 1.00 38.30 112 GLY B N 1
ATOM 2893 C CA . GLY B 1 112 ? 20.406 23.534 -4.647 1.00 41.88 112 GLY B CA 1
ATOM 2894 C C . GLY B 1 112 ? 20.515 22.312 -3.749 1.00 44.08 112 GLY B C 1
ATOM 2895 O O . GLY B 1 112 ? 20.166 21.222 -4.202 1.00 42.24 112 GLY B O 1
ATOM 2896 N N . GLY B 1 113 ? 20.985 22.491 -2.521 1.00 42.10 113 GLY B N 1
ATOM 2897 C CA . GLY B 1 113 ? 21.115 21.372 -1.578 1.00 37.99 113 GLY B CA 1
ATOM 2898 C C . GLY B 1 113 ? 19.864 21.075 -0.784 1.00 35.82 113 GLY B C 1
ATOM 2899 O O . GLY B 1 113 ? 18.822 21.680 -1.067 1.00 39.07 113 GLY B O 1
ATOM 2900 N N . THR B 1 114 ? 19.978 20.175 0.186 1.00 32.78 114 THR B N 1
ATOM 2901 C CA . THR B 1 114 ? 18.847 19.814 1.069 1.00 31.71 114 THR B CA 1
ATOM 2902 C C . THR B 1 114 ? 19.366 19.725 2.511 1.00 34.12 114 THR B C 1
ATOM 2903 O O . THR B 1 114 ? 20.343 19.006 2.742 1.00 30.97 114 THR B O 1
ATOM 2907 N N . LEU B 1 115 ? 18.755 20.470 3.428 1.00 28.63 115 LEU B N 1
ATOM 2908 C CA . LEU B 1 115 ? 19.255 20.488 4.821 1.00 27.81 115 LEU B CA 1
ATOM 2909 C C . LEU B 1 115 ? 18.426 19.583 5.725 1.00 29.62 115 LEU B C 1
ATOM 2910 O O . LEU B 1 115 ? 17.203 19.717 5.720 1.00 31.39 115 LEU B O 1
ATOM 2915 N N . ILE B 1 116 ? 19.098 18.677 6.425 1.00 27.36 116 ILE B N 1
ATOM 2916 C CA . ILE B 1 116 ? 18.437 17.848 7.460 1.00 24.90 116 ILE B CA 1
ATOM 2917 C C . ILE B 1 116 ? 18.934 18.401 8.794 1.00 25.64 116 ILE B C 1
ATOM 2918 O O . ILE B 1 116 ? 20.131 18.655 8.932 1.00 26.05 116 ILE B O 1
ATOM 2923 N N . ALA B 1 117 ? 18.011 18.629 9.708 1.00 27.36 117 ALA B N 1
ATOM 2924 C CA . ALA B 1 117 ? 18.361 19.172 11.031 1.00 29.64 117 ALA B CA 1
ATOM 2925 C C . ALA B 1 117 ? 18.560 18.050 12.047 1.00 25.04 117 ALA B C 1
ATOM 2926 O O . ALA B 1 117 ? 17.732 17.155 12.115 1.00 21.97 117 ALA B O 1
ATOM 2928 N N . GLY B 1 118 ? 19.636 18.151 12.814 1.00 24.50 118 GLY B N 1
ATOM 2929 C CA . GLY B 1 118 ? 19.972 17.117 13.799 1.00 26.31 118 GLY B CA 1
ATOM 2930 C C . GLY B 1 118 ? 20.130 17.662 15.197 1.00 27.42 118 GLY B C 1
ATOM 2931 O O . GLY B 1 118 ? 20.733 18.717 15.350 1.00 27.43 118 GLY B O 1
ATOM 2932 N N . GLY B 1 119 ? 19.593 16.944 16.171 1.00 29.58 119 GLY B N 1
ATOM 2933 C CA . GLY B 1 119 ? 19.723 17.323 17.583 1.00 27.11 119 GLY B CA 1
ATOM 2934 C C . GLY B 1 119 ? 20.292 16.166 18.371 1.00 26.15 119 GLY B C 1
ATOM 2935 O O . GLY B 1 119 ? 19.523 15.279 18.709 1.00 26.11 119 GLY B O 1
ATOM 2936 N N . VAL B 1 120 ? 21.591 16.195 18.649 1.00 27.12 120 VAL B N 1
ATOM 2937 C CA . VAL B 1 120 ? 22.281 15.102 19.390 1.00 25.22 120 VAL B CA 1
ATOM 2938 C C . VAL B 1 120 ? 21.956 15.230 20.882 1.00 25.51 120 VAL B C 1
ATOM 2939 O O . VAL B 1 120 ? 22.447 16.168 21.493 1.00 27.09 120 VAL B O 1
ATOM 2943 N N . THR B 1 121 ? 21.223 14.267 21.436 1.00 25.81 121 THR B N 1
ATOM 2944 C CA . THR B 1 121 ? 20.766 14.282 22.854 1.00 26.93 121 THR B CA 1
ATOM 2945 C C . THR B 1 121 ? 21.861 13.849 23.843 1.00 26.23 121 THR B C 1
ATOM 2946 O O . THR B 1 121 ? 21.534 13.714 25.019 1.00 26.65 121 THR B O 1
ATOM 2950 N N . VAL B 1 122 ? 23.098 13.659 23.388 1.00 25.60 122 VAL B N 1
ATOM 2951 C CA . VAL B 1 122 ? 24.166 13.125 24.275 1.00 23.50 122 VAL B CA 1
ATOM 2952 C C . VAL B 1 122 ? 25.463 13.929 24.189 1.00 27.26 122 VAL B C 1
ATOM 2953 O O . VAL B 1 122 ? 25.720 14.551 23.168 1.00 27.39 122 VAL B O 1
ATOM 2957 N N . PRO B 1 123 ? 26.282 13.947 25.260 1.00 30.41 123 PRO B N 1
ATOM 2958 C CA . PRO B 1 123 ? 27.627 14.519 25.188 1.00 25.43 123 PRO B CA 1
ATOM 2959 C C . PRO B 1 123 ? 28.544 13.689 24.267 1.00 27.29 123 PRO B C 1
ATOM 2960 O O . PRO B 1 123 ? 28.216 12.565 23.972 1.00 27.61 123 PRO B O 1
ATOM 2964 N N . PRO B 1 124 ? 29.698 14.217 23.800 1.00 30.23 124 PRO B N 1
ATOM 2965 C CA . PRO B 1 124 ? 30.552 13.490 22.843 1.00 26.67 124 PRO B CA 1
ATOM 2966 C C . PRO B 1 124 ? 30.865 12.047 23.283 1.00 28.40 124 PRO B C 1
ATOM 2967 O O . PRO B 1 124 ? 30.988 11.225 22.431 1.00 26.68 124 PRO B O 1
ATOM 2971 N N . SER B 1 125 ? 30.945 11.792 24.586 1.00 29.97 125 SER B N 1
ATOM 2972 C CA . SER B 1 125 ? 31.186 10.447 25.162 1.00 29.82 125 SER B CA 1
ATOM 2973 C C . SER B 1 125 ? 30.109 9.431 24.755 1.00 27.21 125 SER B C 1
ATOM 2974 O O . SER B 1 125 ? 30.409 8.243 24.811 1.00 23.79 125 SER B O 1
ATOM 2977 N N . GLY B 1 126 ? 28.920 9.892 24.368 1.00 25.65 126 GLY B N 1
ATOM 2978 C CA . GLY B 1 126 ? 27.798 9.024 23.983 1.00 23.01 126 GLY B CA 1
ATOM 2979 C C . GLY B 1 126 ? 27.753 8.702 22.500 1.00 22.74 126 GLY B C 1
ATOM 2980 O O . GLY B 1 126 ? 27.016 7.806 22.134 1.00 24.20 126 GLY B O 1
ATOM 2981 N N . ILE B 1 127 ? 28.546 9.399 21.691 1.00 19.99 127 ILE B N 1
ATOM 2982 C CA . ILE B 1 127 ? 28.583 9.106 20.233 1.00 20.25 127 ILE B CA 1
ATOM 2983 C C . ILE B 1 127 ? 29.061 7.661 20.019 1.00 28.90 127 ILE B C 1
ATOM 2984 O O . ILE B 1 127 ? 30.088 7.293 20.601 1.00 23.95 127 ILE B O 1
ATOM 2989 N N . GLY B 1 128 ? 28.314 6.889 19.235 1.00 27.47 128 GLY B N 1
ATOM 2990 C CA . GLY B 1 128 ? 28.664 5.487 18.937 1.00 28.27 128 GLY B CA 1
ATOM 2991 C C . GLY B 1 128 ? 27.873 4.526 19.792 1.00 28.32 128 GLY B C 1
ATOM 2992 O O . GLY B 1 128 ? 27.777 3.360 19.416 1.00 29.84 128 GLY B O 1
ATOM 2993 N N . SER B 1 129 ? 27.307 5.020 20.889 1.00 27.40 129 SER B N 1
ATOM 2994 C CA . SER B 1 129 ? 26.538 4.150 21.812 1.00 27.90 129 SER B CA 1
ATOM 2995 C C . SER B 1 129 ? 25.143 3.857 21.284 1.00 26.50 129 SER B C 1
ATOM 2996 O O . SER B 1 129 ? 24.501 4.754 20.738 1.00 31.27 129 SER B O 1
ATOM 2999 N N . PRO B 1 130 ? 24.669 2.606 21.407 1.00 28.95 130 PRO B N 1
ATOM 3000 C CA . PRO B 1 130 ? 23.293 2.286 21.071 1.00 30.08 130 PRO B CA 1
ATOM 3001 C C . PRO B 1 130 ? 22.326 2.983 22.041 1.00 33.18 130 PRO B C 1
ATOM 3002 O O . PRO B 1 130 ? 21.218 3.169 21.670 1.00 31.83 130 PRO B O 1
ATOM 3006 N N . GLU B 1 131 ? 22.797 3.347 23.240 1.00 30.18 131 GLU B N 1
ATOM 3007 C CA . GLU B 1 131 ? 21.946 4.021 24.256 1.00 35.11 131 GLU B CA 1
ATOM 3008 C C . GLU B 1 131 ? 21.637 5.444 23.789 1.00 34.06 131 GLU B C 1
ATOM 3009 O O . GLU B 1 131 ? 20.586 5.957 24.147 1.00 39.20 131 GLU B O 1
ATOM 3015 N N . SER B 1 132 ? 22.489 6.001 22.945 1.00 34.86 132 SER B N 1
ATOM 3016 C CA . SER B 1 132 ? 22.370 7.407 22.514 1.00 29.48 132 SER B CA 1
ATOM 3017 C C . SER B 1 132 ? 21.375 7.592 21.368 1.00 32.56 132 SER B C 1
ATOM 3018 O O . SER B 1 132 ? 21.193 6.662 20.580 1.00 30.32 132 SER B O 1
ATOM 3021 N N . SER B 1 133 ? 20.765 8.774 21.306 1.00 28.26 133 SER B N 1
ATOM 3022 C CA . SER B 1 133 ? 19.842 9.100 20.198 1.00 28.26 133 SER B CA 1
ATOM 3023 C C . SER B 1 133 ? 20.071 10.511 19.669 1.00 27.17 133 SER B C 1
ATOM 3024 O O . SER B 1 133 ? 20.810 11.280 20.299 1.00 29.88 133 SER B O 1
ATOM 3027 N N . ALA B 1 134 ? 19.455 10.818 18.542 1.00 23.32 134 ALA B N 1
ATOM 3028 C CA . ALA B 1 134 ? 19.478 12.187 17.999 1.00 20.70 134 ALA B CA 1
ATOM 3029 C C . ALA B 1 134 ? 18.178 12.423 17.244 1.00 24.30 134 ALA B C 1
ATOM 3030 O O . ALA B 1 134 ? 17.754 11.537 16.492 1.00 26.69 134 ALA B O 1
ATOM 3032 N N . PHE B 1 135 ? 17.561 13.563 17.491 1.00 21.81 135 PHE B N 1
ATOM 3033 C CA . PHE B 1 135 ? 16.340 13.929 16.746 1.00 23.11 135 PHE B CA 1
ATOM 3034 C C . PHE B 1 135 ? 16.742 14.385 15.345 1.00 22.05 135 PHE B C 1
ATOM 3035 O O . PHE B 1 135 ? 17.762 15.049 15.209 1.00 25.00 135 PHE B O 1
ATOM 3043 N N . TYR B 1 136 ? 15.978 13.983 14.345 1.00 19.15 136 TYR B N 1
ATOM 3044 C CA . TYR B 1 136 ? 16.223 14.428 12.953 1.00 23.08 136 TYR B CA 1
ATOM 3045 C C . TYR B 1 136 ? 14.923 14.964 12.351 1.00 26.85 136 TYR B C 1
ATOM 3046 O O . TYR B 1 136 ? 13.848 14.465 12.678 1.00 26.67 136 TYR B O 1
ATOM 3055 N N . SER B 1 137 ? 15.051 15.991 11.527 1.00 26.57 137 SER B N 1
ATOM 3056 C CA . SER B 1 137 ? 13.888 16.627 10.869 1.00 28.03 137 SER B CA 1
ATOM 3057 C C . SER B 1 137 ? 14.350 17.209 9.538 1.00 29.21 137 SER B C 1
ATOM 3058 O O . SER B 1 137 ? 15.517 17.570 9.419 1.00 25.22 137 SER B O 1
ATOM 3061 N N . GLY B 1 138 ? 13.426 17.342 8.603 1.00 31.07 138 GLY B N 1
ATOM 3062 C CA . GLY B 1 138 ? 13.771 17.795 7.252 1.00 32.29 138 GLY B CA 1
ATOM 3063 C C . GLY B 1 138 ? 13.195 16.848 6.222 1.00 30.71 138 GLY B C 1
ATOM 3064 O O . GLY B 1 138 ? 12.407 15.991 6.596 1.00 33.76 138 GLY B O 1
ATOM 3065 N N . PRO B 1 139 ? 13.530 16.996 4.931 1.00 31.85 139 PRO B N 1
ATOM 3066 C CA . PRO B 1 139 ? 12.935 16.162 3.894 1.00 32.18 139 PRO B CA 1
ATOM 3067 C C . PRO B 1 139 ? 13.113 14.653 4.137 1.00 35.20 139 PRO B C 1
ATOM 3068 O O . PRO B 1 139 ? 14.227 14.204 4.119 1.00 35.84 139 PRO B O 1
ATOM 3072 N N . SER B 1 140 ? 12.011 13.936 4.375 1.00 36.05 140 SER B N 1
ATOM 3073 C CA . SER B 1 140 ? 12.001 12.473 4.657 1.00 39.76 140 SER B CA 1
ATOM 3074 C C . SER B 1 140 ? 12.856 11.670 3.687 1.00 36.43 140 SER B C 1
ATOM 3075 O O . SER B 1 140 ? 13.635 10.855 4.149 1.00 42.78 140 SER B O 1
ATOM 3078 N N . ALA B 1 141 ? 12.685 11.896 2.398 1.00 38.40 141 ALA B N 1
ATOM 3079 C CA . ALA B 1 141 ? 13.458 11.170 1.370 1.00 39.53 141 ALA B CA 1
ATOM 3080 C C . ALA B 1 141 ? 14.958 11.317 1.614 1.00 40.91 141 ALA B C 1
ATOM 3081 O O . ALA B 1 141 ? 15.648 10.305 1.652 1.00 37.07 141 ALA B O 1
ATOM 3083 N N . ALA B 1 142 ? 15.417 12.551 1.771 1.00 42.24 142 ALA B N 1
ATOM 3084 C CA . ALA B 1 142 ? 16.857 12.821 1.958 1.00 41.30 142 ALA B CA 1
ATOM 3085 C C . ALA B 1 142 ? 17.378 12.159 3.237 1.00 40.41 142 ALA B C 1
ATOM 3086 O O . ALA B 1 142 ? 18.514 11.671 3.218 1.00 40.11 142 ALA B O 1
ATOM 3088 N N . PHE B 1 143 ? 16.559 12.125 4.281 1.00 34.87 143 PHE B N 1
ATOM 3089 C CA . PHE B 1 143 ? 16.995 11.535 5.564 1.00 37.41 143 PHE B CA 1
ATOM 3090 C C . PHE B 1 143 ? 17.098 10.024 5.373 1.00 38.21 143 PHE B C 1
ATOM 3091 O O . PHE B 1 143 ? 18.118 9.454 5.757 1.00 34.03 143 PHE B O 1
ATOM 3099 N N . GLU B 1 144 ? 16.087 9.428 4.748 1.00 39.56 144 GLU B N 1
ATOM 3100 C CA . GLU B 1 144 ? 16.042 7.951 4.568 1.00 41.43 144 GLU B CA 1
ATOM 3101 C C . GLU B 1 144 ? 17.225 7.484 3.714 1.00 38.14 144 GLU B C 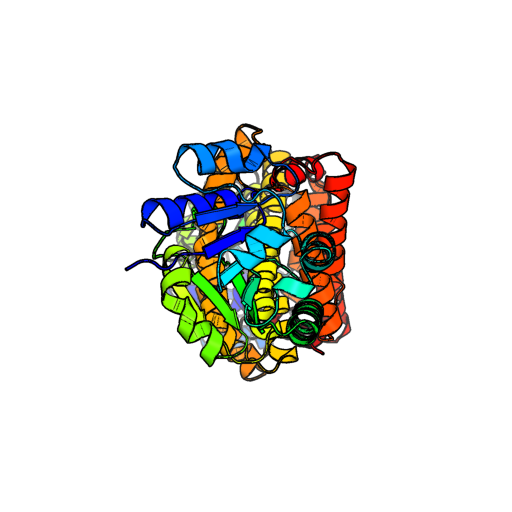1
ATOM 3102 O O . GLU B 1 144 ? 17.677 6.368 3.936 1.00 37.37 144 GLU B O 1
ATOM 3108 N N . ARG B 1 145 ? 17.725 8.334 2.819 1.00 42.55 145 ARG B N 1
ATOM 3109 C CA . ARG B 1 145 ? 18.900 8.029 1.965 1.00 40.65 145 ARG B CA 1
ATOM 3110 C C . ARG B 1 145 ? 20.179 7.908 2.812 1.00 43.33 145 ARG B C 1
ATOM 3111 O O . ARG B 1 145 ? 21.048 7.130 2.417 1.00 39.99 145 ARG B O 1
ATOM 3119 N N . HIS B 1 146 ? 20.280 8.647 3.927 1.00 42.27 146 HIS B N 1
ATOM 3120 C CA . HIS B 1 146 ? 21.505 8.655 4.765 1.00 35.59 146 HIS B CA 1
ATOM 3121 C C . HIS B 1 146 ? 21.242 8.231 6.217 1.00 38.45 146 HIS B C 1
ATOM 3122 O O . HIS B 1 146 ? 22.124 8.454 7.043 1.00 35.76 146 HIS B O 1
ATOM 3129 N N . ARG B 1 147 ? 20.098 7.619 6.504 1.00 36.59 147 ARG B N 1
ATOM 3130 C CA . ARG B 1 147 ? 19.756 7.219 7.882 1.00 31.73 147 ARG B CA 1
ATOM 3131 C C . ARG B 1 147 ? 20.766 6.176 8.360 1.00 37.36 147 ARG B C 1
ATOM 3132 O O . ARG B 1 147 ? 21.134 6.213 9.535 1.00 31.35 147 ARG B O 1
ATOM 3140 N N . GLU B 1 148 ? 21.207 5.305 7.450 1.00 36.96 148 GLU B N 1
ATOM 3141 C CA . GLU B 1 148 ? 22.166 4.231 7.797 1.00 38.09 148 GLU B CA 1
ATOM 3142 C C . GLU B 1 148 ? 23.489 4.844 8.266 1.00 33.72 148 GLU B C 1
ATOM 3143 O O . GLU B 1 148 ? 24.065 4.326 9.231 1.00 36.51 148 GLU B O 1
ATOM 3149 N N . THR B 1 149 ? 23.942 5.897 7.603 1.00 31.74 149 THR B N 1
ATOM 3150 C CA . THR B 1 149 ? 25.219 6.547 7.965 1.00 27.99 149 THR B CA 1
ATOM 3151 C C . THR B 1 149 ? 25.047 7.183 9.342 1.00 27.70 149 THR B C 1
ATOM 3152 O O . THR B 1 149 ? 25.911 6.971 10.178 1.00 26.64 149 THR B O 1
ATOM 3156 N N . LEU B 1 150 ? 23.941 7.895 9.551 1.00 26.93 150 LEU B N 1
ATOM 3157 C CA . LEU B 1 150 ? 23.669 8.568 10.847 1.00 25.24 150 LEU B CA 1
ATOM 3158 C C . LEU B 1 150 ? 23.607 7.552 11.997 1.00 28.31 150 LEU B C 1
ATOM 3159 O O . LEU B 1 150 ? 24.057 7.898 13.070 1.00 29.83 150 LEU B O 1
ATOM 3164 N N . ARG B 1 151 ? 23.129 6.329 11.752 1.00 28.90 151 ARG B N 1
ATOM 3165 C CA . ARG B 1 151 ? 23.036 5.284 12.806 1.00 28.63 151 ARG B CA 1
ATOM 3166 C C . ARG B 1 151 ? 24.424 5.023 13.397 1.00 27.34 151 ARG B C 1
ATOM 3167 O O . ARG B 1 151 ? 24.498 4.759 14.595 1.00 27.40 151 ARG B O 1
ATOM 3175 N N . THR B 1 152 ? 25.481 5.140 12.595 1.00 25.12 152 THR B N 1
ATOM 3176 C CA . THR B 1 152 ? 26.860 5.016 13.143 1.00 25.31 152 THR B CA 1
ATOM 3177 C C . THR B 1 152 ? 27.082 6.007 14.313 1.00 26.62 152 THR B C 1
ATOM 3178 O O . THR B 1 152 ? 27.817 5.664 15.239 1.00 25.25 152 THR B O 1
ATOM 3182 N N . LEU B 1 153 ? 26.447 7.179 14.295 1.00 23.05 153 LEU B N 1
ATOM 3183 C CA . LEU B 1 153 ? 26.691 8.191 15.350 1.00 23.02 153 LEU B CA 1
ATOM 3184 C C . LEU B 1 153 ? 25.799 7.920 16.559 1.00 22.89 153 LEU B C 1
ATOM 3185 O O . LEU B 1 153 ? 26.322 7.839 17.641 1.00 20.06 153 LEU B O 1
ATOM 3190 N N . THR B 1 154 ? 24.494 7.828 16.337 1.00 30.77 154 THR B N 1
ATOM 3191 C CA . THR B 1 154 ? 23.497 7.596 17.398 1.00 25.12 154 THR B CA 1
ATOM 3192 C C . THR B 1 154 ? 22.298 6.907 16.771 1.00 24.79 154 THR B C 1
ATOM 3193 O O . THR B 1 154 ? 22.228 6.836 15.546 1.00 26.86 154 THR B O 1
ATOM 3197 N N . ARG B 1 155 ? 21.359 6.463 17.596 1.00 26.53 155 ARG B N 1
ATOM 3198 C CA . ARG B 1 155 ? 20.090 5.982 17.015 1.00 29.38 155 ARG B CA 1
ATOM 3199 C C . ARG B 1 155 ? 19.390 7.196 16.406 1.00 27.57 155 ARG B C 1
ATOM 3200 O O . ARG B 1 155 ? 19.547 8.307 16.932 1.00 27.49 155 ARG B O 1
ATOM 3208 N N . THR B 1 156 ? 18.622 6.972 15.356 1.00 26.24 156 THR B N 1
ATOM 3209 C CA . THR B 1 156 ? 17.861 8.064 14.707 1.00 31.61 156 THR B CA 1
ATOM 3210 C C . THR B 1 156 ? 16.432 8.166 15.255 1.00 27.72 156 THR B C 1
ATOM 3211 O O . THR B 1 156 ? 15.806 7.120 15.427 1.00 30.67 156 THR B O 1
ATOM 3215 N N . ASP B 1 157 ? 15.953 9.371 15.560 1.00 27.43 157 ASP B N 1
ATOM 3216 C CA . ASP B 1 157 ? 14.542 9.575 15.919 1.00 26.83 157 ASP B CA 1
ATOM 3217 C C . ASP B 1 157 ? 14.032 10.639 14.956 1.00 28.84 157 ASP B C 1
ATOM 3218 O O . ASP B 1 157 ? 14.083 11.832 15.267 1.00 28.92 157 ASP B O 1
ATOM 3223 N N . TYR B 1 158 ? 13.584 10.212 13.776 1.00 28.83 158 TYR B N 1
ATOM 3224 C CA . TYR B 1 158 ? 13.065 11.161 12.801 1.00 31.65 158 TYR B CA 1
ATOM 3225 C C . TYR B 1 158 ? 11.716 11.697 13.266 1.00 35.04 158 TYR B C 1
ATOM 3226 O O . TYR B 1 158 ? 10.824 10.931 13.653 1.00 39.70 158 TYR B O 1
ATOM 3235 N N . ARG B 1 159 ? 11.563 13.016 13.228 1.00 30.38 159 ARG B N 1
ATOM 3236 C CA . ARG B 1 159 ? 10.371 13.640 13.781 1.00 35.43 159 ARG B CA 1
ATOM 3237 C C . ARG B 1 159 ? 9.390 14.107 12.710 1.00 33.70 159 ARG B C 1
ATOM 3238 O O . ARG B 1 159 ? 8.175 14.005 12.906 1.00 38.36 159 ARG B O 1
ATOM 3246 N N . GLY B 1 160 ? 9.876 14.599 11.579 1.00 32.15 160 GLY B N 1
ATOM 3247 C CA . GLY B 1 160 ? 8.993 15.092 10.545 1.00 35.04 160 GLY B CA 1
ATOM 3248 C C . GLY B 1 160 ? 9.738 15.964 9.551 1.00 34.25 160 GLY B C 1
ATOM 3249 O O . GLY B 1 160 ? 10.965 16.074 9.588 1.00 30.50 160 GLY B O 1
ATOM 3250 N N . GLU B 1 161 ? 8.954 16.584 8.657 1.00 34.29 161 GLU B N 1
ATOM 3251 C CA . GLU B 1 161 ? 9.531 17.397 7.590 1.00 35.62 161 GLU B CA 1
ATOM 3252 C C . GLU B 1 161 ? 9.987 18.765 8.066 1.00 33.43 161 GLU B C 1
ATOM 3253 O O . GLU B 1 161 ? 10.924 19.331 7.485 1.00 36.06 161 GLU B O 1
ATOM 3259 N N . ASP B 1 162 ? 9.339 19.319 9.084 1.00 33.39 162 ASP B N 1
ATOM 3260 C CA . ASP B 1 162 ? 9.693 20.652 9.561 1.00 31.21 162 ASP B CA 1
ATOM 3261 C C . ASP B 1 162 ? 11.127 20.673 10.072 1.00 31.88 162 ASP B C 1
ATOM 3262 O O . ASP B 1 162 ? 11.428 19.997 11.069 1.00 31.52 162 ASP B O 1
ATOM 3267 N N . PRO B 1 163 ? 12.023 21.446 9.453 1.00 32.75 163 PRO B N 1
ATOM 3268 C CA . PRO B 1 163 ? 13.425 21.451 9.908 1.00 31.57 163 PRO B CA 1
ATOM 3269 C C . PRO B 1 163 ? 13.607 21.911 11.342 1.00 31.29 163 PRO B C 1
ATOM 3270 O O . PRO B 1 163 ? 14.458 21.364 12.056 1.00 30.31 163 PRO B O 1
ATOM 3274 N N . GLY B 1 164 ? 12.842 22.904 11.787 1.00 32.09 164 GLY B N 1
ATOM 3275 C CA . GLY B 1 164 ? 12.927 23.349 13.168 1.00 30.21 164 GLY B CA 1
ATOM 3276 C C . GLY B 1 164 ? 12.471 22.331 14.195 1.00 25.85 164 GLY B C 1
ATOM 3277 O O . GLY B 1 164 ? 12.755 22.520 15.383 1.00 28.28 164 GLY B O 1
ATOM 3278 N N . LEU B 1 165 ? 11.784 21.265 13.772 1.00 29.39 165 LEU B N 1
ATOM 3279 C CA . LEU B 1 165 ? 11.278 20.262 14.713 1.00 28.97 165 LEU B CA 1
ATOM 3280 C C . LEU B 1 165 ? 12.405 19.635 15.531 1.00 26.38 165 LEU B C 1
ATOM 3281 O O . LEU B 1 165 ? 12.285 19.472 16.753 1.00 22.41 165 LEU B O 1
ATOM 3286 N N . ALA B 1 166 ? 13.508 19.262 14.870 1.00 27.80 166 ALA B N 1
ATOM 3287 C CA . ALA B 1 166 ? 14.599 18.610 15.587 1.00 25.15 166 ALA B CA 1
ATOM 3288 C C . ALA B 1 166 ? 15.267 19.568 16.571 1.00 25.53 166 ALA B C 1
ATOM 3289 O O . ALA B 1 166 ? 15.681 19.161 17.669 1.00 21.72 166 ALA B O 1
ATOM 3291 N N . ALA B 1 167 ? 15.369 20.848 16.200 1.00 22.97 167 ALA B N 1
ATOM 3292 C CA . ALA B 1 167 ? 15.902 21.842 17.123 1.00 21.15 167 ALA B CA 1
ATOM 3293 C C . ALA B 1 167 ? 14.994 22.013 18.336 1.00 24.13 167 ALA B C 1
ATOM 3294 O O . ALA B 1 167 ? 15.480 22.130 19.467 1.00 21.58 167 ALA B O 1
ATOM 3296 N N . LEU B 1 168 ? 13.673 22.039 18.118 1.00 21.94 168 LEU B N 1
ATOM 3297 C CA . LEU B 1 168 ? 12.723 22.180 19.224 1.00 24.22 168 LEU B CA 1
ATOM 3298 C C . LEU B 1 168 ? 12.881 21.064 20.256 1.00 18.79 168 LEU B C 1
ATOM 3299 O O . LEU B 1 168 ? 13.011 21.332 21.457 1.00 21.16 168 LEU B O 1
ATOM 3304 N N . MET B 1 169 ? 12.847 19.802 19.813 1.00 18.84 169 MET B N 1
ATOM 3305 C CA . MET B 1 169 ? 12.943 18.693 20.763 1.00 19.32 169 MET B CA 1
ATOM 3306 C C . MET B 1 169 ? 14.290 18.688 21.475 1.00 17.99 169 MET B C 1
ATOM 3307 O O . MET B 1 169 ? 14.367 18.363 22.667 1.00 16.61 169 MET B O 1
ATOM 3312 N N . TYR B 1 170 ? 15.364 19.047 20.763 1.00 18.48 170 TYR B N 1
ATOM 3313 C CA . TYR B 1 170 ? 16.669 19.160 21.403 1.00 16.92 170 TYR B CA 1
ATOM 3314 C C . TYR B 1 170 ? 16.654 20.215 22.510 1.00 18.55 170 TYR B C 1
ATOM 3315 O O . TYR B 1 170 ? 17.097 19.957 23.641 1.00 16.52 170 TYR B O 1
ATOM 3324 N N . GLN B 1 171 ? 16.138 21.413 22.202 1.00 17.85 171 GLN B N 1
ATOM 3325 C CA . GLN B 1 171 ? 16.060 22.474 23.205 1.00 18.82 171 GLN B CA 1
ATOM 3326 C C . GLN B 1 171 ? 15.182 22.061 24.379 1.00 17.97 171 GLN B C 1
ATOM 3327 O O . GLN B 1 171 ? 15.484 22.394 25.531 1.00 18.35 171 GLN B O 1
ATOM 3333 N N . ILE B 1 172 ? 14.079 21.352 24.101 1.00 15.15 172 ILE B N 1
ATOM 3334 C CA . ILE B 1 172 ? 13.157 20.936 25.156 1.00 16.73 172 ILE B CA 1
ATOM 3335 C C . ILE B 1 172 ? 13.892 20.113 26.212 1.00 20.51 172 ILE B C 1
ATOM 3336 O O . ILE B 1 172 ? 13.762 20.361 27.415 1.00 22.47 172 ILE B O 1
ATOM 3341 N N . GLY B 1 173 ? 14.678 19.119 25.780 1.00 17.63 173 GLY B N 1
ATOM 3342 C CA . GLY B 1 173 ? 15.504 18.384 26.729 1.00 16.10 173 GLY B CA 1
ATOM 3343 C C . GLY B 1 173 ? 16.583 19.239 27.373 1.00 15.97 173 GLY B C 1
ATOM 3344 O O . GLY B 1 173 ? 16.868 19.101 28.564 1.00 16.25 173 GLY B O 1
ATOM 3345 N N . MET B 1 174 ? 17.191 20.143 26.612 1.00 14.98 174 MET B N 1
ATOM 3346 C CA . MET B 1 174 ? 18.277 20.918 27.203 1.00 18.14 174 MET B CA 1
ATOM 3347 C C . MET B 1 174 ? 17.783 21.834 28.323 1.00 17.27 174 MET B C 1
ATOM 3348 O O . MET B 1 174 ? 18.423 21.911 29.377 1.00 17.32 174 MET B O 1
ATOM 3353 N N . VAL B 1 175 ? 16.653 22.528 28.138 1.00 17.56 175 VAL B N 1
ATOM 3354 C CA . VAL B 1 175 ? 16.145 23.389 29.222 1.00 15.79 175 VAL B CA 1
ATOM 3355 C C . VAL B 1 175 ? 15.875 22.582 30.502 1.00 15.81 175 VAL B C 1
ATOM 3356 O O . VAL B 1 175 ? 16.006 23.101 31.616 1.00 15.61 175 VAL B O 1
ATOM 3360 N N . MET B 1 176 ? 15.568 21.291 30.381 1.00 16.48 176 MET B N 1
ATOM 3361 C CA . MET B 1 176 ? 15.440 20.464 31.575 1.00 14.43 176 MET B CA 1
ATOM 3362 C C . MET B 1 176 ? 16.793 20.120 32.179 1.00 14.33 176 MET B C 1
ATOM 3363 O O . MET B 1 176 ? 16.932 20.072 33.408 1.00 12.10 176 MET B O 1
ATOM 3368 N N . PHE B 1 177 ? 17.806 19.879 31.352 1.00 18.54 177 PHE B N 1
ATOM 3369 C CA . PHE B 1 177 ? 19.146 19.472 31.862 1.00 15.33 177 PHE B CA 1
ATOM 3370 C C . PHE B 1 177 ? 19.773 20.621 32.667 1.00 14.27 177 PHE B C 1
ATOM 3371 O O . PHE B 1 177 ? 20.101 20.422 33.827 1.00 15.84 177 PHE B O 1
ATOM 3379 N N . TRP B 1 178 ? 19.907 21.785 32.041 1.00 16.31 178 TRP B N 1
ATOM 3380 C CA . TRP B 1 178 ? 20.552 22.972 32.660 1.00 13.56 178 TRP B CA 1
ATOM 3381 C C . TRP B 1 178 ? 19.886 23.345 33.982 1.00 15.15 178 TRP B C 1
ATOM 3382 O O . TRP B 1 178 ? 20.612 23.572 34.909 1.00 16.10 178 TRP B O 1
ATOM 3393 N N . ASN B 1 179 ? 18.550 23.367 34.026 1.00 14.82 179 ASN B N 1
ATOM 3394 C CA . ASN B 1 179 ? 17.807 23.747 35.253 1.00 12.59 179 ASN B CA 1
ATOM 3395 C C . ASN B 1 179 ? 18.085 22.746 36.377 1.00 13.16 179 ASN B C 1
ATOM 3396 O O . ASN B 1 179 ? 18.417 23.194 37.452 1.00 20.89 179 ASN B O 1
ATOM 3401 N N . ALA B 1 180 ? 17.983 21.457 36.103 1.00 13.96 180 ALA B N 1
ATOM 3402 C CA . ALA B 1 180 ? 18.327 20.419 37.103 1.00 14.93 180 ALA B CA 1
ATOM 3403 C C . ALA B 1 180 ? 19.784 20.555 37.580 1.00 16.13 180 ALA B C 1
ATOM 3404 O O . ALA B 1 180 ? 20.014 20.436 38.765 1.00 16.44 180 ALA B O 1
ATOM 3406 N N . MET B 1 181 ? 20.711 20.832 36.666 1.00 13.99 181 MET B N 1
ATOM 3407 C CA . MET B 1 181 ? 22.144 20.895 37.048 1.00 13.24 181 MET B CA 1
ATOM 3408 C C . MET B 1 181 ? 22.410 22.209 37.788 1.00 15.80 181 MET B C 1
ATOM 3409 O O . MET B 1 181 ? 23.242 22.209 38.677 1.00 18.37 181 MET B O 1
ATOM 3414 N N . LEU B 1 182 ? 21.705 23.270 37.434 1.00 14.98 182 LEU B N 1
ATOM 3415 C CA . LEU B 1 182 ? 21.819 24.542 38.186 1.00 16.07 182 LEU B CA 1
ATOM 3416 C C . LEU B 1 182 ? 21.255 24.330 39.600 1.00 17.16 182 LEU B C 1
ATOM 3417 O O . LEU B 1 182 ? 21.848 24.859 40.529 1.00 19.15 182 LEU B O 1
ATOM 3422 N N . GLY B 1 183 ? 20.179 23.556 39.751 1.00 16.12 183 GLY B N 1
ATOM 3423 C CA . GLY B 1 183 ? 19.673 23.194 41.092 1.00 15.74 183 GLY B CA 1
ATOM 3424 C C . GLY B 1 183 ? 20.721 22.429 41.880 1.00 15.27 183 GLY B C 1
ATOM 3425 O O . GLY B 1 183 ? 20.885 22.726 43.050 1.00 19.93 183 GLY B O 1
ATOM 3426 N N . TYR B 1 184 ? 21.453 21.537 41.232 1.00 13.29 184 TYR B N 1
ATOM 3427 C CA . TYR B 1 184 ? 22.554 20.780 41.877 1.00 16.85 184 TYR B CA 1
ATOM 3428 C C . TYR B 1 184 ? 23.708 21.715 42.263 1.00 15.63 184 TYR B C 1
ATOM 3429 O O . TYR B 1 184 ? 24.181 21.602 43.364 1.00 14.21 184 TYR B O 1
ATOM 3438 N N . TRP B 1 185 ? 24.130 22.582 41.348 1.00 16.52 185 TRP B N 1
ATOM 3439 C CA . TRP B 1 185 ? 25.197 23.587 41.614 1.00 16.23 185 TRP B CA 1
ATOM 3440 C C . TRP B 1 185 ? 24.860 24.372 42.892 1.00 19.36 185 TRP B C 1
ATOM 3441 O O . TRP B 1 185 ? 25.728 24.503 43.730 1.00 17.21 185 TRP B O 1
ATOM 3452 N N . GLN B 1 186 ? 23.605 24.806 43.026 1.00 16.96 186 GLN B N 1
ATOM 3453 C CA . GLN B 1 186 ? 23.140 25.570 44.210 1.00 16.90 186 GLN B CA 1
ATOM 3454 C C . GLN B 1 186 ? 23.236 24.710 45.471 1.00 15.87 186 GLN B C 1
ATOM 3455 O O . GLN B 1 186 ? 23.664 25.222 46.486 1.00 16.74 186 GLN B O 1
ATOM 3461 N N . ALA B 1 187 ? 22.889 23.435 45.365 1.00 19.20 187 ALA B N 1
ATOM 3462 C CA . ALA B 1 187 ? 22.941 22.506 46.511 1.00 13.69 187 ALA B CA 1
ATOM 3463 C C . ALA B 1 187 ? 24.397 22.238 46.924 1.00 16.25 187 ALA B C 1
ATOM 3464 O O . ALA B 1 187 ? 24.640 22.173 48.111 1.00 14.86 187 ALA B O 1
ATOM 3466 N N . VAL B 1 188 ? 25.310 22.192 45.961 1.00 15.31 188 VAL B N 1
ATOM 3467 C CA . VAL B 1 188 ? 26.758 21.967 46.230 1.00 17.38 188 VAL B CA 1
ATOM 3468 C C . VAL B 1 188 ? 27.336 23.208 46.919 1.00 15.45 188 VAL B C 1
ATOM 3469 O O . VAL B 1 188 ? 28.075 23.054 47.859 1.00 14.92 188 VAL B O 1
ATOM 3473 N N . ALA B 1 189 ? 26.931 24.385 46.464 1.00 17.39 189 ALA B N 1
ATOM 3474 C CA . ALA B 1 189 ? 27.415 25.645 47.056 1.00 15.97 189 ALA B CA 1
ATOM 3475 C C . ALA B 1 189 ? 26.878 25.792 48.483 1.00 17.95 189 ALA B C 1
ATOM 3476 O O . ALA B 1 189 ? 27.650 26.140 49.347 1.00 19.84 189 ALA B O 1
ATOM 3478 N N . LEU B 1 190 ? 25.596 25.513 48.695 1.00 18.36 190 LEU B N 1
ATOM 3479 C CA . LEU B 1 190 ? 24.992 25.557 50.053 1.00 17.11 190 LEU B CA 1
ATOM 3480 C C . LEU B 1 190 ? 25.693 24.531 50.942 1.00 18.27 190 LEU B C 1
ATOM 3481 O O . LEU B 1 190 ? 26.021 24.868 52.075 1.00 19.96 190 LEU B O 1
ATOM 3486 N N . ALA B 1 191 ? 25.895 23.327 50.418 1.00 15.68 191 ALA B N 1
ATOM 3487 C CA . ALA B 1 191 ? 26.596 22.272 51.172 1.00 18.19 191 ALA B CA 1
ATOM 3488 C C . ALA B 1 191 ? 28.019 22.731 51.529 1.00 19.77 191 ALA B C 1
ATOM 3489 O O . ALA B 1 191 ? 28.385 22.643 52.690 1.00 17.39 191 ALA B O 1
ATOM 3491 N N . ASP B 1 192 ? 28.748 23.248 50.543 1.00 17.41 192 ASP B N 1
ATOM 3492 C CA . ASP B 1 192 ? 30.120 23.683 50.798 1.00 20.82 192 ASP B CA 1
ATOM 3493 C C . ASP B 1 192 ? 30.156 24.797 51.836 1.00 22.47 192 ASP B C 1
ATOM 3494 O O . ASP B 1 192 ? 31.026 24.807 52.716 1.00 20.96 192 ASP B O 1
ATOM 3499 N N . ALA B 1 193 ? 29.198 25.734 51.753 1.00 23.84 193 ALA B N 1
ATOM 3500 C CA . ALA B 1 193 ? 29.077 26.817 52.720 1.00 21.19 193 ALA B CA 1
ATOM 3501 C C . ALA B 1 193 ? 28.838 26.315 54.129 1.00 21.58 193 ALA B C 1
ATOM 3502 O O . ALA B 1 193 ? 29.164 27.017 55.090 1.00 27.17 193 ALA B O 1
ATOM 3504 N N . ASN B 1 194 ? 28.282 25.120 54.281 1.00 23.61 194 ASN B N 1
ATOM 3505 C CA . ASN B 1 194 ? 28.018 24.565 55.597 1.00 22.66 194 ASN B CA 1
ATOM 3506 C C . ASN B 1 194 ? 28.912 23.382 55.920 1.00 23.65 194 ASN B C 1
ATOM 3507 O O . ASN B 1 194 ? 28.546 22.546 56.747 1.00 24.62 194 ASN B O 1
ATOM 3512 N N . GLY B 1 195 ? 30.084 23.303 55.295 1.00 26.68 195 GLY B N 1
ATOM 3513 C CA . GLY B 1 195 ? 31.048 22.286 55.643 1.00 25.05 195 GLY B CA 1
ATOM 3514 C C . GLY B 1 195 ? 30.776 20.911 55.087 1.00 25.74 195 GLY B C 1
ATOM 3515 O O . GLY B 1 195 ? 31.332 19.933 55.596 1.00 33.87 195 GLY B O 1
ATOM 3516 N N . LEU B 1 196 ? 29.961 20.797 54.045 1.00 23.24 196 LEU B N 1
ATOM 3517 C CA . LEU B 1 196 ? 29.662 19.510 53.426 1.00 23.65 196 LEU B CA 1
ATOM 3518 C C . LEU B 1 196 ? 30.163 19.490 51.989 1.00 23.94 196 LEU B C 1
ATOM 3519 O O . LEU B 1 196 ? 29.988 20.461 51.247 1.00 23.00 196 LEU B O 1
ATOM 3524 N N . LYS B 1 197 ? 30.745 18.365 51.585 1.00 23.41 197 LYS B N 1
ATOM 3525 C CA . LYS B 1 197 ? 31.242 18.216 50.228 1.00 22.50 197 LYS B CA 1
ATOM 3526 C C . LYS B 1 197 ? 30.141 17.675 49.315 1.00 21.43 197 LYS B C 1
ATOM 3527 O O . LYS B 1 197 ? 29.082 17.233 49.770 1.00 18.89 197 LYS B O 1
ATOM 3533 N N . ALA B 1 198 ? 30.396 17.728 48.002 1.00 16.71 198 ALA B N 1
ATOM 3534 C CA . ALA B 1 198 ? 29.424 17.210 47.052 1.00 22.31 198 ALA B CA 1
ATOM 3535 C C . ALA B 1 198 ? 29.161 15.723 47.268 1.00 21.25 198 ALA B C 1
ATOM 3536 O O . ALA B 1 198 ? 28.038 15.264 47.056 1.00 19.43 198 ALA B O 1
ATOM 3538 N N . ALA B 1 199 ? 30.171 14.953 47.696 1.00 19.14 199 ALA B N 1
ATOM 3539 C CA . ALA B 1 199 ? 29.924 13.544 47.996 1.00 21.96 199 ALA B CA 1
ATOM 3540 C C . ALA B 1 199 ? 28.985 13.375 49.182 1.00 18.85 199 ALA B C 1
ATOM 3541 O O . ALA B 1 199 ? 28.255 12.384 49.256 1.00 23.50 199 ALA B O 1
ATOM 3543 N N . ASP B 1 200 ? 28.989 14.327 50.115 1.00 18.99 200 ASP B N 1
ATOM 3544 C CA . ASP B 1 200 ? 28.151 14.216 51.302 1.00 17.29 200 ASP B CA 1
ATOM 3545 C C . ASP B 1 200 ? 26.671 14.300 50.953 1.00 22.33 200 ASP B C 1
ATOM 3546 O O . ASP B 1 200 ? 25.851 13.591 51.548 1.00 26.23 200 ASP B O 1
ATOM 3551 N N . ILE B 1 201 ? 26.302 15.160 50.000 1.00 20.21 201 ILE B N 1
ATOM 3552 C CA . ILE B 1 201 ? 24.895 15.346 49.636 1.00 21.28 201 ILE B CA 1
ATOM 3553 C C . ILE B 1 201 ? 24.497 14.528 48.420 1.00 22.78 201 ILE B C 1
ATOM 3554 O O . ILE B 1 201 ? 23.315 14.525 48.033 1.00 20.85 201 ILE B O 1
ATOM 3559 N N . LEU B 1 202 ? 25.450 13.842 47.797 1.00 21.33 202 LEU B N 1
ATOM 3560 C CA . LEU B 1 202 ? 25.146 13.076 46.595 1.00 21.73 202 LEU B CA 1
ATOM 3561 C C . LEU B 1 202 ? 24.043 12.037 46.801 1.00 20.80 202 LEU B C 1
ATOM 3562 O O . LEU B 1 202 ? 23.207 11.885 45.892 1.00 19.91 202 LEU B O 1
ATOM 3567 N N . PRO B 1 203 ? 23.979 11.295 47.913 1.00 20.99 203 PRO B N 1
ATOM 3568 C CA . PRO B 1 203 ? 22.841 10.378 48.082 1.00 22.66 203 PRO B CA 1
ATOM 3569 C C . PRO B 1 203 ? 21.484 11.076 47.996 1.00 21.01 203 PRO B C 1
ATOM 3570 O O . PRO B 1 203 ? 20.626 10.653 47.209 1.00 20.64 203 PRO B O 1
ATOM 3574 N N . HIS B 1 204 ? 21.274 12.155 48.760 1.00 20.91 204 HIS B N 1
ATOM 3575 C CA . HIS B 1 204 ? 19.994 12.862 48.706 1.00 19.66 204 HIS B CA 1
ATOM 3576 C C . HIS B 1 204 ? 19.786 13.537 47.350 1.00 21.59 204 HIS B C 1
ATOM 3577 O O . HIS B 1 204 ? 18.658 13.558 46.834 1.00 19.75 204 HIS B O 1
ATOM 3584 N N . ALA B 1 205 ? 20.867 14.043 46.746 1.00 21.57 205 ALA B N 1
ATOM 3585 C CA . ALA B 1 205 ? 20.808 14.582 45.388 1.00 18.53 205 ALA B CA 1
ATOM 3586 C C . ALA B 1 205 ? 20.319 13.542 44.389 1.00 20.33 205 ALA B C 1
ATOM 3587 O O . ALA B 1 205 ? 19.413 13.812 43.586 1.00 18.51 205 ALA B O 1
ATOM 3589 N N . SER B 1 206 ? 20.939 12.350 44.396 1.00 19.90 206 SER B N 1
ATOM 3590 C CA . SER B 1 206 ? 20.537 11.292 43.470 1.00 19.49 206 SER B CA 1
ATOM 3591 C C . SER B 1 206 ? 19.106 10.842 43.743 1.00 19.05 206 SER B C 1
ATOM 3592 O O . SER B 1 206 ? 18.336 10.600 42.809 1.00 16.30 206 SER B O 1
ATOM 3595 N N . ASP B 1 207 ? 18.750 10.709 45.022 1.00 15.76 207 ASP B N 1
ATOM 3596 C CA . ASP B 1 207 ? 17.398 10.321 45.399 1.00 17.24 207 ASP B CA 1
ATOM 3597 C C . ASP B 1 207 ? 16.376 11.321 44.884 1.00 18.75 207 ASP B C 1
ATOM 3598 O O . ASP B 1 207 ? 15.315 10.935 44.389 1.00 18.58 207 ASP B O 1
ATOM 3603 N N . THR B 1 208 ? 16.688 12.612 44.979 1.00 19.21 208 THR B N 1
ATOM 3604 C CA . THR B 1 208 ? 15.766 13.630 44.495 1.00 17.32 208 THR B CA 1
ATOM 3605 C C . THR B 1 208 ? 15.564 13.523 42.988 1.00 16.79 208 THR B C 1
ATOM 3606 O O . THR B 1 208 ? 14.421 13.480 42.510 1.00 15.57 208 THR B O 1
ATOM 3610 N N . VAL B 1 209 ? 16.656 13.456 42.215 1.00 16.70 209 VAL B N 1
ATOM 3611 C CA . VAL B 1 209 ? 16.487 13.337 40.770 1.00 15.52 209 VAL B CA 1
ATOM 3612 C C . VAL B 1 209 ? 15.943 11.969 40.401 1.00 17.43 209 VAL B C 1
ATOM 3613 O O . VAL B 1 209 ? 15.381 11.812 39.312 1.00 18.04 209 VAL B O 1
ATOM 3617 N N . ALA B 1 210 ? 16.005 10.974 41.285 1.00 18.45 210 ALA B N 1
ATOM 3618 C CA . ALA B 1 210 ? 15.448 9.626 41.018 1.00 18.97 210 ALA B CA 1
ATOM 3619 C C . ALA B 1 210 ? 13.916 9.635 41.075 1.00 19.80 210 ALA B C 1
ATOM 3620 O O . ALA B 1 210 ? 13.315 8.839 40.379 1.00 17.42 210 ALA B O 1
ATOM 3622 N N . SER B 1 211 ? 13.342 10.520 41.876 1.00 18.46 211 SER B N 1
ATOM 3623 C CA . SER B 1 211 ? 11.872 10.682 41.977 1.00 21.38 211 SER B CA 1
ATOM 3624 C C . SER B 1 211 ? 11.308 11.371 40.741 1.00 19.96 211 SER B C 1
ATOM 3625 O O . SER B 1 211 ? 10.120 11.217 40.499 1.00 24.76 211 SER B O 1
ATOM 3628 N N . LEU B 1 212 ? 12.136 12.072 39.981 1.00 18.42 212 LEU B N 1
ATOM 3629 C CA . LEU B 1 212 ? 11.617 12.913 38.863 1.00 18.50 212 LEU B CA 1
ATOM 3630 C C . LEU B 1 212 ? 10.735 12.167 37.840 1.00 22.16 212 LEU B C 1
ATOM 3631 O O . LEU B 1 212 ? 9.710 12.734 37.526 1.00 19.94 212 LEU B O 1
ATOM 3636 N N . PRO B 1 213 ? 11.087 10.997 37.253 1.00 22.58 213 PRO B N 1
ATOM 3637 C CA . PRO B 1 213 ? 10.201 10.340 36.275 1.00 22.25 213 PRO B CA 1
ATOM 3638 C C . PRO B 1 213 ? 8.735 10.233 36.741 1.00 22.36 213 PRO B C 1
ATOM 3639 O O . PRO B 1 213 ? 7.878 10.505 35.969 1.00 17.73 213 PRO B O 1
ATOM 3643 N N . GLY B 1 214 ? 8.523 9.880 38.004 1.00 23.61 214 GLY B N 1
ATOM 3644 C CA . GLY B 1 214 ? 7.161 9.802 38.570 1.00 28.25 214 GLY B CA 1
ATOM 3645 C C . GLY B 1 214 ? 6.480 11.164 38.600 1.00 25.74 214 GLY B C 1
ATOM 3646 O O . GLY B 1 214 ? 5.339 11.242 38.184 1.00 19.71 214 GLY B O 1
ATOM 3647 N N . PHE B 1 215 ? 7.201 12.187 39.047 1.00 18.22 215 PHE B N 1
ATOM 3648 C CA . PHE B 1 215 ? 6.657 13.566 39.084 1.00 21.50 215 PHE B CA 1
ATOM 3649 C C . PHE B 1 215 ? 6.307 14.024 37.662 1.00 20.81 215 PHE B C 1
ATOM 3650 O O . PHE B 1 215 ? 5.286 14.681 37.483 1.00 16.56 215 PHE B O 1
ATOM 3658 N N . LEU B 1 216 ? 7.121 13.628 36.692 1.00 17.93 216 LEU B N 1
ATOM 3659 C CA . LEU B 1 216 ? 6.902 14.014 35.281 1.00 17.55 216 LEU B CA 1
ATOM 3660 C C . LEU B 1 216 ? 5.608 13.377 34.767 1.00 24.34 216 LEU B C 1
ATOM 3661 O O . LEU B 1 216 ? 4.810 14.105 34.211 1.00 19.62 216 LEU B O 1
ATOM 3666 N N . ARG B 1 217 ? 5.420 12.077 35.017 1.00 21.32 217 ARG B N 1
ATOM 3667 C CA . ARG B 1 217 ? 4.222 11.347 34.528 1.00 21.93 217 ARG B CA 1
ATOM 3668 C C . ARG B 1 217 ? 2.976 11.887 35.243 1.00 20.77 217 ARG B C 1
ATOM 3669 O O . ARG B 1 217 ? 1.980 12.110 34.569 1.00 21.32 217 ARG B O 1
ATOM 3677 N N . PHE B 1 218 ? 3.055 12.049 36.559 1.00 20.27 218 PHE B N 1
ATOM 3678 C CA . PHE B 1 218 ? 1.935 12.603 37.360 1.00 23.49 218 PHE B CA 1
ATOM 3679 C C . PHE B 1 218 ? 1.498 13.965 36.797 1.00 21.27 218 PHE B C 1
ATOM 3680 O O . PHE B 1 218 ? 0.325 14.117 36.472 1.00 18.81 218 PHE B O 1
ATOM 3688 N N . TYR B 1 219 ? 2.438 14.882 36.638 1.00 16.72 219 TYR B N 1
ATOM 3689 C CA . TYR B 1 219 ? 2.096 16.257 36.201 1.00 19.08 219 TYR B CA 1
ATOM 3690 C C . TYR B 1 219 ? 1.843 16.344 34.686 1.00 21.03 219 TYR B C 1
ATOM 3691 O O . TYR B 1 219 ? 1.196 17.283 34.289 1.00 20.00 219 TYR B O 1
ATOM 3700 N N . ALA B 1 220 ? 2.312 15.378 33.905 1.00 18.67 220 ALA B N 1
ATOM 3701 C CA . ALA B 1 220 ? 2.045 15.390 32.450 1.00 19.61 220 ALA B CA 1
ATOM 3702 C C . ALA B 1 220 ? 0.541 15.224 32.236 1.00 22.17 220 ALA B C 1
ATOM 3703 O O . ALA B 1 220 ? -0.031 16.011 31.508 1.00 24.77 220 ALA B O 1
ATOM 3705 N N . ASP B 1 221 ? -0.054 14.237 32.885 1.00 20.10 221 ASP B N 1
ATOM 3706 C CA . ASP B 1 221 ? -1.507 13.977 32.731 1.00 26.63 221 ASP B CA 1
ATOM 3707 C C . ASP B 1 221 ? -2.299 15.200 33.191 1.00 24.28 221 ASP B C 1
ATOM 3708 O O . ASP B 1 221 ? -3.114 15.669 32.410 1.00 25.52 221 ASP B O 1
ATOM 3713 N N . ARG B 1 222 ? -2.001 15.710 34.377 1.00 20.86 222 ARG B N 1
ATOM 3714 C CA . ARG B 1 222 ? -2.753 16.837 34.965 1.00 19.93 222 ARG B CA 1
ATOM 3715 C C . ARG B 1 222 ? -2.619 18.121 34.134 1.00 23.57 222 ARG B C 1
ATOM 3716 O O . ARG B 1 222 ? -3.647 18.706 33.855 1.00 26.55 222 ARG B O 1
ATOM 3724 N N . ILE B 1 223 ? -1.409 18.521 33.745 1.00 22.29 223 ILE B N 1
ATOM 3725 C CA . ILE B 1 223 ? -1.235 19.713 32.863 1.00 19.50 223 ILE B CA 1
ATOM 3726 C C . ILE B 1 223 ? -2.052 19.538 31.580 1.00 21.55 223 ILE B C 1
ATOM 3727 O O . ILE B 1 223 ? -2.752 20.476 31.209 1.00 24.75 223 ILE B O 1
ATOM 3732 N N . ASP B 1 224 ? -1.982 18.366 30.952 1.00 22.03 224 ASP B N 1
ATOM 3733 C CA . ASP B 1 224 ? -2.659 18.134 29.649 1.00 19.30 224 ASP B CA 1
ATOM 3734 C C . ASP B 1 224 ? -4.180 18.188 29.811 1.00 24.57 224 ASP B C 1
ATOM 3735 O O . ASP B 1 224 ? -4.839 18.639 28.886 1.00 24.96 224 ASP B O 1
ATOM 3740 N N . THR B 1 225 ? -4.683 17.734 30.947 1.00 25.62 225 THR B N 1
ATOM 3741 C CA . THR B 1 225 ? -6.134 17.730 31.254 1.00 22.52 225 THR B CA 1
ATOM 3742 C C . THR B 1 225 ? -6.577 19.058 31.892 1.00 25.12 225 THR B C 1
ATOM 3743 O O . THR B 1 225 ? -7.768 19.166 32.183 1.00 26.67 225 THR B O 1
ATOM 3747 N N . GLY B 1 226 ? -5.662 20.005 32.130 1.00 22.08 226 GLY B N 1
ATOM 3748 C CA . GLY B 1 226 ? -5.980 21.319 32.729 1.00 21.41 226 GLY B CA 1
ATOM 3749 C C . GLY B 1 226 ? -6.149 21.263 34.231 1.00 19.08 226 GLY B C 1
ATOM 3750 O O . GLY B 1 226 ? -6.582 22.254 34.775 1.00 23.08 226 GLY B O 1
ATOM 3751 N N . HIS B 1 227 ? -5.788 20.142 34.854 1.00 22.00 227 HIS B N 1
ATOM 3752 C CA . HIS B 1 227 ? -5.931 19.937 36.317 1.00 22.51 227 HIS B CA 1
ATOM 3753 C C . HIS B 1 227 ? -4.806 20.645 37.067 1.00 21.66 227 HIS B C 1
ATOM 3754 O O . HIS B 1 227 ? -3.718 20.109 37.143 1.00 23.89 227 HIS B O 1
ATOM 3761 N N . HIS B 1 228 ? -5.118 21.807 37.601 1.00 23.93 228 HIS B N 1
ATOM 3762 C CA . HIS B 1 228 ? -4.147 22.568 38.425 1.00 22.13 228 HIS B CA 1
ATOM 3763 C C . HIS B 1 228 ? -4.703 22.631 39.847 1.00 21.05 228 HIS B C 1
ATOM 3764 O O . HIS B 1 228 ? -4.401 23.569 40.554 1.00 22.90 228 HIS B O 1
ATOM 3771 N N . GLY B 1 229 ? -5.477 21.622 40.235 1.00 24.12 229 GLY B N 1
ATOM 3772 C CA . GLY B 1 229 ? -6.040 21.543 41.593 1.00 22.95 229 GLY B CA 1
ATOM 3773 C C . GLY B 1 229 ? -4.984 21.398 42.666 1.00 24.30 229 GLY B C 1
ATOM 3774 O O . GLY B 1 229 ? -3.999 20.715 42.427 1.00 24.62 229 GLY B O 1
ATOM 3775 N N . GLY B 1 230 ? -5.222 22.012 43.820 1.00 20.33 230 GLY B N 1
ATOM 3776 C CA . GLY B 1 230 ? -4.273 21.933 44.938 1.00 23.61 230 GLY B CA 1
ATOM 3777 C C . GLY B 1 230 ? -4.473 20.751 45.871 1.00 26.54 230 GLY B C 1
ATOM 3778 O O . GLY B 1 230 ? -4.293 20.933 47.062 1.00 29.46 230 GLY B O 1
ATOM 3779 N N . ASP B 1 231 ? -4.790 19.570 45.355 1.00 24.02 231 ASP B N 1
ATOM 3780 C CA . ASP B 1 231 ? -5.054 18.462 46.268 1.00 25.91 231 ASP B CA 1
ATOM 3781 C C . ASP B 1 231 ? -3.785 17.781 46.784 1.00 29.31 231 ASP B C 1
ATOM 3782 O O . ASP B 1 231 ? -3.834 17.137 47.839 1.00 25.64 231 ASP B O 1
ATOM 3787 N N . VAL B 1 232 ? -2.652 17.913 46.095 1.00 27.02 232 VAL B N 1
ATOM 3788 C CA . VAL B 1 232 ? -1.406 17.329 46.583 1.00 23.96 232 VAL B CA 1
ATOM 3789 C C . VAL B 1 232 ? -0.342 18.370 46.906 1.00 22.73 232 VAL B C 1
ATOM 3790 O O . VAL B 1 232 ? 0.583 18.059 47.674 1.00 26.04 232 VAL B O 1
ATOM 3794 N N . ASP B 1 233 ? -0.450 19.592 46.383 1.00 21.59 233 ASP B N 1
ATOM 3795 C CA . ASP B 1 233 ? 0.481 20.680 46.641 1.00 20.28 233 ASP B CA 1
ATOM 3796 C C . ASP B 1 233 ? -0.223 22.016 46.406 1.00 25.36 233 ASP B C 1
ATOM 3797 O O . ASP B 1 233 ? -1.094 22.128 45.538 1.00 21.81 233 ASP B O 1
ATOM 3802 N N . ARG B 1 234 ? 0.183 23.033 47.177 1.00 23.50 234 ARG B N 1
ATOM 3803 C CA . ARG B 1 234 ? -0.347 24.387 47.089 1.00 18.89 234 ARG B CA 1
ATOM 3804 C C . ARG B 1 234 ? 0.771 25.363 46.716 1.00 20.68 234 ARG B C 1
ATOM 3805 O O . ARG B 1 234 ? 1.861 25.317 47.297 1.00 23.02 234 ARG B O 1
ATOM 3813 N N . LEU B 1 235 ? 0.503 26.230 45.738 1.00 18.17 235 LEU B N 1
ATOM 3814 C CA . LEU B 1 235 ? 1.458 27.264 45.350 1.00 21.16 235 LEU B CA 1
ATOM 3815 C C . LEU B 1 235 ? 1.919 28.091 46.544 1.00 19.82 235 LEU B C 1
ATOM 3816 O O . LEU B 1 235 ? 3.090 28.488 46.625 1.00 24.01 235 LEU B O 1
ATOM 3821 N N . ALA B 1 236 ? 1.012 28.364 47.477 1.00 18.87 236 ALA B N 1
ATOM 3822 C CA . ALA B 1 236 ? 1.373 29.107 48.678 1.00 20.10 236 ALA B CA 1
ATOM 3823 C C . ALA B 1 236 ? 2.457 28.382 49.471 1.00 21.85 236 ALA B C 1
ATOM 3824 O O . ALA B 1 236 ? 3.431 28.998 49.924 1.00 20.95 236 ALA B O 1
ATOM 3826 N N . MET B 1 237 ? 2.298 27.071 49.664 1.00 23.47 237 MET B N 1
ATOM 3827 C CA . MET B 1 237 ? 3.372 26.287 50.273 1.00 23.30 237 MET B CA 1
ATOM 3828 C C . MET B 1 237 ? 4.620 26.292 49.392 1.00 21.15 237 MET B C 1
ATOM 3829 O O . MET B 1 237 ? 5.741 26.290 49.908 1.00 18.28 237 MET B O 1
ATOM 3834 N N . GLY B 1 238 ? 4.441 26.303 48.069 1.00 22.76 238 GLY B N 1
ATOM 3835 C CA . GLY B 1 238 ? 5.585 26.359 47.171 1.00 21.18 238 GLY B CA 1
ATOM 3836 C C . GLY B 1 238 ? 6.345 27.665 47.285 1.00 22.38 238 GLY B C 1
ATOM 3837 O O . GLY B 1 238 ? 7.576 27.672 47.428 1.00 22.32 238 GLY B O 1
ATOM 3838 N N . THR B 1 239 ? 5.620 28.789 47.216 1.00 20.55 239 THR B N 1
ATOM 3839 C CA . THR B 1 239 ? 6.261 30.091 47.343 1.00 18.78 239 THR B CA 1
ATOM 3840 C C . THR B 1 239 ? 7.033 30.189 48.645 1.00 21.19 239 THR B C 1
ATOM 3841 O O . THR B 1 239 ? 8.152 30.711 48.676 1.00 23.76 239 THR B O 1
ATOM 3845 N N . ALA B 1 240 ? 6.470 29.677 49.733 1.00 19.72 240 ALA B N 1
ATOM 3846 C CA . ALA B 1 240 ? 7.217 29.701 50.983 1.00 24.09 240 ALA B CA 1
ATOM 3847 C C . ALA B 1 240 ? 8.518 28.900 50.872 1.00 23.22 240 ALA B C 1
ATOM 3848 O O . ALA B 1 240 ? 9.551 29.297 51.422 1.00 19.35 240 ALA B O 1
ATOM 3850 N N . SER B 1 241 ? 8.486 27.765 50.168 1.00 23.67 241 SER B N 1
ATOM 3851 C CA . SER B 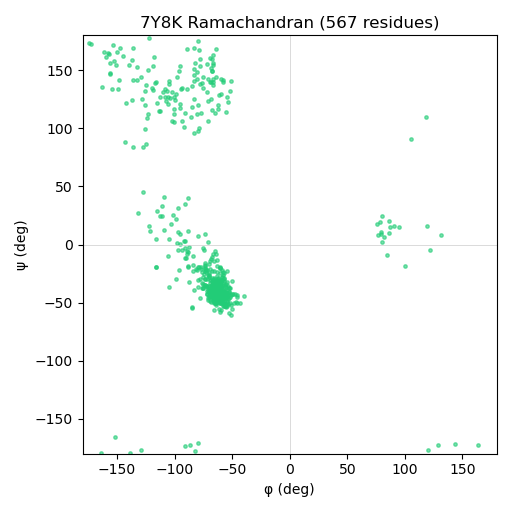1 241 ? 9.663 26.902 50.108 1.00 24.98 241 SER B CA 1
ATOM 3852 C C . SER B 1 241 ? 10.801 27.572 49.346 1.00 20.93 241 SER B C 1
ATOM 3853 O O . SER B 1 241 ? 11.958 27.544 49.782 1.00 18.77 241 SER B O 1
ATOM 3856 N N . VAL B 1 242 ? 10.490 28.190 48.210 1.00 23.61 242 VAL B N 1
ATOM 3857 C CA . VAL B 1 242 ? 11.547 28.822 47.438 1.00 22.67 242 VAL B CA 1
ATOM 3858 C C . VAL B 1 242 ? 12.084 30.044 48.169 1.00 21.76 242 VAL B C 1
ATOM 3859 O O . VAL B 1 242 ? 13.292 30.315 48.128 1.00 19.54 242 VAL B O 1
ATOM 3863 N N . GLU B 1 243 ? 11.223 30.741 48.915 1.00 20.36 243 GLU B N 1
ATOM 3864 C CA . GLU B 1 243 ? 11.668 31.825 49.792 1.00 19.93 243 GLU B CA 1
ATOM 3865 C C . GLU B 1 243 ? 12.609 31.314 50.880 1.00 22.49 243 GLU B C 1
ATOM 3866 O O . GLU B 1 243 ? 13.614 31.964 51.209 1.00 19.69 243 GLU B O 1
ATOM 3872 N N . HIS B 1 244 ? 12.299 30.147 51.456 1.00 21.79 244 HIS B N 1
ATOM 3873 C CA . HIS B 1 244 ? 13.207 29.564 52.433 1.00 20.21 244 HIS B CA 1
ATOM 3874 C C . HIS B 1 244 ? 14.542 29.202 51.791 1.00 17.73 244 HIS B C 1
ATOM 3875 O O . HIS B 1 244 ? 15.603 29.457 52.378 1.00 19.97 244 HIS B O 1
ATOM 3882 N N . ILE B 1 245 ? 14.513 28.612 50.587 1.00 18.06 245 ILE B N 1
ATOM 3883 C CA . ILE B 1 245 ? 15.764 28.303 49.878 1.00 22.69 245 ILE B CA 1
ATOM 3884 C C . ILE B 1 245 ? 16.582 29.574 49.681 1.00 19.20 245 ILE B C 1
ATOM 3885 O O . ILE B 1 245 ? 17.765 29.642 50.036 1.00 20.08 245 ILE B O 1
ATOM 3890 N N . LEU B 1 246 ? 15.953 30.598 49.112 1.00 18.22 246 LEU B N 1
ATOM 3891 C CA . LEU B 1 246 ? 16.602 31.889 48.921 1.00 19.17 246 LEU B CA 1
ATOM 3892 C C . LEU B 1 246 ? 17.288 32.358 50.198 1.00 20.05 246 LEU B C 1
ATOM 3893 O O . LEU B 1 246 ? 18.480 32.696 50.195 1.00 22.93 246 LEU B O 1
ATOM 3898 N N . HIS B 1 247 ? 16.562 32.344 51.315 1.00 20.41 247 HIS B N 1
ATOM 3899 C CA . HIS B 1 247 ? 17.123 32.881 52.552 1.00 21.61 247 HIS B CA 1
ATOM 3900 C C . HIS B 1 247 ? 18.169 31.957 53.157 1.00 21.63 247 HIS B C 1
ATOM 3901 O O . HIS B 1 247 ? 19.139 32.436 53.752 1.00 22.32 247 HIS B O 1
ATOM 3908 N N . THR B 1 248 ? 17.986 30.643 53.020 1.00 21.91 248 THR B N 1
ATOM 3909 C CA . THR B 1 248 ? 19.017 29.697 53.435 1.00 20.06 248 THR B CA 1
ATOM 3910 C C . THR B 1 248 ? 20.344 29.962 52.719 1.00 20.05 248 THR B C 1
ATOM 3911 O O . THR B 1 248 ? 21.412 29.934 53.344 1.00 18.24 248 THR B O 1
ATOM 3915 N N . MET B 1 249 ? 20.295 30.197 51.399 1.00 16.87 249 MET B N 1
ATOM 3916 C CA . MET B 1 249 ? 21.516 30.464 50.642 1.00 20.80 249 MET B CA 1
ATOM 3917 C C . MET B 1 249 ? 22.092 31.845 50.943 1.00 21.53 249 MET B C 1
ATOM 3918 O O . MET B 1 249 ? 23.318 32.000 51.030 1.00 24.49 249 MET B O 1
ATOM 3923 N N . ALA B 1 250 ? 21.245 32.859 51.089 1.00 19.18 250 ALA B N 1
ATOM 3924 C CA . ALA B 1 250 ? 21.749 34.138 51.576 1.00 25.32 250 ALA B CA 1
ATOM 3925 C C . ALA B 1 250 ? 22.371 33.978 52.958 1.00 26.94 250 ALA B C 1
ATOM 3926 O O . ALA B 1 250 ? 23.478 34.470 53.215 1.00 23.53 250 ALA B O 1
ATOM 3928 N N . ASP B 1 251 ? 21.674 33.269 53.856 1.00 22.51 251 ASP B N 1
ATOM 3929 C CA . ASP B 1 251 ? 22.203 33.004 55.191 1.00 24.36 251 ASP B CA 1
ATOM 3930 C C . ASP B 1 251 ? 23.535 32.270 55.155 1.00 24.30 251 ASP B C 1
ATOM 3931 O O . ASP B 1 251 ? 24.291 32.342 56.131 1.00 25.89 251 ASP B O 1
ATOM 3936 N N . SER B 1 252 ? 23.830 31.551 54.070 1.00 23.81 252 SER B N 1
ATOM 3937 C CA . SER B 1 252 ? 25.076 30.807 53.936 1.00 24.71 252 SER B CA 1
ATOM 3938 C C . SER B 1 252 ? 26.136 31.553 53.141 1.00 24.59 252 SER B C 1
ATOM 3939 O O . SER B 1 252 ? 27.219 31.004 52.928 1.00 27.59 252 SER B O 1
ATOM 3942 N N . GLY B 1 253 ? 25.848 32.771 52.682 1.00 23.14 253 GLY B N 1
ATOM 3943 C CA . GLY B 1 253 ? 26.789 33.523 51.875 1.00 27.39 253 GLY B CA 1
ATOM 3944 C C . GLY B 1 253 ? 26.868 33.126 50.418 1.00 25.84 253 GLY B C 1
ATOM 3945 O O . GLY B 1 253 ? 27.749 33.619 49.702 1.00 20.81 253 GLY B O 1
ATOM 3946 N N . VAL B 1 254 ? 25.969 32.275 49.954 1.00 21.74 254 VAL B N 1
ATOM 3947 C CA . VAL B 1 254 ? 25.968 31.796 48.578 1.00 18.93 254 VAL B CA 1
ATOM 3948 C C . VAL B 1 254 ? 25.266 32.802 47.675 1.00 19.21 254 VAL B C 1
ATOM 3949 O O . VAL B 1 254 ? 24.321 33.478 48.095 1.00 19.28 254 VAL B O 1
ATOM 3953 N N . ASP B 1 255 ? 25.734 32.924 46.429 1.00 18.27 255 ASP B N 1
ATOM 3954 C CA . ASP B 1 255 ? 25.090 33.840 45.492 1.00 22.31 255 ASP B CA 1
ATOM 3955 C C . ASP B 1 255 ? 23.624 33.469 45.317 1.00 22.68 255 ASP B C 1
ATOM 3956 O O . ASP B 1 255 ? 23.280 32.287 45.242 1.00 22.63 255 ASP B O 1
ATOM 3961 N N . THR B 1 256 ? 22.756 34.487 45.242 1.00 20.56 256 THR B N 1
ATOM 3962 C CA . THR B 1 256 ? 21.307 34.271 45.249 1.00 22.19 256 THR B CA 1
ATOM 3963 C C . THR B 1 256 ? 20.581 34.810 44.015 1.00 23.17 256 THR B C 1
ATOM 3964 O O . THR B 1 256 ? 19.348 34.871 44.030 1.00 21.89 256 THR B O 1
ATOM 3968 N N . ALA B 1 257 ? 21.291 35.198 42.949 1.00 20.15 257 ALA B N 1
ATOM 3969 C CA . ALA B 1 257 ? 20.601 35.575 41.717 1.00 20.32 257 ALA B CA 1
ATOM 3970 C C . ALA B 1 257 ? 19.664 34.470 41.237 1.00 17.17 257 ALA B C 1
ATOM 3971 O O . ALA B 1 257 ? 18.544 34.750 40.784 1.00 14.51 257 ALA B O 1
ATOM 3973 N N . LEU B 1 258 ? 20.113 33.204 41.311 1.00 20.03 258 LEU B N 1
ATOM 3974 C CA . LEU B 1 258 ? 19.278 32.111 40.805 1.00 16.13 258 LEU B CA 1
ATOM 3975 C C . LEU B 1 258 ? 18.047 31.897 41.677 1.00 17.31 258 LEU B C 1
ATOM 3976 O O . LEU B 1 258 ? 16.935 31.816 41.126 1.00 15.46 258 LEU B O 1
ATOM 3981 N N . PRO B 1 259 ? 18.151 31.798 43.009 1.00 17.84 259 PRO B N 1
ATOM 3982 C CA . PRO B 1 259 ? 16.930 31.641 43.810 1.00 17.89 259 PRO B CA 1
ATOM 3983 C C . PRO B 1 259 ? 16.071 32.879 43.818 1.00 18.11 259 PRO B C 1
ATOM 3984 O O . PRO B 1 259 ? 14.878 32.768 44.100 1.00 17.53 259 PRO B O 1
ATOM 3988 N N . GLU B 1 260 ? 16.642 34.049 43.519 1.00 19.59 260 GLU B N 1
ATOM 3989 C CA . GLU B 1 260 ? 15.842 35.266 43.414 1.00 19.18 260 GLU B CA 1
ATOM 3990 C C . GLU B 1 260 ? 14.864 35.164 42.256 1.00 19.46 260 GLU B C 1
ATOM 3991 O O . GLU B 1 260 ? 13.694 35.543 42.390 1.00 17.47 260 GLU B O 1
ATOM 3997 N N . ALA B 1 261 ? 15.335 34.637 41.118 1.00 22.27 261 ALA B N 1
ATOM 3998 C CA . ALA B 1 261 ? 14.489 34.449 39.938 1.00 19.48 261 ALA B CA 1
ATOM 3999 C C . ALA B 1 261 ? 13.360 33.472 40.213 1.00 21.73 261 ALA B C 1
ATOM 4000 O O . ALA B 1 261 ? 12.202 33.711 39.829 1.00 18.89 261 ALA B O 1
ATOM 4002 N N . VAL B 1 262 ? 13.690 32.346 40.847 1.00 17.83 262 VAL B N 1
ATOM 4003 C CA . VAL B 1 262 ? 12.680 31.353 41.201 1.00 21.65 262 VAL B CA 1
ATOM 4004 C C . VAL B 1 262 ? 11.625 31.977 42.106 1.00 21.49 262 VAL B C 1
ATOM 4005 O O . VAL B 1 262 ? 10.421 31.781 41.907 1.00 18.06 262 VAL B O 1
ATOM 4009 N N . VAL B 1 263 ? 12.065 32.755 43.104 1.00 20.02 263 VAL B N 1
ATOM 4010 C CA . VAL B 1 263 ? 11.127 33.357 44.042 1.00 18.05 263 VAL B CA 1
ATOM 4011 C C . VAL B 1 263 ? 10.241 34.359 43.326 1.00 21.87 263 VAL B C 1
ATOM 4012 O O . VAL B 1 263 ? 9.021 34.408 43.556 1.00 19.39 263 VAL B O 1
ATOM 4016 N N . ALA B 1 264 ? 10.840 35.186 42.454 1.00 21.37 264 ALA B N 1
ATOM 4017 C CA . ALA B 1 264 ? 10.050 36.152 41.690 1.00 21.99 264 ALA B CA 1
ATOM 4018 C C . ALA B 1 264 ? 9.013 35.456 40.815 1.00 23.83 264 ALA B C 1
ATOM 4019 O O . ALA B 1 264 ? 7.920 35.994 40.595 1.00 20.03 264 ALA B O 1
ATOM 4021 N N . PHE B 1 265 ? 9.342 34.254 40.316 1.00 20.84 265 PHE B N 1
ATOM 4022 C CA . PHE B 1 265 ? 8.410 33.474 39.502 1.00 22.31 265 PHE B CA 1
ATOM 4023 C C . PHE B 1 265 ? 7.233 32.974 40.330 1.00 19.60 265 PHE B C 1
ATOM 4024 O O . PHE B 1 265 ? 6.075 33.113 39.923 1.00 22.61 265 PHE B O 1
ATOM 4032 N N . PHE B 1 266 ? 7.506 32.363 41.486 1.00 18.93 266 PHE B N 1
ATOM 4033 C CA . PHE B 1 266 ? 6.402 31.890 42.317 1.00 22.37 266 PHE B CA 1
ATOM 4034 C C . PHE B 1 266 ? 5.505 33.035 42.767 1.00 22.41 266 PHE B C 1
ATOM 4035 O O . PHE B 1 266 ? 4.295 32.850 42.943 1.00 17.73 266 PHE B O 1
ATOM 4043 N N . ARG B 1 267 ? 6.079 34.218 42.953 1.00 20.41 267 ARG B N 1
ATOM 4044 C CA . ARG B 1 267 ? 5.314 35.357 43.430 1.00 24.38 267 ARG B CA 1
ATOM 4045 C C . ARG B 1 267 ? 4.383 35.898 42.357 1.00 24.23 267 ARG B C 1
ATOM 4046 O O . ARG B 1 267 ? 3.373 36.518 42.692 1.00 25.03 267 ARG B O 1
ATOM 4054 N N . ARG B 1 268 ? 4.685 35.655 41.083 1.00 19.97 268 ARG B N 1
ATOM 4055 C CA . ARG B 1 268 ? 3.764 36.037 40.025 1.00 22.06 268 ARG B CA 1
ATOM 4056 C C . ARG B 1 268 ? 2.563 35.106 39.999 1.00 23.16 268 ARG B C 1
ATOM 4057 O O . ARG B 1 268 ? 1.448 35.534 39.685 1.00 19.85 268 ARG B O 1
ATOM 4065 N N . GLY B 1 269 ? 2.774 33.822 40.312 1.00 26.38 269 GLY B N 1
ATOM 4066 C CA . GLY B 1 269 ? 1.649 32.911 40.457 1.00 21.84 269 GLY B CA 1
ATOM 4067 C C . GLY B 1 269 ? 0.793 33.272 41.652 1.00 24.26 269 GLY B C 1
ATOM 4068 O O . GLY B 1 269 ? -0.439 33.178 41.599 1.00 29.08 269 GLY B O 1
ATOM 4069 N N . MET B 1 270 ? 1.431 33.708 42.742 1.00 22.92 270 MET B N 1
ATOM 4070 C CA . MET B 1 270 ? 0.694 34.251 43.879 1.00 25.33 270 MET B CA 1
ATOM 4071 C C . MET B 1 270 ? -0.090 35.493 43.489 1.00 24.72 270 MET B C 1
ATOM 4072 O O . MET B 1 270 ? -1.230 35.676 43.926 1.00 24.27 270 MET B O 1
ATOM 4077 N N . ALA B 1 271 ? 0.498 36.361 42.668 1.00 25.06 271 ALA B N 1
ATOM 4078 C CA . ALA B 1 271 ? -0.238 37.544 42.236 1.00 24.87 271 ALA B CA 1
ATOM 4079 C C . ALA B 1 271 ? -1.399 37.154 41.334 1.00 27.63 271 ALA B C 1
ATOM 4080 O O . ALA B 1 271 ? -2.478 37.760 41.401 1.00 25.64 271 ALA B O 1
ATOM 4082 N N . ALA B 1 272 ? -1.209 36.125 40.507 1.00 22.02 272 ALA B N 1
ATOM 4083 C CA . ALA B 1 272 ? -2.254 35.690 39.596 1.00 23.38 272 ALA B CA 1
ATOM 4084 C C . ALA B 1 272 ? -3.409 35.015 40.308 1.00 23.43 272 ALA B C 1
ATOM 4085 O O . ALA B 1 272 ? -4.339 34.562 39.632 1.00 27.12 272 ALA B O 1
ATOM 4087 N N . GLY B 1 273 ? -3.370 34.926 41.632 1.00 23.78 273 GLY B N 1
ATOM 4088 C CA . GLY B 1 273 ? -4.432 34.294 42.386 1.00 28.37 273 GLY B CA 1
ATOM 4089 C C . GLY B 1 273 ? -4.308 32.796 42.540 1.00 28.73 273 GLY B C 1
ATOM 4090 O O . GLY B 1 273 ? -5.308 32.139 42.846 1.00 27.38 273 GLY B O 1
ATOM 4091 N N . TYR B 1 274 ? -3.110 32.232 42.376 1.00 26.66 274 TYR B N 1
ATOM 4092 C CA . TYR B 1 274 ? -2.945 30.785 42.262 1.00 22.88 274 TYR B CA 1
ATOM 4093 C C . TYR B 1 274 ? -2.592 30.101 43.582 1.00 22.77 274 TYR B C 1
ATOM 4094 O O . TYR B 1 274 ? -2.289 28.901 43.580 1.00 21.64 274 TYR B O 1
ATOM 4103 N N . ALA B 1 275 ? -2.646 30.821 44.706 1.00 21.50 275 ALA B N 1
ATOM 4104 C CA . ALA B 1 275 ? -2.132 30.276 45.963 1.00 22.10 275 ALA B CA 1
ATOM 4105 C C . ALA B 1 275 ? -2.659 28.870 46.262 1.00 21.93 275 ALA B C 1
ATOM 4106 O O . ALA B 1 275 ? -1.897 28.007 46.711 1.00 20.82 275 ALA B O 1
ATOM 4108 N N . GLU B 1 276 ? -3.951 28.613 46.032 1.00 22.70 276 GLU B N 1
ATOM 4109 C CA . GLU B 1 276 ? -4.530 27.312 46.378 1.00 22.43 276 GLU B CA 1
ATOM 4110 C C . GLU B 1 276 ? -4.419 26.290 45.256 1.00 21.21 276 GLU B C 1
ATOM 4111 O O . GLU B 1 276 ? -4.813 25.133 45.444 1.00 20.92 276 GLU B O 1
ATOM 4117 N N . ASN B 1 277 ? -3.933 26.689 44.090 1.00 21.81 277 ASN B N 1
ATOM 4118 C CA . ASN B 1 277 ? -3.744 25.766 42.987 1.00 19.49 277 ASN B CA 1
ATOM 4119 C C . ASN B 1 277 ? -2.410 25.035 43.140 1.00 19.71 277 ASN B C 1
ATOM 4120 O O . ASN B 1 277 ? -1.579 25.383 43.974 1.00 19.83 277 ASN B O 1
ATOM 4125 N N . SER B 1 278 ? -2.212 24.000 42.333 1.00 23.07 278 SER B N 1
ATOM 4126 C CA . SER B 1 278 ? -0.901 23.371 42.286 1.00 18.41 278 SER B CA 1
ATOM 4127 C C . SER B 1 278 ? 0.085 24.363 41.698 1.00 18.81 278 SER B C 1
ATOM 4128 O O . SER B 1 278 ? -0.292 25.270 40.951 1.00 20.36 278 SER B O 1
ATOM 4131 N N . PHE B 1 279 ? 1.360 24.199 42.049 1.00 19.58 279 PHE B N 1
ATOM 4132 C CA . PHE B 1 279 ? 2.379 25.003 41.386 1.00 20.10 279 PHE B CA 1
ATOM 4133 C C . PHE B 1 279 ? 2.463 24.692 39.901 1.00 19.20 279 PHE B C 1
ATOM 4134 O O . PHE B 1 279 ? 3.133 25.434 39.175 1.00 19.59 279 PHE B O 1
ATOM 4142 N N . SER B 1 280 ? 1.762 23.647 39.423 1.00 18.28 280 SER B N 1
ATOM 4143 C CA . SER B 1 280 ? 1.644 23.430 37.982 1.00 20.70 280 SER B CA 1
ATOM 4144 C C . SER B 1 280 ? 0.904 24.566 37.294 1.00 17.07 280 SER B C 1
ATOM 4145 O O . SER B 1 280 ? 1.078 24.767 36.090 1.00 17.48 280 SER B O 1
ATOM 4148 N N . SER B 1 281 ? 0.070 25.300 38.031 1.00 21.47 281 SER B N 1
ATOM 4149 C CA . SER B 1 281 ? -0.660 26.433 37.462 1.00 22.36 281 SER B CA 1
ATOM 4150 C C . SER B 1 281 ? 0.269 27.480 36.851 1.00 22.40 281 SER B C 1
ATOM 4151 O O . SER B 1 281 ? -0.120 28.174 35.908 1.00 22.83 281 SER B O 1
ATOM 4154 N N . MET B 1 282 ? 1.489 27.615 37.357 1.00 19.45 282 MET B N 1
ATOM 4155 C CA . MET B 1 282 ? 2.370 28.619 36.775 1.00 25.60 282 MET B CA 1
ATOM 4156 C C . MET B 1 282 ? 2.812 28.268 35.359 1.00 25.29 282 MET B C 1
ATOM 4157 O O . MET B 1 282 ? 3.339 29.151 34.668 1.00 22.87 282 MET B O 1
ATOM 4162 N N . VAL B 1 283 ? 2.581 27.024 34.904 1.00 21.28 283 VAL B N 1
ATOM 4163 C CA . VAL B 1 283 ? 2.755 26.705 33.488 1.00 22.31 283 VAL B CA 1
ATOM 4164 C C . VAL B 1 283 ? 1.850 27.582 32.627 1.00 22.05 283 VAL B C 1
ATOM 4165 O O . VAL B 1 283 ? 2.220 27.990 31.519 1.00 19.96 283 VAL B O 1
ATOM 4169 N N . GLU B 1 284 ? 0.631 27.856 33.103 1.00 25.17 284 GLU B N 1
ATOM 4170 C CA . GLU B 1 284 ? -0.242 28.779 32.386 1.00 23.76 284 GLU B CA 1
ATOM 4171 C C . GLU B 1 284 ? 0.372 30.173 32.295 1.00 23.38 284 GLU B C 1
ATOM 4172 O O . GLU B 1 284 ? 0.159 30.884 31.308 1.00 27.19 284 GLU B O 1
ATOM 4178 N N . LEU B 1 285 ? 1.126 30.591 33.314 1.00 20.50 285 LEU B N 1
ATOM 4179 C CA . LEU B 1 285 ? 1.790 31.888 33.241 1.00 25.07 285 LEU B CA 1
ATOM 4180 C C . LEU B 1 285 ? 2.926 31.888 32.217 1.00 24.75 285 LEU B C 1
ATOM 4181 O O . LEU B 1 285 ? 3.244 32.937 31.639 1.00 27.22 285 LEU B O 1
ATOM 4186 N N . LEU B 1 286 ? 3.541 30.736 31.960 1.00 21.51 286 LEU B N 1
ATOM 4187 C CA . LEU B 1 286 ? 4.633 30.692 30.991 1.00 21.25 286 LEU B CA 1
ATOM 4188 C C . LEU B 1 286 ? 4.137 30.560 29.561 1.00 19.05 286 LEU B C 1
ATOM 4189 O O . LEU B 1 286 ? 4.868 30.911 28.629 1.00 20.29 286 LEU B O 1
ATOM 4194 N N . LYS B 1 287 ? 2.929 30.048 29.367 1.00 19.57 287 LYS B N 1
ATOM 4195 C CA . LYS B 1 287 ? 2.464 29.668 28.042 1.00 20.46 287 LYS B CA 1
ATOM 4196 C C . LYS B 1 287 ? 2.225 30.889 27.162 1.00 25.91 287 LYS B C 1
ATOM 4197 O O . LYS B 1 287 ? 2.051 32.022 27.635 1.00 27.14 287 LYS B O 1
ATOM 4203 N N . LYS B 1 288 ? 2.208 30.627 25.854 1.00 27.13 288 LYS B N 1
ATOM 4204 C CA . LYS B 1 288 ? 1.965 31.625 24.816 1.00 33.37 288 LYS B CA 1
ATOM 4205 C C . LYS B 1 288 ? 0.532 32.151 24.877 1.00 35.70 288 LYS B C 1
ATOM 4206 O O . LYS B 1 288 ? -0.416 31.362 24.910 1.00 38.88 288 LYS B O 1
#

InterPro domains:
  IPR006115 6-phosphogluconate dehydrogenase, NADP-binding [PF03446] (8-155)
  IPR008927 6-phosphogluconate dehydrogenase-like, C-terminal domain superfamily [SSF48179] (165-288)
  IPR013328 6-phosphogluconate dehydrogenase, domain 2 [G3DSA:1.10.1040.10] (161-289)
  IPR015815 3-hydroxyisobutyrate dehydrogenase-related [PIRSF000103] (6-288)
  IPR036291 NAD(P)-binding domain superfamily [SSF51735] (8-155)
  IPR048666 NADPH-dependent reductive aminase-like, C-terminal domain [PF21761] (162-288)
  IPR051265 HIBADH-related NP60 subfamily [PTHR43580] (10-286)

Foldseek 3Di:
DEEEEEEDQDLQRVLQLVLCLVVPYAYEYEYPPVVSCVVSVVSPHHDAPALLRRLQPDQEYEYEDQELVVVCVRCVVNLLSLANHEYEYQHADALVSQQVSQVSSVVNNHGYKYKHWPDGSVCFQPAPTEIEIEADPVSCVVCVVVVVSGGHYDYPYHRSRPRNVVNVVVVVVVVVLVVVLVLVQLLQVLVPHHSVRCVVVSVVVVVCVVVVVVVVVVCVVVVNQAQPPHFLLVVLVVLVVSLVSCVVSPHDRPVSVVVNVLSVVCVVVVRRRTHPSVSVVVVDD/DAEEEEEEELDLLSVLLLVLCLVVPHAYEYEYPDQVSCVVSVVSPHHDDPAVLVSLQVDQEYEYEDAELVVVCVRCVVNLQSLANHEYEYQHADALVSQQVSQVSSVVNNHGYKYKHWLDDSVCFQPAVTEIEIEADPVSCVVCLVNCVSGYHYDYDYHRRSPRNVVNVVVVVVVVVLVVVLVLVQLLQVLVPHHSVRCVVVSVVVVVCVVVVCVVVVVCVVVVAQAQPPHFLLVVLVVLVVSQVSCVVSVHDRPPSVVVNVLSVVCVVVVRGRTHPSVSVVVVDD

Sequence (571 aa):
PAPLTLIGLGPMGQAMGNALLDRGHGLTVWNRTASRADALVERGAVRAPDVAAAVAANELVVLSLTDYDAMYALLGPAADALAGKVVVNLSSDTPEKTRAGARWIAEHGGTLIAGGVTVPPSGIGSPESSAFYSGPSAAFERHRETLRTLTRTDYRGEDPGLAALMYQIGMVMFWNAMLGYWQAVALADANGLKAADILPHASDTVASLPGFLRFYADRIDTGHHGGDVDRLAMGTASVEHILHTMADSGVDTALPEAVVAFFRRGMAAGYAENSFSSMVELLKKRPAPLTLIGLGPMGQAMGNALLDRGHGLTVWNRTASRADALVERGAVRAPDVAAAVAANELVVLSLTDYDAMYALLGPAADALAGKVVVNLSSDTPEKTRAGARWIAEHGGTLIAGGVTVPPSGIGSPESSAFYSGPSAAFERHRETLRTLTRTDYRGEDPGLAALMYQIGMVMFWNAMLGYWQAVALADANGLKAADILPHASDTVASLPGFLRFYADRIDTGHHGGDVDRLAMGTASVEHILHTMADSGVDTALPEAVVAFFRRGMAAGYAENSFSSMVELLKK

Nearest PDB structures (foldseek):
  7y8k-assembly1_A  TM=1.004E+00  e=1.687E-57  Streptomyces clavuligerus
  7y8m-assembly1_B  TM=9.976E-01  e=4.519E-53  Streptomyces clavuligerus
  7y8o-assembly1_B  TM=9.681E-01  e=1.630E-53  Streptomyces clavuligerus
  8kfk-assembly1_A  TM=9.200E-01  e=2.185E-40  Paenibacillus mucilaginosus
  4d3d-assembly1_B  TM=8.711E-01  e=4.487E-40  Bacillus cereus

Radius of gyration: 27.44 Å; Cα contacts (8 Å, |Δi|>4): 1191; chains: 2; bounding box: 62×39×85 Å

Organism: Streptomyces clavuligerus (NCBI:txid1901)

Secondary structure (DSSP, 8-state):
---EEEE--SHHHHHHHHHHHHHT--EEEE-SSGGGGHHHHHTT-EE-SSHHHHHHH-SEEEE--SSHHHHHHHHGGGGGGGTT-EEEE-----HHHHHHHHHHHHHTT-EEEEEEE-S-GGGTTSTT-EEEEES-HHHHHHHHHHHHHHSEEEEEES-HHHHHHHHHHHHHHHHHHHHHHHHHHHHHHHTT--HHHHHHHHHHHHHTHHHHHHHHHHHHHHT---SSS--HHHHHHHHHHHHHHHHHTT---HHHHHHHHHHHHHHHTT-TTS-GGGHHHHH--/-PPPEEEE--SHHHHHHHHHHHHTT--EEEE-SSGGGGHHHHHHT-EE-SSHHHHHHH-SEEEE--SSHHHHHHHHSTTTTTTTT-EEEE-----HHHHHHHHHHHHHTT-EEEEEEE-S-GGGTT-TT-EEEEES-HHHHHHHHHHHHTTSEEEEEES-HHHHHHHHHHHHHHHHHHHHHHHHHHHHHHHTT--HHHHHHHHHHHHHHHHHHHHHHHHHHHTT----SS--HHHHHHHHHHHHHHHHHTT---HHHHHHHHHHHHHHHTT-TTS-GGGHHHHH--

B-factor: mean 28.45, std 9.33, range [9.81, 74.55]

Solvent-accessible surface area: 21148 Å² total; per-residue (Å²): 110,42,76,0,0,0,1,6,4,12,28,48,0,56,26,0,0,64,16,0,23,112,151,48,8,44,1,14,0,43,15,185,64,51,83,103,0,84,74,2,47,156,131,52,5,94,85,4,116,75,19,41,32,0,0,62,55,20,63,4,0,0,0,17,28,57,35,2,76,25,0,59,71,31,0,28,110,2,15,128,26,0,66,57,28,11,0,1,1,16,8,21,6,5,7,102,67,2,71,44,0,13,158,61,0,41,118,51,44,7,42,4,0,3,7,4,12,43,25,52,18,96,4,16,47,30,118,115,2,21,1,10,0,0,0,61,45,74,15,3,111,152,12,94,100,1,0,92,8,1,1,121,15,46,72,88,16,138,53,27,0,46,0,10,4,3,39,0,0,4,31,2,3,23,18,9,5,0,3,0,0,0,1,0,4,0,0,0,62,10,57,70,46,127,1,55,56,0,31,88,20,0,23,94,16,4,65,52,1,29,33,47,1,141,87,9,2,98,16,10,44,100,50,75,22,24,13,94,56,35,84,0,39,95,3,8,16,10,2,40,18,5,20,90,0,0,49,76,18,40,6,36,27,46,10,4,87,23,13,4,53,2,0,123,90,0,69,92,50,58,59,36,135,52,0,2,0,3,0,0,66,48,0,60,165,264,58,28,79,1,0,0,0,2,0,19,64,42,0,60,24,0,0,52,13,1,24,108,171,53,8,40,3,14,0,41,12,158,57,56,70,80,1,73,66,2,46,163,115,49,3,100,92,7,116,66,7,41,36,0,0,62,52,19,67,2,0,0,0,17,31,57,33,2,81,24,0,63,78,41,0,31,103,1,17,129,31,0,58,57,44,2,0,0,0,14,7,25,4,4,6,91,98,2,61,28,0,15,163,61,0,64,150,52,48,6,41,5,0,2,8,3,12,33,32,55,32,101,13,20,45,39,111,146,3,18,0,8,1,0,0,55,34,66,3,6,114,132,15,112,96,1,1,106,13,3,2,103,21,44,66,89,14,111,51,27,0,51,0,10,4,6,35,0,0,0,29,3,3,24,23,11,5,0,3,0,0,0,0,0,4,0,0,0,62,22,55,72,43,122,1,58,65,0,32,84,22,0,25,94,16,4,65,47,1,30,30,40,1,138,84,6,3,90,16,12,56,95,49,76,22,25,8,90,39,29,85,0,39,80,3,9,12,7,2,39,18,5,24,96,1,0,57,90,15,44,5,37,24,39,10,3,89,23,13,4,56,4,0,124,85,0,66,90,49,60,53,30,133,51,0,3,0,3,0,0,64,50,0,64,156